Protein 1FRG (pdb70)

Foldseek 3Di:
DWAKAKPDQEDAAAFQAKDKIKIFTNWWQQDVVVRFRFKWKWWAAPPGDTDTAAGSQAHGDPPHDPQWGWDDGTTIIMIIRRGHHVVVFTWMWMWRPRDPPIDIYPTYGYAYDDDFAFWDKDKDWADVVVLVVWKTKIKIKTDFGDDPDKDKWKAFQRHTDDPQWDKAKDAQDPVHRGIMMMIIGMGTNVVNVVTFKIWMWMDDPVDPGTPIDIGGD/DWAWAKDWADEAAAQAKTKMKIAIPDDQLLQWKKWKWWQFPVRDIGTAKIAGSVGDDIGGDVVQPPFKDWGADSVRRMIMIIGGRHDQRRWGWIKMFIQDVPPRDPGPGIHDTGTHGYHPADFAAWDKAWFADPAAPPLDFKGKTKIKTWWGPDDDKDKDKPVPVQDPQKDKDDWDDDPRTIIIMMMHMDTSVDPPVPWIKIWIADPSVGDIDIGTNDPD/DDDDPPPD

Solvent-accessible surface area: 19704 Å² total; per-residue (Å²): 122,7,94,12,73,16,53,53,86,52,41,61,0,56,61,46,59,134,6,71,3,29,0,83,1,68,88,52,0,89,18,84,63,74,164,75,15,2,0,2,0,0,14,11,62,130,72,107,41,5,100,8,2,0,27,36,3,66,54,98,31,107,69,12,48,125,47,4,48,7,62,34,80,22,51,73,0,46,0,24,0,74,40,0,62,62,112,2,52,6,22,0,1,0,0,0,2,38,22,44,20,1,24,6,0,66,8,0,40,5,10,42,93,88,68,64,24,50,9,75,8,21,14,1,28,13,16,90,82,5,38,109,83,42,16,0,0,0,0,0,0,0,6,56,0,16,32,86,107,24,84,23,56,2,52,15,65,61,78,102,56,142,111,37,46,34,38,7,128,22,75,37,39,123,179,29,17,2,6,0,2,3,0,2,0,44,12,78,94,80,53,11,72,167,61,81,33,0,15,0,21,0,54,6,141,50,47,144,71,54,45,81,62,60,13,111,155,174,32,72,8,41,12,60,35,27,91,59,16,122,60,49,31,153,23,108,0,32,0,43,5,57,52,32,84,1,51,25,20,6,0,0,0,0,8,34,14,104,104,105,80,0,43,2,0,0,0,3,2,13,49,32,61,87,57,31,43,26,92,58,0,114,81,40,3,67,7,39,26,50,50,96,158,51,20,0,38,0,69,0,59,56,2,88,68,132,1,20,3,46,0,2,0,0,19,4,8,83,131,73,39,29,0,0,23,83,29,4,158,15,12,105,1,43,9,21,70,3,163,75,46,47,15,46,5,17,22,1,21,34,99,91,19,99,123,114,25,95,46,8,17,0,0,0,0,0,41,13,0,5,21,74,76,13,86,20,50,1,36,100,36,99,37,91,91,36,37,18,61,0,70,24,44,88,60,110,72,50,40,5,18,5,0,0,0,56,15,77,39,88,27,20,79,88,95,73,3,22,0,13,1,31,0,85,46,36,114,23,171,43,85,47,130,3,108,79,271,91,51,75,11,30,0,50,141

Secondary structure (DSSP, 8-state):
--EEEEE---EE-TT-EEEEEEEEESS-GGG--EEEEEE-TTS-EEEEEEE-TTSS-EEE-TTTTTTEEEEEETTTTEEEEEEES--GGG-EEEEEEE--TTT--S--EE---EEEEE--------EEEEE--SSSGGG-SEEEEEEEEEEESSS--EEEEGGGTB-TTEEEEEEEEETTEEEEEEEEEEETTTTTTS--EEEEEEGGGTEEEEEE----/---EEEE-SEEEE-TT--EEEEEEESS--EETTTTEE-EEEEEE-TTSPEEEEEETTTEEPTTS-TTEEEEEETTEEEEEESS--GGG-SEEEEEE-SSSSP-B---EEEEE----B--EEEEE---HHHHHTTEEEEEEEEEEEBSS-EEEEEEETTEEE-TTEEEEE----TTT--EEEEEEEEEEHHHHTT---EEEEEEETT-SS-EEEEE--/----TT--

Sequence (445 aa):
DIVMTQSPSSLTVTAGEKVTMSCKSSQSLFNSGKRKNFLTWYHQKPGQPPKLLIYWASTRESGVPDRFSGSGSGTDFTLTITSVQAEDLAIYYCQNDYSHPLTFGAGTKLELKRADAAPTVSIFPPSSEQLTSGGASVVCFLNNFYPKDINVKWKIDGSERQNGVLNSWTDQDSKDSTYSMSSTLTLTKDEYERHNSYTCEATHKTSTSPIVKSFNREVLLVESGGDLVKPGGFLKLSCAASGFTFSSFGMSWVRHTPDKRLEWVATISNGGGYTYYQDSVKGRFTISRDNAKNTLFLEMTSLKSEDAGLYYCARRERYDEKGFAYWGRGTLVTVSAAKTTAPSVYPLAPVCGDTTGSSVTLGCLVKGYFPEPVTLTWNSGSLSSGVHTFPAVLQSDLYTLSSSVTVTSSTWPSQSITCNVAHPASSTKVDKKIEPRDVPDYASL

Radius of gyration: 25.01 Å; Cα contacts (8 Å, |Δi|>4): 1168; chains: 3; bounding box: 58×56×66 Å

B-factor: mean 23.69, std 18.28, range [2.0, 121.55]

Nearest PDB structures (foldseek):
  1frg-assembly1_H  TM=1.005E+00  e=8.286E-42  Mus musculus
  1ifh-assembly1_H  TM=9.920E-01  e=3.451E-35  Mus musculus
  4kvc-assembly1_H  TM=8.945E-01  e=7.896E-33  Mus musculus
  4aei-assembly1_H  TM=6.975E-01  e=2.777E-32  Mus musculus
  4hdi-assembly2_B  TM=6.159E-01  e=4.699E-30  Mus musculus

Structure (mmCIF, N/CA/C/O backbone):
data_1FRG
#
_entry.id   1FRG
#
_cell.length_a   66.600
_cell.length_b   115.100
_cell.length_c   73.300
_cell.angle_alpha   90.00
_cell.angle_beta   90.00
_cell.angle_gamma   90.00
#
_symmetry.space_group_name_H-M   'P 21 21 21'
#
loop_
_entity.id
_entity.type
_entity.pdbx_description
1 polymer 'IGG2A 26/9 FAB (LIGHT CHAIN)'
2 polymer 'IGG2A 26/9 FAB (HEAVY CHAIN)'
3 polymer 'INFLUENZA HEMAGGLUTININ HA1 (STRAIN X47) (RESIDUES 101 - 108)'
4 water water
#
loop_
_atom_site.group_PDB
_atom_site.id
_atom_site.type_symbol
_atom_site.label_atom_id
_atom_site.label_alt_id
_atom_site.label_comp_id
_atom_site.label_asym_id
_atom_site.label_entity_id
_atom_site.label_seq_id
_atom_site.pdbx_PDB_ins_code
_atom_site.Cartn_x
_atom_site.Cartn_y
_atom_site.Cartn_z
_atom_site.occupancy
_atom_site.B_iso_or_equiv
_atom_site.auth_seq_id
_atom_site.auth_comp_id
_atom_site.auth_asym_id
_atom_site.auth_atom_id
_atom_site.pdbx_PDB_model_num
ATOM 1 N N . ASP A 1 1 ? -21.807 45.089 71.251 1.00 30.72 1 ASP L N 1
ATOM 2 C CA . ASP A 1 1 ? -20.734 45.805 70.585 1.00 29.51 1 ASP L CA 1
ATOM 3 C C . ASP A 1 1 ? -19.650 44.765 70.481 1.00 25.23 1 ASP L C 1
ATOM 4 O O . ASP A 1 1 ? -19.781 43.775 71.213 1.00 30.35 1 ASP L O 1
ATOM 9 N N . ILE A 1 2 ? -18.664 44.875 69.605 1.00 17.69 2 ILE L N 1
ATOM 10 C CA . ILE A 1 2 ? -17.570 43.934 69.683 1.00 12.20 2 ILE L CA 1
ATOM 11 C C . ILE A 1 2 ? -16.575 44.769 70.433 1.00 15.02 2 ILE L C 1
ATOM 12 O O . ILE A 1 2 ? -16.479 45.973 70.216 1.00 19.82 2 ILE L O 1
ATOM 17 N N . VAL A 1 3 ? -15.868 44.211 71.388 1.00 19.65 3 VAL L N 1
ATOM 18 C CA . VAL A 1 3 ? -14.992 45.014 72.204 1.00 23.46 3 VAL L CA 1
ATOM 19 C C . VAL A 1 3 ? -13.646 44.490 71.797 1.00 28.39 3 VAL L C 1
ATOM 20 O O . VAL A 1 3 ? -13.431 43.258 71.832 1.00 26.98 3 VAL L O 1
ATOM 24 N N . MET A 1 4 ? -12.830 45.481 71.389 1.00 25.79 4 MET L N 1
ATOM 25 C CA . MET A 1 4 ? -11.499 45.223 70.845 1.00 21.28 4 MET L CA 1
ATOM 26 C C . MET A 1 4 ? -10.428 45.511 71.890 1.00 16.53 4 MET L C 1
ATOM 27 O O . MET A 1 4 ? -10.353 46.668 72.318 1.00 19.83 4 MET L O 1
ATOM 32 N N . THR A 1 5 ? -9.625 44.537 72.343 1.00 12.12 5 THR L N 1
ATOM 33 C CA . THR A 1 5 ? -8.598 44.729 73.358 1.00 10.78 5 THR L CA 1
ATOM 34 C C . THR A 1 5 ? -7.166 44.738 72.827 1.00 12.01 5 THR L C 1
ATOM 35 O O . THR A 1 5 ? -6.650 43.769 72.247 1.00 15.98 5 THR L O 1
ATOM 39 N N . GLN A 1 6 ? -6.492 45.859 73.010 1.00 8.71 6 GLN L N 1
ATOM 40 C CA . GLN A 1 6 ? -5.138 45.948 72.535 1.00 12.56 6 GLN L CA 1
ATOM 41 C C . GLN A 1 6 ? -4.186 46.028 73.684 1.00 17.27 6 GLN L C 1
ATOM 42 O O . GLN A 1 6 ? -4.246 46.941 74.517 1.00 18.24 6 GLN L O 1
ATOM 48 N N . SER A 1 7 ? -3.412 44.952 73.723 1.00 24.67 7 SER L N 1
ATOM 49 C CA . SER A 1 7 ? -2.351 44.782 74.694 1.00 27.09 7 SER L CA 1
ATOM 50 C C . SER A 1 7 ? -1.044 44.695 73.915 1.00 25.27 7 SER L C 1
ATOM 51 O O . SER A 1 7 ? -0.913 43.945 72.927 1.00 28.33 7 SER L O 1
ATOM 54 N N . PRO A 1 8 ? -0.024 45.431 74.322 1.00 19.43 8 PRO L N 1
ATOM 55 C CA . PRO A 1 8 ? -0.035 46.168 75.563 1.00 15.69 8 PRO L CA 1
ATOM 56 C C . PRO A 1 8 ? -0.430 47.593 75.268 1.00 17.74 8 PRO L C 1
ATOM 57 O O . PRO A 1 8 ? -0.731 47.927 74.129 1.00 20.13 8 PRO L O 1
ATOM 61 N N . SER A 1 9 ? -0.321 48.453 76.265 1.00 18.77 9 SER L N 1
ATOM 62 C CA . SER A 1 9 ? -0.581 49.858 76.079 1.00 18.96 9 SER L CA 1
ATOM 63 C C . SER A 1 9 ? 0.603 50.598 75.476 1.00 18.49 9 SER L C 1
ATOM 64 O O . SER A 1 9 ? 0.430 51.579 74.745 1.00 17.98 9 SER L O 1
ATOM 67 N N . SER A 1 10 ? 1.828 50.192 75.832 1.00 19.16 10 SER L N 1
ATOM 68 C CA . SER A 1 10 ? 3.047 50.775 75.302 1.00 12.04 10 SER L CA 1
ATOM 69 C C . SER A 1 10 ? 3.986 49.661 74.975 1.00 10.86 10 SER L C 1
ATOM 70 O O . SER A 1 10 ? 3.916 48.619 75.625 1.00 12.35 10 SER L O 1
ATOM 73 N N . LEU A 1 11 ? 4.822 49.860 73.960 1.00 8.41 11 LEU L N 1
ATOM 74 C CA . LEU A 1 11 ? 5.868 48.930 73.635 1.00 5.50 11 LEU L CA 1
ATOM 75 C C . LEU A 1 11 ? 7.146 49.751 73.539 1.00 10.69 11 LEU L C 1
ATOM 76 O O . LEU A 1 11 ? 7.117 50.824 72.933 1.00 12.64 11 LEU L O 1
ATOM 81 N N . THR A 1 12 ? 8.271 49.353 74.153 1.00 14.97 12 THR L N 1
ATOM 82 C CA . THR A 1 12 ? 9.517 50.118 74.143 1.00 12.74 12 THR L CA 1
ATOM 83 C C . THR A 1 12 ? 10.303 49.363 73.111 1.00 12.14 12 THR L C 1
ATOM 84 O O . THR A 1 12 ? 10.377 48.139 73.193 1.00 18.38 12 THR L O 1
ATOM 88 N N . VAL A 1 13 ? 10.858 50.008 72.110 1.00 12.60 13 VAL L N 1
ATOM 89 C CA . VAL A 1 13 ? 11.480 49.288 71.019 1.00 11.70 13 VAL L CA 1
ATOM 90 C C . VAL A 1 13 ? 12.818 49.900 70.688 1.00 15.19 13 VAL L C 1
ATOM 91 O O . VAL A 1 13 ? 13.073 51.053 71.054 1.00 11.03 13 VAL L O 1
ATOM 95 N N . THR A 1 14 ? 13.693 49.155 70.016 1.00 10.38 14 THR L N 1
ATOM 96 C CA . THR A 1 14 ? 14.829 49.808 69.398 1.00 19.04 14 THR L CA 1
ATOM 97 C C . THR A 1 14 ? 14.764 49.342 67.952 1.00 16.61 14 THR L C 1
ATOM 98 O O . THR A 1 14 ? 14.232 48.263 67.669 1.00 19.03 14 THR L O 1
ATOM 102 N N . ALA A 1 15 ? 15.244 50.158 67.015 1.00 15.23 15 ALA L N 1
ATOM 103 C CA . ALA A 1 15 ? 15.134 49.846 65.598 1.00 19.37 15 ALA L CA 1
ATOM 104 C C . ALA A 1 15 ? 15.775 48.519 65.139 1.00 19.08 15 ALA L C 1
ATOM 105 O O . ALA A 1 15 ? 16.790 48.102 65.694 1.00 22.51 15 ALA L O 1
ATOM 107 N N . GLY A 1 16 ? 15.259 47.820 64.133 1.00 14.64 16 GLY L N 1
ATOM 108 C CA . GLY A 1 16 ? 15.764 46.527 63.756 1.00 8.75 16 GLY L CA 1
ATOM 109 C C . GLY A 1 16 ? 15.178 45.451 64.635 1.00 10.82 16 GLY L C 1
ATOM 110 O O . GLY A 1 16 ? 15.387 44.279 64.323 1.00 15.29 16 GLY L O 1
ATOM 111 N N . GLU A 1 17 ? 14.493 45.734 65.757 1.00 17.82 17 GLU L N 1
ATOM 112 C CA . GLU A 1 17 ? 13.777 44.681 66.516 1.00 20.42 17 GLU L CA 1
ATOM 113 C C . GLU A 1 17 ? 12.515 44.173 65.794 1.00 15.94 17 GLU L C 1
ATOM 114 O O . GLU A 1 17 ? 11.859 44.910 65.039 1.00 5.72 17 GLU L O 1
ATOM 120 N N . LYS A 1 18 ? 12.148 42.915 66.056 1.00 17.57 18 LYS L N 1
ATOM 121 C CA . LYS A 1 18 ? 10.871 42.364 65.605 1.00 20.30 18 LYS L CA 1
ATOM 122 C C . LYS A 1 18 ? 9.840 42.770 66.671 1.00 19.14 18 LYS L C 1
ATOM 123 O O . LYS A 1 18 ? 10.129 42.482 67.833 1.00 22.95 18 LYS L O 1
ATOM 129 N N . VAL A 1 19 ? 8.716 43.476 66.467 1.00 18.20 19 VAL L N 1
ATOM 130 C CA . VAL A 1 19 ? 7.728 43.689 67.535 1.00 16.54 19 VAL L CA 1
ATOM 131 C C . VAL A 1 19 ? 6.445 42.958 67.169 1.00 18.76 19 VAL L C 1
ATOM 132 O O . VAL A 1 19 ? 6.191 42.657 65.995 1.00 27.48 19 VAL L O 1
ATOM 136 N N . THR A 1 20 ? 5.562 42.771 68.128 1.00 20.48 20 THR L N 1
ATOM 137 C CA . THR A 1 20 ? 4.368 41.975 67.898 1.00 21.53 20 THR L CA 1
ATOM 138 C C . THR A 1 20 ? 3.394 42.621 68.844 1.00 21.03 20 THR L C 1
ATOM 139 O O . THR A 1 20 ? 3.774 42.845 70.004 1.00 25.97 20 THR L O 1
ATOM 143 N N . MET A 1 21 ? 2.198 43.003 68.419 1.00 20.68 21 MET L N 1
ATOM 144 C CA . MET A 1 21 ? 1.207 43.534 69.348 1.00 14.47 21 MET L CA 1
ATOM 145 C C . MET A 1 21 ? -0.152 42.874 69.115 1.00 16.42 21 MET L C 1
ATOM 146 O O . MET A 1 21 ? -0.472 42.474 67.976 1.00 18.53 21 MET L O 1
ATOM 151 N N . SER A 1 22 ? -0.910 42.639 70.191 1.00 17.64 22 SER L N 1
ATOM 152 C CA . SER A 1 22 ? -2.239 42.019 70.131 1.00 18.22 22 SER L CA 1
ATOM 153 C C . SER A 1 22 ? -3.465 42.895 69.988 1.00 13.67 22 SER L C 1
ATOM 154 O O . SER A 1 22 ? -3.576 44.053 70.424 1.00 10.52 22 SER L O 1
ATOM 157 N N . CYS A 1 23 ? -4.425 42.205 69.400 1.00 14.43 23 CYS L N 1
ATOM 158 C CA . CYS A 1 23 ? -5.769 42.738 69.294 1.00 17.28 23 CYS L CA 1
ATOM 159 C C . CYS A 1 23 ? -6.812 41.639 69.505 1.00 9.36 23 CYS L C 1
ATOM 160 O O . CYS A 1 23 ? -6.889 40.738 68.677 1.00 13.01 23 CYS L O 1
ATOM 163 N N . LYS A 1 24 ? -7.576 41.578 70.579 1.00 7.51 24 LYS L N 1
ATOM 164 C CA . LYS A 1 24 ? -8.588 40.548 70.710 1.00 10.93 24 LYS L CA 1
ATOM 165 C C . LYS A 1 24 ? -9.918 41.191 70.468 1.00 12.36 24 LYS L C 1
ATOM 166 O O . LYS A 1 24 ? -10.051 42.358 70.841 1.00 10.19 24 LYS L O 1
ATOM 172 N N . SER A 1 25 ? -10.883 40.521 69.833 1.00 10.57 25 SER L N 1
ATOM 173 C CA . SER A 1 25 ? -12.228 41.070 69.684 1.00 12.01 25 SER L CA 1
ATOM 174 C C . SER A 1 25 ? -13.230 40.188 70.438 1.00 18.87 25 SER L C 1
ATOM 175 O O . SER A 1 25 ? -13.055 38.963 70.402 1.00 23.73 25 SER L O 1
ATOM 178 N N . SER A 1 26 ? -14.277 40.661 71.124 1.00 22.15 26 SER L N 1
ATOM 179 C CA . SER A 1 26 ? -15.167 39.737 71.802 1.00 19.40 26 SER L CA 1
ATOM 180 C C . SER A 1 26 ? -15.935 38.828 70.862 1.00 23.23 26 SER L C 1
ATOM 181 O O . SER A 1 26 ? -16.283 37.713 71.247 1.00 24.86 26 SER L O 1
ATOM 184 N N . GLN A 1 27 ? -16.189 39.214 69.615 1.00 24.74 27 GLN L N 1
ATOM 185 C CA . GLN A 1 27 ? -16.895 38.329 68.719 1.00 31.01 27 GLN L CA 1
ATOM 186 C C . GLN A 1 27 ? -16.013 38.119 67.522 1.00 30.57 27 GLN L C 1
ATOM 187 O O . GLN A 1 27 ? -15.269 39.041 67.219 1.00 37.96 27 GLN L O 1
ATOM 193 N N . SER A 1 28 ? -16.059 36.981 66.836 1.00 29.00 28 SER L N 1
ATOM 194 C CA . SER A 1 28 ? -15.279 36.773 65.624 1.00 32.36 28 SER L CA 1
ATOM 195 C C . SER A 1 28 ? -15.586 37.828 64.579 1.00 28.49 28 SER L C 1
ATOM 196 O O . SER A 1 28 ? -16.739 38.218 64.423 1.00 30.14 28 SER L O 1
ATOM 199 N N . LEU A 1 29 ? -14.589 38.268 63.825 1.00 27.29 29 LEU L N 1
ATOM 200 C CA . LEU A 1 29 ? -14.836 39.275 62.821 1.00 25.57 29 LEU L CA 1
ATOM 201 C C . LEU A 1 29 ? -14.947 38.667 61.452 1.00 24.42 29 LEU L C 1
ATOM 202 O O . LEU A 1 29 ? -14.912 39.376 60.450 1.00 23.45 29 LEU L O 1
ATOM 207 N N . PHE A 1 30 ? -15.095 37.354 61.360 1.00 30.72 30 PHE L N 1
ATOM 208 C CA . PHE A 1 30 ? -15.188 36.674 60.085 1.00 34.86 30 PHE L CA 1
ATOM 209 C C . PHE A 1 30 ? -16.489 36.998 59.376 1.00 34.40 30 PHE L C 1
ATOM 210 O O . PHE A 1 30 ? -17.578 36.579 59.764 1.00 39.04 30 PHE L O 1
ATOM 218 N N . ASN A 1 31 ? -16.372 37.672 58.251 1.00 35.30 31 ASN L N 1
ATOM 219 C CA . ASN A 1 31 ? -17.501 37.959 57.402 1.00 35.80 31 ASN L CA 1
ATOM 220 C C . ASN A 1 31 ? -17.587 36.842 56.394 1.00 38.86 31 ASN L C 1
ATOM 221 O O . ASN A 1 31 ? -16.820 36.829 55.434 1.00 40.27 31 ASN L O 1
ATOM 226 N N . SER A 1 32 ? -18.524 35.910 56.567 1.00 47.41 32 SER L N 1
ATOM 227 C CA . SER A 1 32 ? -18.769 34.763 55.678 1.00 53.18 32 SER L CA 1
ATOM 228 C C . SER A 1 32 ? -18.996 35.028 54.185 1.00 53.28 32 SER L C 1
ATOM 229 O O . SER A 1 32 ? -18.855 34.111 53.382 1.00 50.12 32 SER L O 1
ATOM 232 N N . GLY A 1 33 ? -19.321 36.261 53.784 1.00 55.56 33 GLY L N 1
ATOM 233 C CA . GLY A 1 33 ? -19.607 36.600 52.391 1.00 56.39 33 GLY L CA 1
ATOM 234 C C . GLY A 1 33 ? -18.358 36.905 51.579 1.00 54.87 33 GLY L C 1
ATOM 235 O O . GLY A 1 33 ? -18.282 36.667 50.367 1.00 60.09 33 GLY L O 1
ATOM 236 N N . LYS A 1 34 ? -17.367 37.499 52.229 1.00 47.06 34 LYS L N 1
ATOM 237 C CA . LYS A 1 34 ? -16.112 37.704 51.541 1.00 44.24 34 LYS L CA 1
ATOM 238 C C . LYS A 1 34 ? -15.108 36.626 51.932 1.00 40.55 34 LYS L C 1
ATOM 239 O O . LYS A 1 34 ? -14.044 36.487 51.345 1.00 42.87 34 LYS L O 1
ATOM 245 N N . ARG A 1 35 ? -15.440 35.845 52.947 1.00 38.89 35 ARG L N 1
ATOM 246 C CA . ARG A 1 35 ? -14.576 34.871 53.587 1.00 37.93 35 ARG L CA 1
ATOM 247 C C . ARG A 1 35 ? -13.391 35.534 54.267 1.00 32.07 35 ARG L C 1
ATOM 248 O O . ARG A 1 35 ? -12.452 34.853 54.674 1.00 33.42 35 ARG L O 1
ATOM 256 N N . LYS A 1 36 ? -13.427 36.851 54.493 1.00 25.62 36 LYS L N 1
ATOM 257 C CA . LYS A 1 36 ? -12.333 37.552 55.146 1.00 23.04 36 LYS L CA 1
ATOM 258 C C . LYS A 1 36 ? -12.638 37.852 56.613 1.00 21.04 36 LYS L C 1
ATOM 259 O O . LYS A 1 36 ? -13.808 37.938 57.006 1.00 10.75 36 LYS L O 1
ATOM 265 N N . ASN A 1 37 ? -11.626 37.964 57.483 1.00 17.81 37 ASN L N 1
ATOM 266 C CA . ASN A 1 37 ? -11.895 38.466 58.817 1.00 17.06 37 ASN L CA 1
ATOM 267 C C . ASN A 1 37 ? -11.839 39.974 58.630 1.00 15.79 37 ASN L C 1
ATOM 268 O O . ASN A 1 37 ? -10.895 40.482 58.034 1.00 16.26 37 ASN L O 1
ATOM 273 N N . PHE A 1 38 ? -12.841 40.722 59.056 1.00 11.59 38 PHE L N 1
ATOM 274 C CA . PHE A 1 38 ? -12.879 42.156 58.925 1.00 7.42 38 PHE L CA 1
ATOM 275 C C . PHE A 1 38 ? -12.282 42.957 60.087 1.00 7.90 38 PHE L C 1
ATOM 276 O O . PHE A 1 38 ? -12.974 43.641 60.849 1.00 9.63 38 PHE L O 1
ATOM 284 N N . LEU A 1 39 ? -10.951 42.867 60.225 1.00 11.68 39 LEU L N 1
ATOM 285 C CA . LEU A 1 39 ? -10.162 43.653 61.187 1.00 12.04 39 LEU L CA 1
ATOM 286 C C . LEU A 1 39 ? -9.181 44.593 60.459 1.00 12.17 39 LEU L C 1
ATOM 287 O O . LEU A 1 39 ? -8.472 44.155 59.539 1.00 10.29 39 LEU L O 1
ATOM 292 N N . THR A 1 40 ? -9.099 45.875 60.812 1.00 10.62 40 THR L N 1
ATOM 293 C CA . THR A 1 40 ? -8.181 46.753 60.130 1.00 10.49 40 THR L CA 1
ATOM 294 C C . THR A 1 40 ? -7.258 47.394 61.135 1.00 12.04 40 THR L C 1
ATOM 295 O O . THR A 1 40 ? -7.644 47.756 62.246 1.00 17.94 40 THR L O 1
ATOM 299 N N . TRP A 1 41 ? -5.982 47.348 60.792 1.00 11.07 41 TRP L N 1
ATOM 300 C CA . TRP A 1 41 ? -4.933 47.932 61.586 1.00 7.49 41 TRP L CA 1
ATOM 301 C C . TRP A 1 41 ? -4.678 49.330 61.063 1.00 7.56 41 TRP L C 1
ATOM 302 O O . TRP A 1 41 ? -4.631 49.556 59.846 1.00 8.61 41 TRP L O 1
ATOM 313 N N . TYR A 1 42 ? -4.506 50.280 61.943 1.00 3.91 42 TYR L N 1
ATOM 314 C CA . TYR A 1 42 ? -4.260 51.654 61.569 1.00 10.21 42 TYR L CA 1
ATOM 315 C C . TYR A 1 42 ? -3.120 52.152 62.435 1.00 11.58 42 TYR L C 1
ATOM 316 O O . TYR A 1 42 ? -2.920 51.636 63.538 1.00 7.07 42 TYR L O 1
ATOM 325 N N . HIS A 1 43 ? -2.381 53.168 62.014 1.00 11.94 43 HIS L N 1
ATOM 326 C CA . HIS A 1 43 ? -1.534 53.816 63.003 1.00 14.51 43 HIS L CA 1
ATOM 327 C C . HIS A 1 43 ? -1.664 55.315 62.810 1.00 6.13 43 HIS L C 1
ATOM 328 O O . HIS A 1 43 ? -2.121 55.717 61.749 1.00 11.07 43 HIS L O 1
ATOM 335 N N . GLN A 1 44 ? -1.321 56.170 63.756 1.00 2.36 44 GLN L N 1
ATOM 336 C CA . GLN A 1 44 ? -1.590 57.593 63.662 1.00 2.85 44 GLN L CA 1
ATOM 337 C C . GLN A 1 44 ? -0.441 58.305 64.283 1.00 7.05 44 GLN L C 1
ATOM 338 O O . GLN A 1 44 ? 0.046 57.922 65.355 1.00 10.97 44 GLN L O 1
ATOM 344 N N . LYS A 1 45 ? 0.022 59.314 63.596 1.00 8.69 45 LYS L N 1
ATOM 345 C CA . LYS A 1 45 ? 1.161 60.017 64.135 1.00 13.39 45 LYS L CA 1
ATOM 346 C C . LYS A 1 45 ? 0.614 61.357 64.516 1.00 17.58 45 LYS L C 1
ATOM 347 O O . LYS A 1 45 ? -0.290 61.822 63.833 1.00 19.93 45 LYS L O 1
ATOM 353 N N . PRO A 1 46 ? 1.104 62.018 65.565 1.00 27.69 46 PRO L N 1
ATOM 354 C CA . PRO A 1 46 ? 0.630 63.311 66.047 1.00 29.90 46 PRO L CA 1
ATOM 355 C C . PRO A 1 46 ? 0.415 64.409 65.018 1.00 31.26 46 PRO L C 1
ATOM 356 O O . PRO A 1 46 ? 1.281 64.840 64.254 1.00 26.36 46 PRO L O 1
ATOM 360 N N . GLY A 1 47 ? -0.851 64.795 65.046 1.00 37.66 47 GLY L N 1
ATOM 361 C CA . GLY A 1 47 ? -1.360 65.807 64.149 1.00 45.37 47 GLY L CA 1
ATOM 362 C C . GLY A 1 47 ? -2.136 65.124 63.030 1.00 47.67 47 GLY L C 1
ATOM 363 O O . GLY A 1 47 ? -3.271 65.498 62.695 1.00 60.59 47 GLY L O 1
ATOM 364 N N . GLN A 1 48 ? -1.529 64.087 62.476 1.00 36.79 48 GLN L N 1
ATOM 365 C CA . GLN A 1 48 ? -2.113 63.411 61.365 1.00 28.02 48 GLN L CA 1
ATOM 366 C C . GLN A 1 48 ? -3.242 62.466 61.678 1.00 20.37 48 GLN L C 1
ATOM 367 O O . GLN A 1 48 ? -3.406 61.970 62.798 1.00 13.44 48 GLN L O 1
ATOM 373 N N . PRO A 1 49 ? -4.055 62.242 60.649 1.00 16.03 49 PRO L N 1
ATOM 374 C CA . PRO A 1 49 ? -5.104 61.232 60.639 1.00 16.04 49 PRO L CA 1
ATOM 375 C C . PRO A 1 49 ? -4.523 59.850 60.713 1.00 9.22 49 PRO L C 1
ATOM 376 O O . PRO A 1 49 ? -3.344 59.662 60.416 1.00 15.70 49 PRO L O 1
ATOM 380 N N . PRO A 1 50 ? -5.311 58.866 61.090 1.00 3.37 50 PRO L N 1
ATOM 381 C CA . PRO A 1 50 ? -4.910 57.491 61.020 1.00 3.41 50 PRO L CA 1
ATOM 382 C C . PRO A 1 50 ? -4.509 57.210 59.607 1.00 2.76 50 PRO L C 1
ATOM 383 O O . PRO A 1 50 ? -4.928 57.898 58.679 1.00 14.11 50 PRO L O 1
ATOM 387 N N . LYS A 1 51 ? -3.732 56.171 59.439 1.00 10.19 51 LYS L N 1
ATOM 388 C CA . LYS A 1 51 ? -3.266 55.730 58.145 1.00 11.72 51 LYS L CA 1
ATOM 389 C C . LYS A 1 51 ? -3.604 54.259 58.220 1.00 13.60 51 LYS L C 1
ATOM 390 O O . LYS A 1 51 ? -3.256 53.644 59.240 1.00 23.44 51 LYS L O 1
ATOM 396 N N . LEU A 1 52 ? -4.236 53.705 57.180 1.00 5.51 52 LEU L N 1
ATOM 397 C CA . LEU A 1 52 ? -4.597 52.303 57.088 1.00 6.17 52 LEU L CA 1
ATOM 398 C C . LEU A 1 52 ? -3.356 51.545 56.712 1.00 8.84 52 LEU L C 1
ATOM 399 O O . LEU A 1 52 ? -2.696 51.959 55.763 1.00 15.51 52 LEU L O 1
ATOM 404 N N . LEU A 1 53 ? -3.083 50.449 57.425 1.00 12.09 53 LEU L N 1
ATOM 405 C CA . LEU A 1 53 ? -1.901 49.637 57.252 1.00 7.83 53 LEU L CA 1
ATOM 406 C C . LEU A 1 53 ? -2.225 48.270 56.736 1.00 8.77 53 LEU L C 1
ATOM 407 O O . LEU A 1 53 ? -1.661 47.840 55.740 1.00 19.33 53 LEU L O 1
ATOM 412 N N . ILE A 1 54 ? -3.116 47.522 57.342 1.00 9.10 54 ILE L N 1
ATOM 413 C CA . ILE A 1 54 ? -3.423 46.158 56.910 1.00 6.26 54 ILE L CA 1
ATOM 414 C C . ILE A 1 54 ? -4.887 46.091 57.078 1.00 8.17 54 ILE L C 1
ATOM 415 O O . ILE A 1 54 ? -5.364 46.612 58.083 1.00 20.19 54 ILE L O 1
ATOM 420 N N . TYR A 1 55 ? -5.588 45.517 56.140 1.00 8.75 55 TYR L N 1
ATOM 421 C CA . TYR A 1 55 ? -7.004 45.265 56.296 1.00 11.22 55 TYR L CA 1
ATOM 422 C C . TYR A 1 55 ? -7.247 43.781 56.066 1.00 11.85 55 TYR L C 1
ATOM 423 O O . TYR A 1 55 ? -6.437 43.149 55.397 1.00 18.61 55 TYR L O 1
ATOM 432 N N . TRP A 1 56 ? -8.351 43.220 56.547 1.00 14.48 56 TRP L N 1
ATOM 433 C CA . TRP A 1 56 ? -8.754 41.823 56.432 1.00 11.59 56 TRP L CA 1
ATOM 434 C C . TRP A 1 56 ? -7.766 40.919 57.110 1.00 13.58 56 TRP L C 1
ATOM 435 O O . TRP A 1 56 ? -7.443 39.794 56.706 1.00 26.20 56 TRP L O 1
ATOM 446 N N . ALA A 1 57 ? -7.316 41.457 58.235 1.00 16.23 57 ALA L N 1
ATOM 447 C CA . ALA A 1 57 ? -6.376 40.861 59.186 1.00 17.23 57 ALA L CA 1
ATOM 448 C C . ALA A 1 57 ? -4.945 40.690 58.668 1.00 15.56 57 ALA L C 1
ATOM 449 O O . ALA A 1 57 ? -4.030 40.840 59.471 1.00 20.82 57 ALA L O 1
ATOM 451 N N . SER A 1 58 ? -4.709 40.559 57.360 1.00 11.44 58 SER L N 1
ATOM 452 C CA . SER A 1 58 ? -3.412 40.264 56.804 1.00 14.53 58 SER L CA 1
ATOM 453 C C . SER A 1 58 ? -3.104 40.850 55.455 1.00 12.92 58 SER L C 1
ATOM 454 O O . SER A 1 58 ? -2.037 40.575 54.903 1.00 16.11 58 SER L O 1
ATOM 457 N N . THR A 1 59 ? -3.969 41.636 54.857 1.00 9.19 59 THR L N 1
ATOM 458 C CA . THR A 1 59 ? -3.625 42.134 53.554 1.00 8.44 59 THR L CA 1
ATOM 459 C C . THR A 1 59 ? -3.169 43.537 53.809 1.00 9.19 59 THR L C 1
ATOM 460 O O . THR A 1 59 ? -3.740 44.301 54.575 1.00 16.10 59 THR L O 1
ATOM 464 N N . ARG A 1 60 ? -2.031 43.756 53.198 1.00 11.45 60 ARG L N 1
ATOM 465 C CA . ARG A 1 60 ? -1.263 44.948 53.338 1.00 14.83 60 ARG L CA 1
ATOM 466 C C . ARG A 1 60 ? -1.732 45.961 52.344 1.00 19.41 60 ARG L C 1
ATOM 467 O O . ARG A 1 60 ? -1.923 45.623 51.169 1.00 31.60 60 ARG L O 1
ATOM 475 N N . GLU A 1 61 ? -1.968 47.179 52.802 1.00 15.04 61 GLU L N 1
ATOM 476 C CA . GLU A 1 61 ? -2.349 48.231 51.900 1.00 14.48 61 GLU L CA 1
ATOM 477 C C . GLU A 1 61 ? -1.153 48.555 51.021 1.00 24.00 61 GLU L C 1
ATOM 478 O O . GLU A 1 61 ? 0.004 48.223 51.310 1.00 25.90 61 GLU L O 1
ATOM 484 N N . SER A 1 62 ? -1.400 49.255 49.928 1.00 32.54 62 SER L N 1
ATOM 485 C CA . SER A 1 62 ? -0.329 49.626 49.042 1.00 36.35 62 SER L CA 1
ATOM 486 C C . SER A 1 62 ? 0.251 50.949 49.514 1.00 38.83 62 SER L C 1
ATOM 487 O O . SER A 1 62 ? -0.420 51.937 49.867 1.00 40.18 62 SER L O 1
ATOM 490 N N . GLY A 1 63 ? 1.572 50.829 49.586 1.00 40.27 63 GLY L N 1
ATOM 491 C CA . GLY A 1 63 ? 2.408 51.923 50.036 1.00 38.41 63 GLY L CA 1
ATOM 492 C C . GLY A 1 63 ? 2.874 51.675 51.460 1.00 35.24 63 GLY L C 1
ATOM 493 O O . GLY A 1 63 ? 3.727 52.404 51.981 1.00 40.85 63 GLY L O 1
ATOM 494 N N . VAL A 1 64 ? 2.333 50.621 52.076 1.00 23.93 64 VAL L N 1
ATOM 495 C CA . VAL A 1 64 ? 2.700 50.284 53.415 1.00 16.16 64 VAL L CA 1
ATOM 496 C C . VAL A 1 64 ? 3.880 49.383 53.214 1.00 14.42 64 VAL L C 1
ATOM 497 O O . VAL A 1 64 ? 3.894 48.446 52.409 1.00 11.20 64 VAL L O 1
ATOM 501 N N . PRO A 1 65 ? 4.949 49.763 53.884 1.00 12.84 65 PRO L N 1
ATOM 502 C CA . PRO A 1 65 ? 6.158 49.004 53.858 1.00 12.10 65 PRO L CA 1
ATOM 503 C C . PRO A 1 65 ? 6.006 47.552 54.211 1.00 13.22 65 PRO L C 1
ATOM 504 O O . PRO A 1 65 ? 5.338 47.107 55.133 1.00 13.93 65 PRO L O 1
ATOM 508 N N . ASP A 1 66 ? 6.850 46.867 53.467 1.00 23.70 66 ASP L N 1
ATOM 509 C CA . ASP A 1 66 ? 7.022 45.432 53.481 1.00 21.92 66 ASP L CA 1
ATOM 510 C C . ASP A 1 66 ? 7.114 44.866 54.899 1.00 16.65 66 ASP L C 1
ATOM 511 O O . ASP A 1 66 ? 6.881 43.680 55.106 1.00 23.28 66 ASP L O 1
ATOM 516 N N . ARG A 1 67 ? 7.442 45.655 55.930 1.00 12.63 67 ARG L N 1
ATOM 517 C CA . ARG A 1 67 ? 7.679 45.092 57.249 1.00 6.33 67 ARG L CA 1
ATOM 518 C C . ARG A 1 67 ? 6.457 44.859 58.081 1.00 13.10 67 ARG L C 1
ATOM 519 O O . ARG A 1 67 ? 6.556 44.267 59.159 1.00 12.62 67 ARG L O 1
ATOM 527 N N . PHE A 1 68 ? 5.327 45.417 57.658 1.00 13.72 68 PHE L N 1
ATOM 528 C CA . PHE A 1 68 ? 4.144 45.248 58.443 1.00 7.53 68 PHE L CA 1
ATOM 529 C C . PHE A 1 68 ? 3.548 43.978 57.967 1.00 8.54 68 PHE L C 1
ATOM 530 O O . PHE A 1 68 ? 3.490 43.667 56.781 1.00 12.58 68 PHE L O 1
ATOM 538 N N . SER A 1 69 ? 3.236 43.190 58.951 1.00 2.38 69 SER L N 1
ATOM 539 C CA . SER A 1 69 ? 2.543 41.964 58.698 1.00 8.00 69 SER L CA 1
ATOM 540 C C . SER A 1 69 ? 1.381 41.911 59.694 1.00 15.30 69 SER L C 1
ATOM 541 O O . SER A 1 69 ? 1.500 42.362 60.856 1.00 15.37 69 SER L O 1
ATOM 544 N N . GLY A 1 70 ? 0.223 41.429 59.237 1.00 18.58 70 GLY L N 1
ATOM 545 C CA . GLY A 1 70 ? -0.893 41.241 60.150 1.00 21.69 70 GLY L CA 1
ATOM 546 C C . GLY A 1 70 ? -1.299 39.780 60.101 1.00 20.02 70 GLY L C 1
ATOM 547 O O . GLY A 1 70 ? -1.091 39.167 59.047 1.00 18.61 70 GLY L O 1
ATOM 548 N N . SER A 1 71 ? -1.815 39.155 61.154 1.00 21.43 71 SER L N 1
ATOM 549 C CA . SER A 1 71 ? -2.314 37.798 61.035 1.00 26.82 71 SER L CA 1
ATOM 550 C C . SER A 1 71 ? -3.182 37.455 62.233 1.00 26.72 71 SER L C 1
ATOM 551 O O . SER A 1 71 ? -3.268 38.206 63.204 1.00 30.10 71 SER L O 1
ATOM 554 N N . GLY A 1 72 ? -3.923 36.366 62.130 1.00 30.32 72 GLY L N 1
ATOM 555 C CA . GLY A 1 72 ? -4.746 35.864 63.207 1.00 31.93 72 GLY L CA 1
ATOM 556 C C . GLY A 1 72 ? -6.097 35.576 62.600 1.00 32.96 72 GLY L C 1
ATOM 557 O O . GLY A 1 72 ? -6.324 35.848 61.410 1.00 35.92 72 GLY L O 1
ATOM 558 N N . SER A 1 73 ? -6.989 35.027 63.402 1.00 36.03 73 SER L N 1
ATOM 559 C CA . SER A 1 73 ? -8.324 34.697 62.967 1.00 39.97 73 SER L CA 1
ATOM 560 C C . SER A 1 73 ? -9.288 34.511 64.129 1.00 42.09 73 SER L C 1
ATOM 561 O O . SER A 1 73 ? -8.956 34.133 65.272 1.00 41.33 73 SER L O 1
ATOM 564 N N . GLY A 1 74 ? -10.534 34.841 63.818 1.00 40.98 74 GLY L N 1
ATOM 565 C CA . GLY A 1 74 ? -11.561 34.669 64.806 1.00 36.95 74 GLY L CA 1
ATOM 566 C C . GLY A 1 74 ? -11.435 35.808 65.770 1.00 32.46 74 GLY L C 1
ATOM 567 O O . GLY A 1 74 ? -11.885 36.895 65.433 1.00 32.34 74 GLY L O 1
ATOM 568 N N . THR A 1 75 ? -10.725 35.584 66.859 1.00 27.12 75 THR L N 1
ATOM 569 C CA . THR A 1 75 ? -10.673 36.587 67.904 1.00 31.00 75 THR L CA 1
ATOM 570 C C . THR A 1 75 ? -9.304 37.182 68.245 1.00 31.73 75 THR L C 1
ATOM 571 O O . THR A 1 75 ? -9.205 38.247 68.874 1.00 29.77 75 THR L O 1
ATOM 575 N N . ASP A 1 76 ? -8.240 36.519 67.799 1.00 31.47 76 ASP L N 1
ATOM 576 C CA . ASP A 1 76 ? -6.898 36.927 68.133 1.00 27.91 76 ASP L CA 1
ATOM 577 C C . ASP A 1 76 ? -6.209 37.223 66.841 1.00 19.30 76 ASP L C 1
ATOM 578 O O . ASP A 1 76 ? -6.037 36.391 65.957 1.00 17.38 76 ASP L O 1
ATOM 583 N N . PHE A 1 77 ? -5.884 38.481 66.773 1.00 17.70 77 PHE L N 1
ATOM 584 C CA . PHE A 1 77 ? -5.251 39.067 65.629 1.00 17.91 77 PHE L CA 1
ATOM 585 C C . PHE A 1 77 ? -3.983 39.714 66.162 1.00 16.94 77 PHE L C 1
ATOM 586 O O . PHE A 1 77 ? -3.974 40.203 67.303 1.00 24.84 77 PHE L O 1
ATOM 594 N N . THR A 1 78 ? -2.899 39.737 65.402 1.00 12.19 78 THR L N 1
ATOM 595 C CA . THR A 1 78 ? -1.636 40.315 65.816 1.00 15.03 78 THR L CA 1
ATOM 596 C C . THR A 1 78 ? -0.945 41.036 64.674 1.00 13.53 78 THR L C 1
ATOM 597 O O . THR A 1 78 ? -1.127 40.667 63.503 1.00 11.36 78 THR L O 1
ATOM 601 N N . LEU A 1 79 ? -0.242 42.122 65.012 1.00 9.27 79 LEU L N 1
ATOM 602 C CA . LEU A 1 79 ? 0.513 42.906 64.043 1.00 7.61 79 LEU L CA 1
ATOM 603 C C . LEU A 1 79 ? 2.010 42.767 64.343 1.00 9.53 79 LEU L C 1
ATOM 604 O O . LEU A 1 79 ? 2.390 42.851 65.523 1.00 11.47 79 LEU L O 1
ATOM 609 N N . THR A 1 80 ? 2.862 42.577 63.331 1.00 8.05 80 THR L N 1
ATOM 610 C CA . THR A 1 80 ? 4.285 42.399 63.525 1.00 5.32 80 THR L CA 1
ATOM 611 C C . THR A 1 80 ? 5.010 43.345 62.643 1.00 10.20 80 THR L C 1
ATOM 612 O O . THR A 1 80 ? 4.651 43.496 61.469 1.00 21.54 80 THR L O 1
ATOM 616 N N . ILE A 1 81 ? 6.044 43.947 63.196 1.00 12.65 81 ILE L N 1
ATOM 617 C CA . ILE A 1 81 ? 6.875 44.879 62.437 1.00 10.70 81 ILE L CA 1
ATOM 618 C C . ILE A 1 81 ? 8.174 44.139 62.510 1.00 10.38 81 ILE L C 1
ATOM 619 O O . ILE A 1 81 ? 8.652 44.031 63.631 1.00 12.51 81 ILE L O 1
ATOM 624 N N . THR A 1 82 ? 8.777 43.586 61.462 1.00 15.87 82 THR L N 1
ATOM 625 C CA . THR A 1 82 ? 9.967 42.808 61.719 1.00 19.82 82 THR L CA 1
ATOM 626 C C . THR A 1 82 ? 11.261 43.535 61.966 1.00 20.87 82 THR L C 1
ATOM 627 O O . THR A 1 82 ? 12.163 42.938 62.573 1.00 31.89 82 THR L O 1
ATOM 631 N N . SER A 1 83 ? 11.386 44.767 61.519 1.00 6.78 83 SER L N 1
ATOM 632 C CA . SER A 1 83 ? 12.623 45.442 61.747 1.00 8.66 83 SER L CA 1
ATOM 633 C C . SER A 1 83 ? 12.071 46.790 62.046 1.00 9.04 83 SER L C 1
ATOM 634 O O . SER A 1 83 ? 12.050 47.624 61.153 1.00 9.51 83 SER L O 1
ATOM 637 N N . VAL A 1 84 ? 11.574 47.072 63.238 1.00 9.58 84 VAL L N 1
ATOM 638 C CA . VAL A 1 84 ? 10.951 48.373 63.488 1.00 10.56 84 VAL L CA 1
ATOM 639 C C . VAL A 1 84 ? 11.964 49.469 63.209 1.00 9.12 84 VAL L C 1
ATOM 640 O O . VAL A 1 84 ? 13.176 49.299 63.355 1.00 7.29 84 VAL L O 1
ATOM 644 N N . GLN A 1 85 ? 11.511 50.515 62.559 1.00 5.69 85 GLN L N 1
ATOM 645 C CA . GLN A 1 85 ? 12.445 51.561 62.219 1.00 7.41 85 GLN L CA 1
ATOM 646 C C . GLN A 1 85 ? 11.931 52.754 62.932 1.00 8.05 85 GLN L C 1
ATOM 647 O O . GLN A 1 85 ? 10.783 52.745 63.329 1.00 16.65 85 GLN L O 1
ATOM 653 N N . ALA A 1 86 ? 12.689 53.812 63.055 1.00 13.26 86 ALA L N 1
ATOM 654 C CA . ALA A 1 86 ? 12.254 54.924 63.850 1.00 15.81 86 ALA L CA 1
ATOM 655 C C . ALA A 1 86 ? 11.001 55.550 63.317 1.00 19.23 86 ALA L C 1
ATOM 656 O O . ALA A 1 86 ? 10.138 55.910 64.097 1.00 35.29 86 ALA L O 1
ATOM 658 N N . GLU A 1 87 ? 10.773 55.648 62.025 1.00 22.98 87 GLU L N 1
ATOM 659 C CA . GLU A 1 87 ? 9.520 56.226 61.542 1.00 20.31 87 GLU L CA 1
ATOM 660 C C . GLU A 1 87 ? 8.290 55.336 61.757 1.00 17.03 87 GLU L C 1
ATOM 661 O O . GLU A 1 87 ? 7.205 55.610 61.260 1.00 25.23 87 GLU L O 1
ATOM 667 N N . ASP A 1 88 ? 8.386 54.240 62.490 1.00 3.53 88 ASP L N 1
ATOM 668 C CA . ASP A 1 88 ? 7.248 53.424 62.792 1.00 3.77 88 ASP L CA 1
ATOM 669 C C . ASP A 1 88 ? 6.660 53.784 64.141 1.00 9.85 88 ASP L C 1
ATOM 670 O O . ASP A 1 88 ? 5.670 53.176 64.570 1.00 8.59 88 ASP L O 1
ATOM 675 N N . LEU A 1 89 ? 7.247 54.735 64.867 1.00 10.54 89 LEU L N 1
ATOM 676 C CA . LEU A 1 89 ? 6.751 55.054 66.195 1.00 11.70 89 LEU L CA 1
ATOM 677 C C . LEU A 1 89 ? 5.460 55.850 66.088 1.00 10.50 89 LEU L C 1
ATOM 678 O O . LEU A 1 89 ? 5.435 56.976 65.603 1.00 16.39 89 LEU L O 1
ATOM 683 N N . ALA A 1 90 ? 4.359 55.273 66.526 1.00 11.11 90 ALA L N 1
ATOM 684 C CA . ALA A 1 90 ? 3.055 55.886 66.461 1.00 2.00 90 ALA L CA 1
ATOM 685 C C . ALA A 1 90 ? 2.223 55.012 67.339 1.00 2.00 90 ALA L C 1
ATOM 686 O O . ALA A 1 90 ? 2.765 54.083 67.939 1.00 5.08 90 ALA L O 1
ATOM 688 N N . ILE A 1 91 ? 0.915 55.286 67.422 1.00 7.61 91 ILE L N 1
ATOM 689 C CA . ILE A 1 91 ? -0.036 54.467 68.178 1.00 2.00 91 ILE L CA 1
ATOM 690 C C . ILE A 1 91 ? -0.624 53.605 67.109 1.00 2.00 91 ILE L C 1
ATOM 691 O O . ILE A 1 91 ? -0.890 54.101 66.021 1.00 7.49 91 ILE L O 1
ATOM 696 N N . TYR A 1 92 ? -0.806 52.337 67.371 1.00 2.00 92 TYR L N 1
ATOM 697 C CA . TYR A 1 92 ? -1.364 51.398 66.441 1.00 4.23 92 TYR L CA 1
ATOM 698 C C . TYR A 1 92 ? -2.770 51.032 66.944 1.00 8.67 92 TYR L C 1
ATOM 699 O O . TYR A 1 92 ? -2.926 50.772 68.140 1.00 8.04 92 TYR L O 1
ATOM 708 N N . TYR A 1 93 ? -3.830 51.050 66.121 1.00 11.37 93 TYR L N 1
ATOM 709 C CA . TYR A 1 93 ? -5.184 50.725 66.536 1.00 7.39 93 TYR L CA 1
ATOM 710 C C . TYR A 1 93 ? -5.693 49.689 65.576 1.00 6.10 93 TYR L C 1
ATOM 711 O O . TYR A 1 93 ? -5.301 49.681 64.402 1.00 4.51 93 TYR L O 1
ATOM 720 N N . CYS A 1 94 ? -6.499 48.784 66.125 1.00 4.38 94 CYS L N 1
ATOM 721 C CA . CYS A 1 94 ? -7.191 47.772 65.344 1.00 4.49 94 CYS L CA 1
ATOM 722 C C . CYS A 1 94 ? -8.632 48.187 65.374 1.00 8.55 94 CYS L C 1
ATOM 723 O O . CYS A 1 94 ? -9.053 48.884 66.297 1.00 14.49 94 CYS L O 1
ATOM 726 N N . GLN A 1 95 ? -9.401 47.803 64.381 1.00 7.99 95 GLN L N 1
ATOM 727 C CA . GLN A 1 95 ? -10.731 48.280 64.271 1.00 4.73 95 GLN L CA 1
ATOM 728 C C . GLN A 1 95 ? -11.561 47.125 63.836 1.00 8.16 95 GLN L C 1
ATOM 729 O O . GLN A 1 95 ? -11.109 46.273 63.069 1.00 13.63 95 GLN L O 1
ATOM 735 N N . ASN A 1 96 ? -12.760 47.077 64.372 1.00 11.46 96 ASN L N 1
ATOM 736 C CA . ASN A 1 96 ? -13.727 46.097 63.912 1.00 16.05 96 ASN L CA 1
ATOM 737 C C . ASN A 1 96 ? -14.370 46.804 62.747 1.00 14.12 96 ASN L C 1
ATOM 738 O O . ASN A 1 96 ? -14.688 47.985 62.885 1.00 19.07 96 ASN L O 1
ATOM 743 N N . ASP A 1 97 ? -14.520 46.201 61.586 1.00 12.97 97 ASP L N 1
ATOM 744 C CA . ASP A 1 97 ? -15.209 46.850 60.481 1.00 13.38 97 ASP L CA 1
ATOM 745 C C . ASP A 1 97 ? -16.115 45.767 59.900 1.00 14.84 97 ASP L C 1
ATOM 746 O O . ASP A 1 97 ? -16.556 45.751 58.754 1.00 18.64 97 ASP L O 1
ATOM 751 N N . TYR A 1 98 ? -16.479 44.820 60.738 1.00 20.06 98 TYR L N 1
ATOM 752 C CA . TYR A 1 98 ? -17.321 43.705 60.353 1.00 20.84 98 TYR L CA 1
ATOM 753 C C . TYR A 1 98 ? -18.791 44.027 60.529 1.00 18.13 98 TYR L C 1
ATOM 754 O O . TYR A 1 98 ? -19.573 43.675 59.639 1.00 22.52 98 TYR L O 1
ATOM 763 N N . SER A 1 99 ? -19.146 44.634 61.676 1.00 11.08 99 SER L N 1
ATOM 764 C CA . SER A 1 99 ? -20.517 45.002 61.962 1.00 18.73 99 SER L CA 1
ATOM 765 C C . SER A 1 99 ? -20.609 46.229 62.816 1.00 19.65 99 SER L C 1
ATOM 766 O O . SER A 1 99 ? -19.707 46.488 63.622 1.00 25.08 99 SER L O 1
ATOM 769 N N . HIS A 1 100 ? -21.717 46.952 62.628 1.00 16.11 100 HIS L N 1
ATOM 770 C CA . HIS A 1 100 ? -21.971 48.169 63.370 1.00 15.12 100 HIS L CA 1
ATOM 771 C C . HIS A 1 100 ? -22.316 47.972 64.866 1.00 18.99 100 HIS L C 1
ATOM 772 O O . HIS A 1 100 ? -22.907 46.957 65.247 1.00 23.22 100 HIS L O 1
ATOM 779 N N . PRO A 1 101 ? -21.993 48.847 65.817 1.00 18.19 101 PRO L N 1
ATOM 780 C CA . PRO A 1 101 ? -21.009 49.906 65.652 1.00 18.17 101 PRO L CA 1
ATOM 781 C C . PRO A 1 101 ? -19.584 49.429 65.398 1.00 15.73 101 PRO L C 1
ATOM 782 O O . PRO A 1 101 ? -19.217 48.300 65.737 1.00 18.81 101 PRO L O 1
ATOM 786 N N . LEU A 1 102 ? -18.855 50.330 64.731 1.00 14.13 102 LEU L N 1
ATOM 787 C CA . LEU A 1 102 ? -17.463 50.123 64.417 1.00 9.71 102 LEU L CA 1
ATOM 788 C C . LEU A 1 102 ? -16.775 50.594 65.687 1.00 8.11 102 LEU L C 1
ATOM 789 O O . LEU A 1 102 ? -17.045 51.631 66.294 1.00 15.43 102 LEU L O 1
ATOM 794 N N . THR A 1 103 ? -15.934 49.712 66.169 1.00 11.78 103 THR L N 1
ATOM 795 C CA . THR A 1 103 ? -15.219 49.892 67.410 1.00 12.57 103 THR L CA 1
ATOM 796 C C . THR A 1 103 ? -13.716 49.860 67.193 1.00 11.77 103 THR L C 1
ATOM 797 O O . THR A 1 103 ? -13.222 49.008 66.443 1.00 13.03 103 THR L O 1
ATOM 801 N N . PHE A 1 104 ? -12.990 50.744 67.851 1.00 8.15 104 PHE L N 1
ATOM 802 C CA . PHE A 1 104 ? -11.568 50.770 67.745 1.00 6.62 104 PHE L CA 1
ATOM 803 C C . PHE A 1 104 ? -11.024 50.312 69.069 1.00 11.26 104 PHE L C 1
ATOM 804 O O . PHE A 1 104 ? -11.666 50.506 70.104 1.00 19.69 104 PHE L O 1
ATOM 812 N N . GLY A 1 105 ? -9.875 49.659 69.033 1.00 10.75 105 GLY L N 1
ATOM 813 C CA . GLY A 1 105 ? -9.152 49.341 70.229 1.00 3.89 105 GLY L CA 1
ATOM 814 C C . GLY A 1 105 ? -8.584 50.658 70.789 1.00 9.15 105 GLY L C 1
ATOM 815 O O . GLY A 1 105 ? -8.621 51.749 70.179 1.00 18.15 105 GLY L O 1
ATOM 816 N N . ALA A 1 106 ? -8.034 50.537 71.999 1.00 4.05 106 ALA L N 1
ATOM 817 C CA . ALA A 1 106 ? -7.517 51.670 72.723 1.00 3.36 106 ALA L CA 1
ATOM 818 C C . ALA A 1 106 ? -6.235 52.264 72.208 1.00 8.81 106 ALA L C 1
ATOM 819 O O . ALA A 1 106 ? -5.967 53.443 72.461 1.00 9.75 106 ALA L O 1
ATOM 821 N N . GLY A 1 107 ? -5.469 51.420 71.523 1.00 8.53 107 GLY L N 1
ATOM 822 C CA . GLY A 1 107 ? -4.181 51.809 71.001 1.00 13.29 107 GLY L CA 1
ATOM 823 C C . GLY A 1 107 ? -3.028 51.087 71.668 1.00 14.73 107 GLY L C 1
ATOM 824 O O . GLY A 1 107 ? -3.173 50.669 72.817 1.00 16.52 107 GLY L O 1
ATOM 825 N N . THR A 1 108 ? -1.935 50.832 70.933 1.00 11.99 108 THR L N 1
ATOM 826 C CA . THR A 1 108 ? -0.706 50.384 71.553 1.00 9.48 108 THR L CA 1
ATOM 827 C C . THR A 1 108 ? 0.265 51.439 71.113 1.00 7.32 108 THR L C 1
ATOM 828 O O . THR A 1 108 ? 0.366 51.783 69.948 1.00 15.42 108 THR L O 1
ATOM 832 N N . LYS A 1 109 ? 0.942 52.074 72.016 1.00 11.74 109 LYS L N 1
ATOM 833 C CA . LYS A 1 109 ? 1.838 53.147 71.667 1.00 14.11 109 LYS L CA 1
ATOM 834 C C . LYS A 1 109 ? 3.276 52.656 71.551 1.00 14.50 109 LYS L C 1
ATOM 835 O O . LYS A 1 109 ? 3.725 51.864 72.384 1.00 12.76 109 LYS L O 1
ATOM 841 N N . LEU A 1 110 ? 3.984 53.033 70.496 1.00 15.75 110 LEU L N 1
ATOM 842 C CA . LEU A 1 110 ? 5.366 52.652 70.384 1.00 11.25 110 LEU L CA 1
ATOM 843 C C . LEU A 1 110 ? 6.203 53.805 70.892 1.00 12.95 110 LEU L C 1
ATOM 844 O O . LEU A 1 110 ? 5.884 54.968 70.631 1.00 16.96 110 LEU L O 1
ATOM 849 N N . GLU A 1 111 ? 7.217 53.452 71.689 1.00 17.22 111 GLU L N 1
ATOM 850 C CA . GLU A 1 111 ? 8.174 54.355 72.313 1.00 20.43 111 GLU L CA 1
ATOM 851 C C . GLU A 1 111 ? 9.577 53.779 72.131 1.00 17.28 111 GLU L C 1
ATOM 852 O O . GLU A 1 111 ? 9.754 52.575 71.902 1.00 15.26 111 GLU L O 1
ATOM 858 N N . LEU A 1 112 ? 10.621 54.591 72.163 1.00 12.53 112 LEU L N 1
ATOM 859 C CA . LEU A 1 112 ? 11.921 54.059 71.878 1.00 13.37 112 LEU L CA 1
ATOM 860 C C . LEU A 1 112 ? 12.747 53.823 73.121 1.00 9.76 112 LEU L C 1
ATOM 861 O O . LEU A 1 112 ? 12.664 54.576 74.081 1.00 12.54 112 LEU L O 1
ATOM 866 N N . LYS A 1 113 ? 13.539 52.770 73.118 1.00 10.83 113 LYS L N 1
ATOM 867 C CA . LYS A 1 113 ? 14.418 52.464 74.212 1.00 11.45 113 LYS L CA 1
ATOM 868 C C . LYS A 1 113 ? 15.667 53.297 74.063 1.00 15.11 113 LYS L C 1
ATOM 869 O O . LYS A 1 113 ? 16.199 53.567 72.975 1.00 14.72 113 LYS L O 1
ATOM 875 N N . ARG A 1 114 ? 16.104 53.726 75.227 1.00 16.98 114 ARG L N 1
ATOM 876 C CA . ARG A 1 114 ? 17.385 54.357 75.360 1.00 19.33 114 ARG L CA 1
ATOM 877 C C . ARG A 1 114 ? 17.829 53.984 76.774 1.00 22.22 114 ARG L C 1
ATOM 878 O O . ARG A 1 114 ? 17.294 53.071 77.422 1.00 18.05 114 ARG L O 1
ATOM 886 N N . ALA A 1 115 ? 18.882 54.638 77.240 1.00 25.08 115 ALA L N 1
ATOM 887 C CA . ALA A 1 115 ? 19.457 54.310 78.523 1.00 23.95 115 ALA L CA 1
ATOM 888 C C . ALA A 1 115 ? 18.640 54.908 79.654 1.00 25.05 115 ALA L C 1
ATOM 889 O O . ALA A 1 115 ? 17.986 55.928 79.431 1.00 30.32 115 ALA L O 1
ATOM 891 N N . ASP A 1 116 ? 18.620 54.353 80.871 1.00 20.33 116 ASP L N 1
ATOM 892 C CA . ASP A 1 116 ? 17.926 55.020 81.957 1.00 15.43 116 ASP L CA 1
ATOM 893 C C . ASP A 1 116 ? 18.624 56.344 82.147 1.00 15.58 116 ASP L C 1
ATOM 894 O O . ASP A 1 116 ? 19.764 56.551 81.730 1.00 24.03 116 ASP L O 1
ATOM 899 N N . ALA A 1 117 ? 17.936 57.278 82.727 1.00 10.98 117 ALA L N 1
ATOM 900 C CA . ALA A 1 117 ? 18.478 58.583 82.945 1.00 3.91 117 ALA L CA 1
ATOM 901 C C . ALA A 1 117 ? 17.606 58.971 84.100 1.00 10.28 117 ALA L C 1
ATOM 902 O O . ALA A 1 117 ? 16.423 58.621 84.199 1.00 20.24 117 ALA L O 1
ATOM 904 N N . ALA A 1 118 ? 18.163 59.627 85.062 1.00 12.78 118 ALA L N 1
ATOM 905 C CA . ALA A 1 118 ? 17.399 59.969 86.231 1.00 10.34 118 ALA L CA 1
ATOM 906 C C . ALA A 1 118 ? 17.134 61.454 86.073 1.00 6.28 118 ALA L C 1
ATOM 907 O O . ALA A 1 118 ? 17.902 62.088 85.340 1.00 6.47 118 ALA L O 1
ATOM 909 N N . PRO A 1 119 ? 16.094 61.997 86.735 1.00 2.34 119 PRO L N 1
ATOM 910 C CA . PRO A 1 119 ? 15.578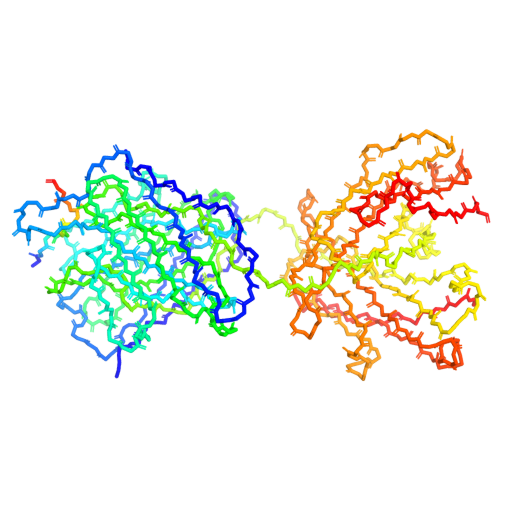 63.327 86.571 1.00 2.56 119 PRO L CA 1
ATOM 911 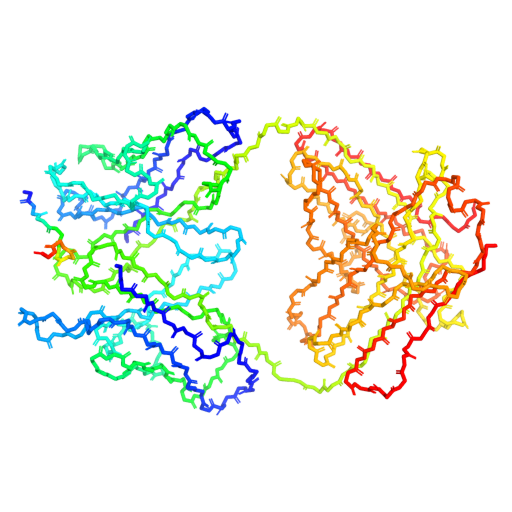C C . PRO A 1 119 ? 16.295 64.515 87.169 1.00 10.10 119 PRO L C 1
ATOM 912 O O . PRO A 1 119 ? 16.646 64.485 88.354 1.00 17.76 119 PRO L O 1
ATOM 916 N N . THR A 1 120 ? 16.416 65.605 86.416 1.00 6.28 120 THR L N 1
ATOM 917 C CA . THR A 1 120 ? 16.874 66.839 86.990 1.00 2.00 120 THR L CA 1
ATOM 918 C C . THR A 1 120 ? 15.684 67.564 87.663 1.00 6.50 120 THR L C 1
ATOM 919 O O . THR A 1 120 ? 14.868 68.259 87.046 1.00 12.31 120 THR L O 1
ATOM 923 N N . VAL A 1 121 ? 15.554 67.360 88.964 1.00 3.39 121 VAL L N 1
ATOM 924 C CA . VAL A 1 121 ? 14.491 67.923 89.773 1.00 2.00 121 VAL L CA 1
ATOM 925 C C . VAL A 1 121 ? 14.802 69.366 90.102 1.00 2.00 121 VAL L C 1
ATOM 926 O O . VAL A 1 121 ? 15.945 69.637 90.422 1.00 6.66 121 VAL L O 1
ATOM 930 N N . SER A 1 122 ? 13.912 70.356 90.015 1.00 4.58 122 SER L N 1
ATOM 931 C CA . SER A 1 122 ? 14.246 71.734 90.332 1.00 5.56 122 SER L CA 1
ATOM 932 C C . SER A 1 122 ? 12.959 72.281 90.953 1.00 10.95 122 SER L C 1
ATOM 933 O O . SER A 1 122 ? 11.912 72.073 90.342 1.00 14.72 122 SER L O 1
ATOM 936 N N . ILE A 1 123 ? 12.963 72.975 92.110 1.00 10.53 123 ILE L N 1
ATOM 937 C CA . ILE A 1 123 ? 11.757 73.461 92.800 1.00 13.97 123 ILE L CA 1
ATOM 938 C C . ILE A 1 123 ? 11.654 74.991 92.899 1.00 20.83 123 ILE L C 1
ATOM 939 O O . ILE A 1 123 ? 12.674 75.691 92.963 1.00 28.76 123 ILE L O 1
ATOM 944 N N . PHE A 1 124 ? 10.447 75.561 92.891 1.00 19.77 124 PHE L N 1
ATOM 945 C CA . PHE A 1 124 ? 10.288 76.992 92.798 1.00 14.15 124 PHE L CA 1
ATOM 946 C C . PHE A 1 124 ? 9.271 77.436 93.803 1.00 20.24 124 PHE L C 1
ATOM 947 O O . PHE A 1 124 ? 8.160 76.918 93.776 1.00 22.28 124 PHE L O 1
ATOM 955 N N . PRO A 1 125 ? 9.610 78.312 94.742 1.00 21.54 125 PRO L N 1
ATOM 956 C CA . PRO A 1 125 ? 8.700 79.214 95.438 1.00 22.04 125 PRO L CA 1
ATOM 957 C C . PRO A 1 125 ? 7.669 79.870 94.538 1.00 22.86 125 PRO L C 1
ATOM 958 O O . PRO A 1 125 ? 7.909 80.036 93.333 1.00 25.06 125 PRO L O 1
ATOM 962 N N . PRO A 1 126 ? 6.525 80.276 95.094 1.00 26.78 126 PRO L N 1
ATOM 963 C CA . PRO A 1 126 ? 5.608 81.213 94.445 1.00 34.84 126 PRO L CA 1
ATOM 964 C C . PRO A 1 126 ? 6.287 82.519 94.016 1.00 40.58 126 PRO L C 1
ATOM 965 O O . PRO A 1 126 ? 7.238 82.983 94.670 1.00 49.51 126 PRO L O 1
ATOM 969 N N . SER A 1 127 ? 5.853 83.110 92.900 1.00 42.97 127 SER L N 1
ATOM 970 C CA . SER A 1 127 ? 6.392 84.381 92.442 1.00 40.80 127 SER L CA 1
ATOM 971 C C . SER A 1 127 ? 5.674 85.467 93.234 1.00 41.83 127 SER L C 1
ATOM 972 O O . SER A 1 127 ? 4.521 85.242 93.634 1.00 43.51 127 SER L O 1
ATOM 975 N N . SER A 1 128 ? 6.244 86.670 93.436 1.00 43.68 128 SER L N 1
ATOM 976 C CA . SER A 1 128 ? 5.587 87.748 94.172 1.00 42.46 128 SER L CA 1
ATOM 977 C C . SER A 1 128 ? 4.230 87.995 93.523 1.00 39.57 128 SER L C 1
ATOM 978 O O . SER A 1 128 ? 3.208 87.877 94.186 1.00 41.97 128 SER L O 1
ATOM 981 N N . GLU A 1 129 ? 4.240 88.182 92.202 1.00 34.74 129 GLU L N 1
ATOM 982 C CA . GLU A 1 129 ? 3.075 88.381 91.370 1.00 33.75 129 GLU L CA 1
ATOM 983 C C . GLU A 1 129 ? 1.886 87.552 91.813 1.00 32.94 129 GLU L C 1
ATOM 984 O O . GLU A 1 129 ? 0.839 88.073 92.204 1.00 35.39 129 GLU L O 1
ATOM 990 N N . GLN A 1 130 ? 2.188 86.267 91.966 1.00 26.24 130 GLN L N 1
ATOM 991 C CA . GLN A 1 130 ? 1.187 85.308 92.320 1.00 24.66 130 GLN L CA 1
ATOM 992 C C . GLN A 1 130 ? 0.815 85.555 93.739 1.00 26.19 130 GLN L C 1
ATOM 993 O O . GLN A 1 130 ? -0.333 85.837 94.047 1.00 29.15 130 GLN L O 1
ATOM 999 N N . LEU A 1 131 ? 1.817 85.571 94.580 1.00 32.67 131 LEU L N 1
ATOM 1000 C CA . LEU A 1 131 ? 1.617 85.711 96.003 1.00 42.88 131 LEU L CA 1
ATOM 1001 C C . LEU A 1 131 ? 0.865 86.973 96.413 1.00 48.62 131 LEU L C 1
ATOM 1002 O O . LEU A 1 131 ? 0.293 87.065 97.499 1.00 50.89 131 LEU L O 1
ATOM 1007 N N . THR A 1 132 ? 0.838 87.947 95.504 1.00 54.94 132 THR L N 1
ATOM 1008 C CA . THR A 1 132 ? 0.088 89.173 95.674 1.00 58.97 132 THR L CA 1
ATOM 1009 C C . THR A 1 132 ? -1.344 88.808 95.308 1.00 58.29 132 THR L C 1
ATOM 1010 O O . THR A 1 132 ? -2.264 89.039 96.086 1.00 62.09 132 THR L O 1
ATOM 1014 N N . SER A 1 133 ? -1.573 88.128 94.191 1.00 56.99 133 SER L N 1
ATOM 1015 C CA . SER A 1 133 ? -2.898 87.769 93.724 1.00 54.50 133 SER L CA 1
ATOM 1016 C C . SER A 1 133 ? -3.581 86.642 94.507 1.00 54.63 133 SER L C 1
ATOM 1017 O O . SER A 1 133 ? -4.346 85.830 93.963 1.00 59.84 133 SER L O 1
ATOM 1020 N N . GLY A 1 134 ? -3.306 86.542 95.809 1.00 47.68 134 GLY L N 1
ATOM 1021 C CA . GLY A 1 134 ? -3.978 85.605 96.683 1.00 36.53 134 GLY L CA 1
ATOM 1022 C C . GLY A 1 134 ? -3.495 84.167 96.708 1.00 30.26 134 GLY L C 1
ATOM 1023 O O . GLY A 1 134 ? -3.842 83.491 97.693 1.00 27.40 134 GLY L O 1
ATOM 1024 N N . GLY A 1 135 ? -2.684 83.638 95.777 1.00 22.76 135 GLY L N 1
ATOM 1025 C CA . GLY A 1 135 ? -2.416 82.208 95.825 1.00 16.62 135 GLY L CA 1
ATOM 1026 C C . GLY A 1 135 ? -0.956 81.866 95.811 1.00 13.52 135 GLY L C 1
ATOM 1027 O O . GLY A 1 135 ? -0.128 82.748 95.629 1.00 22.83 135 GLY L O 1
ATOM 1028 N N . ALA A 1 136 ? -0.616 80.597 95.919 1.00 8.16 136 ALA L N 1
ATOM 1029 C CA . ALA A 1 136 ? 0.754 80.210 95.962 1.00 9.61 136 ALA L CA 1
ATOM 1030 C C . ALA A 1 136 ? 0.927 78.915 95.220 1.00 13.53 136 ALA L C 1
ATOM 1031 O O . ALA A 1 136 ? 0.320 77.941 95.651 1.00 20.36 136 ALA L O 1
ATOM 1033 N N . SER A 1 137 ? 1.646 78.850 94.093 1.00 16.29 137 SER L N 1
ATOM 1034 C CA . SER A 1 137 ? 1.927 77.588 93.431 1.00 13.03 137 SER L CA 1
ATOM 1035 C C . SER A 1 137 ? 3.441 77.406 93.423 1.00 15.98 137 SER L C 1
ATOM 1036 O O . SER A 1 137 ? 4.283 78.156 92.900 1.00 20.06 137 SER L O 1
ATOM 1039 N N . VAL A 1 138 ? 3.752 76.344 94.105 1.00 11.85 138 VAL L N 1
ATOM 1040 C CA . VAL A 1 138 ? 5.103 75.911 94.254 1.00 8.37 138 VAL L CA 1
ATOM 1041 C C . VAL A 1 138 ? 5.160 74.889 93.133 1.00 6.75 138 VAL L C 1
ATOM 1042 O O . VAL A 1 138 ? 4.277 74.050 92.991 1.00 6.32 138 VAL L O 1
ATOM 1046 N N . VAL A 1 139 ? 6.134 75.038 92.262 1.00 7.79 139 VAL L N 1
ATOM 1047 C CA . VAL A 1 139 ? 6.300 74.244 91.059 1.00 6.61 139 VAL L CA 1
ATOM 1048 C C . VAL A 1 139 ? 7.577 73.476 91.230 1.00 11.43 139 VAL L C 1
ATOM 1049 O O . VAL A 1 139 ? 8.528 73.911 91.894 1.00 17.99 139 VAL L O 1
ATOM 1053 N N . CYS A 1 140 ? 7.571 72.319 90.620 1.00 6.86 140 CYS L N 1
ATOM 1054 C CA . CYS A 1 140 ? 8.711 71.468 90.682 1.00 6.52 140 CYS L CA 1
ATOM 1055 C C . CYS A 1 140 ? 8.719 70.763 89.336 1.00 10.42 140 CYS L C 1
ATOM 1056 O O . CYS A 1 140 ? 7.720 70.195 88.908 1.00 14.76 140 CYS L O 1
ATOM 1059 N N . PHE A 1 141 ? 9.778 70.955 88.561 1.00 11.87 141 PHE L N 1
ATOM 1060 C CA . PHE A 1 141 ? 9.949 70.350 87.261 1.00 4.85 141 PHE L CA 1
ATOM 1061 C C . PHE A 1 141 ? 10.847 69.175 87.487 1.00 3.58 141 PHE L C 1
ATOM 1062 O O . PHE A 1 141 ? 11.689 69.247 88.361 1.00 2.95 141 PHE L O 1
ATOM 1070 N N . LEU A 1 142 ? 10.684 68.083 86.773 1.00 4.92 142 LEU L N 1
ATOM 1071 C CA . LEU A 1 142 ? 11.525 66.934 86.941 1.00 4.70 142 LEU L CA 1
ATOM 1072 C C . LEU A 1 142 ? 11.864 66.655 85.490 1.00 4.12 142 LEU L C 1
ATOM 1073 O O . LEU A 1 142 ? 11.051 66.143 84.733 1.00 2.00 142 LEU L O 1
ATOM 1078 N N . ASN A 1 143 ? 13.015 67.030 84.978 1.00 10.09 143 ASN L N 1
ATOM 1079 C CA . ASN A 1 143 ? 13.269 66.849 83.551 1.00 12.87 143 ASN L CA 1
ATOM 1080 C C . ASN A 1 143 ? 14.253 65.767 83.115 1.00 12.79 143 ASN L C 1
ATOM 1081 O O . ASN A 1 143 ? 15.026 65.208 83.897 1.00 10.60 143 ASN L O 1
ATOM 1086 N N . ASN A 1 144 ? 14.092 65.454 81.834 1.00 5.68 144 ASN L N 1
ATOM 1087 C CA . ASN A 1 144 ? 14.923 64.564 81.065 1.00 3.26 144 ASN L CA 1
ATOM 1088 C C . ASN A 1 144 ? 15.294 63.251 81.692 1.00 2.75 144 ASN L C 1
ATOM 1089 O O . ASN A 1 144 ? 16.458 62.924 81.896 1.00 15.19 144 ASN L O 1
ATOM 1094 N N . PHE A 1 145 ? 14.319 62.417 81.923 1.00 3.86 145 PHE L N 1
ATOM 1095 C CA . PHE A 1 145 ? 14.574 61.143 82.563 1.00 6.74 145 PHE L CA 1
ATOM 1096 C C . PHE A 1 145 ? 14.009 60.056 81.704 1.00 5.54 145 PHE L C 1
ATOM 1097 O O . PHE A 1 145 ? 13.191 60.296 80.827 1.00 14.09 145 PHE L O 1
ATOM 1105 N N . TYR A 1 146 ? 14.414 58.860 82.013 1.00 4.32 146 TYR L N 1
ATOM 1106 C CA . TYR A 1 146 ? 13.957 57.676 81.347 1.00 9.25 146 TYR L CA 1
ATOM 1107 C C . TYR A 1 146 ? 14.129 56.609 82.428 1.00 15.67 146 TYR L C 1
ATOM 1108 O O . TYR A 1 146 ? 15.064 56.688 83.238 1.00 20.57 146 TYR L O 1
ATOM 1117 N N . PRO A 1 147 ? 13.308 55.599 82.631 1.00 13.53 147 PRO L N 1
ATOM 1118 C CA . PRO A 1 147 ? 12.010 55.426 82.016 1.00 15.04 147 PRO L CA 1
ATOM 1119 C C . PRO A 1 147 ? 10.965 56.495 82.299 1.00 20.37 147 PRO L C 1
ATOM 1120 O O . PRO A 1 147 ? 11.201 57.391 83.114 1.00 21.40 147 PRO L O 1
ATOM 1124 N N . LYS A 1 148 ? 9.806 56.304 81.641 1.00 20.86 148 LYS L N 1
ATOM 1125 C CA . LYS A 1 148 ? 8.597 57.101 81.829 1.00 22.33 148 LYS L CA 1
ATOM 1126 C C . LYS A 1 148 ? 8.162 57.216 83.288 1.00 20.10 148 LYS L C 1
ATOM 1127 O O . LYS A 1 148 ? 7.727 58.258 83.778 1.00 19.71 148 LYS L O 1
ATOM 1133 N N . ASP A 1 149 ? 8.263 56.086 83.966 1.00 19.63 149 ASP L N 1
ATOM 1134 C CA . ASP A 1 149 ? 7.873 55.965 85.355 1.00 24.08 149 ASP L CA 1
ATOM 1135 C C . ASP A 1 149 ? 8.646 56.790 86.347 1.00 21.34 149 ASP L C 1
ATOM 1136 O O . ASP A 1 149 ? 9.846 56.589 86.574 1.00 32.87 149 ASP L O 1
ATOM 1141 N N . ILE A 1 150 ? 7.941 57.742 86.902 1.00 14.76 150 ILE L N 1
ATOM 1142 C CA . ILE A 1 150 ? 8.437 58.538 87.970 1.00 9.65 150 ILE L CA 1
ATOM 1143 C C . ILE A 1 150 ? 7.225 58.723 88.851 1.00 11.60 150 ILE L C 1
ATOM 1144 O O . ILE A 1 150 ? 6.088 58.729 88.383 1.00 14.63 150 ILE L O 1
ATOM 1149 N N . ASN A 1 151 ? 7.427 58.971 90.114 1.00 11.36 151 ASN L N 1
ATOM 1150 C CA . ASN A 1 151 ? 6.327 59.146 91.015 1.00 14.65 151 ASN L CA 1
ATOM 1151 C C . ASN A 1 151 ? 6.729 60.370 91.764 1.00 11.44 151 ASN L C 1
ATOM 1152 O O . ASN A 1 151 ? 7.899 60.414 92.106 1.00 23.10 151 ASN L O 1
ATOM 1157 N N . VAL A 1 152 ? 5.918 61.360 92.059 1.00 9.82 152 VAL L N 1
ATOM 1158 C CA . VAL A 1 152 ? 6.405 62.538 92.760 1.00 13.81 152 VAL L CA 1
ATOM 1159 C C . VAL A 1 152 ? 5.520 62.835 93.967 1.00 14.44 152 VAL L C 1
ATOM 1160 O O . VAL A 1 152 ? 4.296 62.831 93.864 1.00 26.75 152 VAL L O 1
ATOM 1164 N N . LYS A 1 153 ? 6.084 63.196 95.106 1.00 13.37 153 LYS L N 1
ATOM 1165 C CA . LYS A 1 153 ? 5.359 63.327 96.349 1.00 13.57 153 LYS L CA 1
ATOM 1166 C C . LYS A 1 153 ? 5.567 64.709 96.869 1.00 10.76 153 LYS L C 1
ATOM 1167 O O . LYS A 1 153 ? 6.692 65.174 96.764 1.00 17.04 153 LYS L O 1
ATOM 1173 N N . TRP A 1 154 ? 4.567 65.397 97.399 1.00 15.42 154 TRP L N 1
ATOM 1174 C CA . TRP A 1 154 ? 4.778 66.714 97.982 1.00 14.02 154 TRP L CA 1
ATOM 1175 C C . TRP A 1 154 ? 4.694 66.525 99.462 1.00 14.13 154 TRP L C 1
ATOM 1176 O O . TRP A 1 154 ? 4.065 65.576 99.934 1.00 14.67 154 TRP L O 1
ATOM 1187 N N . LYS A 1 155 ? 5.364 67.386 100.193 1.00 16.36 155 LYS L N 1
ATOM 1188 C CA . LYS A 1 155 ? 5.409 67.295 101.632 1.00 14.17 155 LYS L CA 1
ATOM 1189 C C . LYS A 1 155 ? 5.534 68.725 102.091 1.00 17.32 155 LYS L C 1
ATOM 1190 O O . LYS A 1 155 ? 6.346 69.460 101.523 1.00 18.17 155 LYS L O 1
ATOM 1196 N N . ILE A 1 156 ? 4.673 69.186 102.995 1.00 18.16 156 ILE L N 1
ATOM 1197 C CA . ILE A 1 156 ? 4.747 70.533 103.547 1.00 20.27 156 ILE L CA 1
ATOM 1198 C C . ILE A 1 156 ? 5.113 70.222 104.984 1.00 25.59 156 ILE L C 1
ATOM 1199 O O . ILE A 1 156 ? 4.480 69.322 105.552 1.00 28.36 156 ILE L O 1
ATOM 1204 N N . ASP A 1 157 ? 6.085 70.917 105.599 1.00 30.08 157 ASP L N 1
ATOM 1205 C CA . ASP A 1 157 ? 6.589 70.648 106.960 1.00 27.38 157 ASP L CA 1
ATOM 1206 C C . ASP A 1 157 ? 6.550 69.190 107.374 1.00 25.40 157 ASP L C 1
ATOM 1207 O O . ASP A 1 157 ? 5.884 68.732 108.302 1.00 32.55 157 ASP L O 1
ATOM 1212 N N . GLY A 1 158 ? 7.175 68.396 106.541 1.00 21.70 158 GLY L N 1
ATOM 1213 C CA . GLY A 1 158 ? 7.274 66.995 106.840 1.00 24.95 158 GLY L CA 1
ATOM 1214 C C . GLY A 1 158 ? 6.041 66.188 106.520 1.00 27.74 158 GLY L C 1
ATOM 1215 O O . GLY A 1 158 ? 6.207 64.984 106.292 1.00 29.07 158 GLY L O 1
ATOM 1216 N N . SER A 1 159 ? 4.820 66.713 106.474 1.00 30.00 159 SER L N 1
ATOM 1217 C CA . SER A 1 159 ? 3.740 65.818 106.110 1.00 36.16 159 SER L CA 1
ATOM 1218 C C . SER A 1 159 ? 3.449 65.802 104.611 1.00 35.76 159 SER L C 1
ATOM 1219 O O . SER A 1 159 ? 3.654 66.796 103.902 1.00 39.44 159 SER L O 1
ATOM 1222 N N . GLU A 1 160 ? 3.078 64.611 104.128 1.00 30.68 160 GLU L N 1
ATOM 1223 C CA . GLU A 1 160 ? 2.703 64.376 102.740 1.00 29.79 160 GLU L CA 1
ATOM 1224 C C . GLU A 1 160 ? 1.503 65.218 102.298 1.00 25.17 160 GLU L C 1
ATOM 1225 O O . GLU A 1 160 ? 0.592 65.465 103.069 1.00 23.40 160 GLU L O 1
ATOM 1231 N N . ARG A 1 161 ? 1.435 65.667 101.065 1.00 24.92 161 ARG L N 1
ATOM 1232 C CA . ARG A 1 161 ? 0.333 66.461 100.575 1.00 23.76 161 ARG L CA 1
ATOM 1233 C C . ARG A 1 161 ? -0.210 65.871 99.290 1.00 24.36 161 ARG L C 1
ATOM 1234 O O . ARG A 1 161 ? 0.504 65.651 98.307 1.00 26.54 161 ARG L O 1
ATOM 1242 N N . GLN A 1 162 ? -1.513 65.609 99.402 1.00 25.27 162 GLN L N 1
ATOM 1243 C CA . GLN A 1 162 ? -2.343 65.048 98.359 1.00 25.98 162 GLN L CA 1
ATOM 1244 C C . GLN A 1 162 ? -3.016 66.032 97.398 1.00 24.52 162 GLN L C 1
ATOM 1245 O O . GLN A 1 162 ? -2.890 65.955 96.175 1.00 29.87 162 GLN L O 1
ATOM 1251 N N . ASN A 1 163 ? -3.739 66.982 97.994 1.00 18.98 163 ASN L N 1
ATOM 1252 C CA . ASN A 1 163 ? -4.690 67.821 97.292 1.00 14.39 163 ASN L CA 1
ATOM 1253 C C . ASN A 1 163 ? -4.020 69.095 96.933 1.00 9.84 163 ASN L C 1
ATOM 1254 O O . ASN A 1 163 ? -3.333 69.650 97.769 1.00 9.44 163 ASN L O 1
ATOM 1259 N N . GLY A 1 164 ? -4.344 69.649 95.791 1.00 7.38 164 GLY L N 1
ATOM 1260 C CA . GLY A 1 164 ? -3.725 70.880 95.380 1.00 3.22 164 GLY L CA 1
ATOM 1261 C C . GLY A 1 164 ? -2.688 70.602 94.349 1.00 3.35 164 GLY L C 1
ATOM 1262 O O . GLY A 1 164 ? -2.108 71.527 93.792 1.00 15.12 164 GLY L O 1
ATOM 1263 N N . VAL A 1 165 ? -2.491 69.332 94.050 1.00 2.52 165 VAL L N 1
ATOM 1264 C CA . VAL A 1 165 ? -1.451 68.909 93.141 1.00 6.28 165 VAL L CA 1
ATOM 1265 C C . VAL A 1 165 ? -1.997 68.658 91.723 1.00 8.31 165 VAL L C 1
ATOM 1266 O O . VAL A 1 165 ? -2.842 67.760 91.535 1.00 13.02 165 VAL L O 1
ATOM 1270 N N . LEU A 1 166 ? -1.534 69.449 90.733 1.00 8.87 166 LEU L N 1
ATOM 1271 C CA . LEU A 1 166 ? -1.803 69.288 89.297 1.00 5.51 166 LEU L CA 1
ATOM 1272 C C . LEU A 1 166 ? -0.489 68.891 88.636 1.00 5.38 166 LEU L C 1
ATOM 1273 O O . LEU A 1 166 ? 0.431 69.703 88.733 1.00 10.87 166 LEU L O 1
ATOM 1278 N N . ASN A 1 167 ? -0.361 67.727 87.973 1.00 2.00 167 ASN L N 1
ATOM 1279 C CA . ASN A 1 167 ? 0.859 67.293 87.328 1.00 2.00 167 ASN L CA 1
ATOM 1280 C C . ASN A 1 167 ? 0.627 67.271 85.837 1.00 2.81 167 ASN L C 1
ATOM 1281 O O . ASN A 1 167 ? -0.512 67.166 85.415 1.00 6.98 167 ASN L O 1
ATOM 1286 N N . SER A 1 168 ? 1.645 67.332 84.996 1.00 8.08 168 SER L N 1
ATOM 1287 C CA . SER A 1 168 ? 1.511 67.297 83.556 1.00 5.43 168 SER L CA 1
ATOM 1288 C C . SER A 1 168 ? 2.830 66.765 83.051 1.00 10.38 168 SER L C 1
ATOM 1289 O O . SER A 1 168 ? 3.884 67.234 83.472 1.00 14.75 168 SER L O 1
ATOM 1292 N N . TRP A 1 169 ? 2.785 65.791 82.156 1.00 13.62 169 TRP L N 1
ATOM 1293 C CA . TRP A 1 169 ? 3.956 65.096 81.671 1.00 20.27 169 TRP L CA 1
ATOM 1294 C C . TRP A 1 169 ? 4.101 65.281 80.147 1.00 24.84 169 TRP L C 1
ATOM 1295 O O . TRP A 1 169 ? 3.137 65.282 79.368 1.00 28.41 169 TRP L O 1
ATOM 1306 N N . THR A 1 170 ? 5.333 65.479 79.701 1.00 24.23 170 THR L N 1
ATOM 1307 C CA . THR A 1 170 ? 5.699 65.603 78.306 1.00 15.36 170 THR L CA 1
ATOM 1308 C C . THR A 1 170 ? 5.598 64.197 77.722 1.00 19.47 170 THR L C 1
ATOM 1309 O O . THR A 1 170 ? 5.551 63.167 78.416 1.00 20.87 170 THR L O 1
ATOM 1313 N N . ASP A 1 171 ? 5.552 64.134 76.401 1.00 21.39 171 ASP L N 1
ATOM 1314 C CA . ASP A 1 171 ? 5.670 62.852 75.758 1.00 22.99 171 ASP L CA 1
ATOM 1315 C C . ASP A 1 171 ? 7.145 62.567 75.470 1.00 17.96 171 ASP L C 1
ATOM 1316 O O . ASP A 1 171 ? 7.988 63.423 75.746 1.00 17.27 171 ASP L O 1
ATOM 1321 N N . GLN A 1 172 ? 7.557 61.424 74.924 1.00 14.61 172 GLN L N 1
ATOM 1322 C CA . GLN A 1 172 ? 8.982 61.161 74.718 1.00 16.24 172 GLN L CA 1
ATOM 1323 C C . GLN A 1 172 ? 9.611 62.141 73.759 1.00 15.64 172 GLN L C 1
ATOM 1324 O O . GLN A 1 172 ? 9.154 62.238 72.637 1.00 16.65 172 GLN L O 1
ATOM 1330 N N . ASP A 1 173 ? 10.615 62.889 74.185 1.00 21.42 173 ASP L N 1
ATOM 1331 C CA . ASP A 1 173 ? 11.284 63.862 73.331 1.00 25.87 173 ASP L CA 1
ATOM 1332 C C . ASP A 1 173 ? 11.993 63.145 72.171 1.00 31.14 173 ASP L C 1
ATOM 1333 O O . ASP A 1 173 ? 12.524 62.052 72.324 1.00 25.76 173 ASP L O 1
ATOM 1338 N N . SER A 1 174 ? 12.057 63.829 71.025 1.00 40.93 174 SER L N 1
ATOM 1339 C CA . SER A 1 174 ? 12.553 63.369 69.732 1.00 44.98 174 SER L CA 1
ATOM 1340 C C . SER A 1 174 ? 14.059 63.402 69.546 1.00 47.31 174 SER L C 1
ATOM 1341 O O . SER A 1 174 ? 14.653 62.642 68.771 1.00 50.59 174 SER L O 1
ATOM 1344 N N . LYS A 1 175 ? 14.639 64.411 70.184 1.00 45.78 175 LYS L N 1
ATOM 1345 C CA . LYS A 1 175 ? 16.075 64.494 70.252 1.00 45.85 175 LYS L CA 1
ATOM 1346 C C . LYS A 1 175 ? 16.641 63.405 71.176 1.00 38.25 175 LYS L C 1
ATOM 1347 O O . LYS A 1 175 ? 17.498 62.627 70.772 1.00 41.74 175 LYS L O 1
ATOM 1353 N N . ASP A 1 176 ? 16.214 63.276 72.422 1.00 30.43 176 ASP L N 1
ATOM 1354 C CA . ASP A 1 176 ? 16.911 62.357 73.297 1.00 27.05 176 ASP L CA 1
ATOM 1355 C C . ASP A 1 176 ? 16.114 61.270 73.968 1.00 28.51 176 ASP L C 1
ATOM 1356 O O . ASP A 1 176 ? 16.585 60.609 74.896 1.00 36.35 176 ASP L O 1
ATOM 1361 N N . SER A 1 177 ? 14.871 61.126 73.554 1.00 22.95 177 SER L N 1
ATOM 1362 C CA . SER A 1 177 ? 13.993 60.123 74.108 1.00 22.07 177 SER L CA 1
ATOM 1363 C C . SER A 1 177 ? 13.714 60.169 75.598 1.00 18.10 177 SER L C 1
ATOM 1364 O O . SER A 1 177 ? 13.326 59.176 76.190 1.00 22.78 177 SER L O 1
ATOM 1367 N N . THR A 1 178 ? 13.755 61.330 76.220 1.00 17.73 178 THR L N 1
ATOM 1368 C CA . THR A 1 178 ? 13.547 61.449 77.644 1.00 12.57 178 THR L CA 1
ATOM 1369 C C . THR A 1 178 ? 12.296 62.240 77.942 1.00 17.36 178 THR L C 1
ATOM 1370 O O . THR A 1 178 ? 12.035 63.323 77.377 1.00 20.52 178 THR L O 1
ATOM 1374 N N . TYR A 1 179 ? 11.613 61.791 78.973 1.00 14.74 179 TYR L N 1
ATOM 1375 C CA . TYR A 1 179 ? 10.401 62.452 79.381 1.00 8.02 179 TYR L CA 1
ATOM 1376 C C . TYR A 1 179 ? 10.719 63.578 80.335 1.00 13.09 179 TYR L C 1
ATOM 1377 O O . TYR A 1 179 ? 11.870 63.799 80.725 1.00 17.36 179 TYR L O 1
ATOM 1386 N N . SER A 1 180 ? 9.726 64.405 80.617 1.00 12.30 180 SER L N 1
ATOM 1387 C CA . SER A 1 180 ? 9.802 65.422 81.641 1.00 7.69 180 SER L CA 1
ATOM 1388 C C . SER A 1 180 ? 8.404 65.516 82.266 1.00 10.99 180 SER L C 1
ATOM 1389 O O . SER A 1 180 ? 7.424 64.949 81.754 1.00 16.71 180 SER L O 1
ATOM 1392 N N . MET A 1 181 ? 8.239 66.115 83.426 1.00 11.57 181 MET L N 1
ATOM 1393 C CA . MET A 1 181 ? 6.913 66.341 83.933 1.00 9.34 181 MET L CA 1
ATOM 1394 C C . MET A 1 181 ? 6.964 67.559 84.854 1.00 7.18 181 MET L C 1
ATOM 1395 O O . MET A 1 181 ? 8.064 67.853 85.348 1.00 10.53 181 MET L O 1
ATOM 1400 N N . SER A 1 182 ? 5.909 68.369 85.026 1.00 5.90 182 SER L N 1
ATOM 1401 C CA . SER A 1 182 ? 5.897 69.381 86.062 1.00 6.28 182 SER L CA 1
ATOM 1402 C C . SER A 1 182 ? 4.891 68.895 87.051 1.00 6.35 182 SER L C 1
ATOM 1403 O O . SER A 1 182 ? 3.946 68.237 86.627 1.00 15.52 182 SER L O 1
ATOM 1406 N N . SER A 1 183 ? 5.161 69.093 88.333 1.00 7.77 183 SER L N 1
ATOM 1407 C CA . SER A 1 183 ? 4.203 68.923 89.387 1.00 9.23 183 SER L CA 1
ATOM 1408 C C . SER A 1 183 ? 4.043 70.333 89.975 1.00 7.87 183 SER L C 1
ATOM 1409 O O . SER A 1 183 ? 5.073 70.958 90.241 1.00 12.16 183 SER L O 1
ATOM 1412 N N . THR A 1 184 ? 2.841 70.921 90.100 1.00 10.21 184 THR L N 1
ATOM 1413 C CA . THR A 1 184 ? 2.585 72.262 90.645 1.00 5.61 184 THR L CA 1
ATOM 1414 C C . THR A 1 184 ? 1.627 72.042 91.782 1.00 6.37 184 THR L C 1
ATOM 1415 O O . THR A 1 184 ? 0.633 71.350 91.568 1.00 9.91 184 THR L O 1
ATOM 1419 N N . LEU A 1 185 ? 1.878 72.605 92.948 1.00 2.00 185 LEU L N 1
ATOM 1420 C CA . LEU A 1 185 ? 1.049 72.405 94.104 1.00 5.98 185 LEU L CA 1
ATOM 1421 C C . LEU A 1 185 ? 0.449 73.765 94.386 1.00 13.92 185 LEU L C 1
ATOM 1422 O O . LEU A 1 185 ? 1.249 74.692 94.597 1.00 22.58 185 LEU L O 1
ATOM 1427 N N . THR A 1 186 ? -0.867 73.989 94.387 1.00 12.81 186 THR L N 1
ATOM 1428 C CA . THR A 1 186 ? -1.333 75.331 94.655 1.00 9.54 186 THR L CA 1
ATOM 1429 C C . THR A 1 186 ? -1.883 75.361 96.076 1.00 12.36 186 THR L C 1
ATOM 1430 O O . THR A 1 186 ? -2.351 74.333 96.577 1.00 14.34 186 THR L O 1
ATOM 1434 N N . LEU A 1 187 ? -1.731 76.487 96.778 1.00 9.48 187 LEU L N 1
ATOM 1435 C CA . LEU A 1 187 ? -2.197 76.693 98.143 1.00 17.73 187 LEU L CA 1
ATOM 1436 C C . LEU A 1 187 ? -2.621 78.156 98.212 1.00 20.90 187 LEU L C 1
ATOM 1437 O O . LEU A 1 187 ? -2.469 78.862 97.204 1.00 28.27 187 LEU L O 1
ATOM 1442 N N . THR A 1 188 ? -3.135 78.693 99.333 1.00 19.85 188 THR L N 1
ATOM 1443 C CA . THR A 1 188 ? -3.483 80.116 99.374 1.00 26.16 188 THR L CA 1
ATOM 1444 C C . THR A 1 188 ? -2.283 80.910 99.936 1.00 25.50 188 THR L C 1
ATOM 1445 O O . THR A 1 188 ? -1.452 80.306 100.629 1.00 29.03 188 THR L O 1
ATOM 1449 N N . LYS A 1 189 ? -2.139 82.228 99.708 1.00 23.15 189 LYS L N 1
ATOM 1450 C CA . LYS A 1 189 ? -1.065 83.073 100.238 1.00 26.33 189 LYS L CA 1
ATOM 1451 C C . LYS A 1 189 ? -0.825 82.751 101.700 1.00 29.26 189 LYS L C 1
ATOM 1452 O O . LYS A 1 189 ? 0.267 82.431 102.137 1.00 29.49 189 LYS L O 1
ATOM 1458 N N . ASP A 1 190 ? -1.966 82.769 102.374 1.00 32.49 190 ASP L N 1
ATOM 1459 C CA . ASP A 1 190 ? -2.232 82.411 103.761 1.00 33.99 190 ASP L CA 1
ATOM 1460 C C . ASP A 1 190 ? -1.836 80.986 104.112 1.00 29.71 190 ASP L C 1
ATOM 1461 O O . ASP A 1 190 ? -1.102 80.764 105.065 1.00 34.24 190 ASP L O 1
ATOM 1466 N N . GLU A 1 191 ? -2.255 79.971 103.385 1.00 26.69 191 GLU L N 1
ATOM 1467 C CA . GLU A 1 191 ? -1.904 78.613 103.756 1.00 24.66 191 GLU L CA 1
ATOM 1468 C C . GLU A 1 191 ? -0.415 78.355 103.636 1.00 22.59 191 GLU L C 1
ATOM 1469 O O . GLU A 1 191 ? 0.188 77.569 104.382 1.00 16.61 191 GLU L O 1
ATOM 1475 N N . TYR A 1 192 ? 0.125 79.000 102.616 1.00 20.09 192 TYR L N 1
ATOM 1476 C CA . TYR A 1 192 ? 1.525 78.966 102.349 1.00 24.91 192 TYR L CA 1
ATOM 1477 C C . TYR A 1 192 ? 2.191 79.822 103.403 1.00 29.12 192 TYR L C 1
ATOM 1478 O O . TYR A 1 192 ? 3.305 79.532 103.809 1.00 34.13 192 TYR L O 1
ATOM 1487 N N . GLU A 1 193 ? 1.539 80.866 103.884 1.00 32.45 193 GLU L N 1
ATOM 1488 C CA . GLU A 1 193 ? 2.133 81.777 104.842 1.00 34.68 193 GLU L CA 1
ATOM 1489 C C . GLU A 1 193 ? 2.260 81.203 106.216 1.00 33.27 193 GLU L C 1
ATOM 1490 O O . GLU A 1 193 ? 2.767 81.889 107.103 1.00 43.05 193 GLU L O 1
ATOM 1496 N N . ARG A 1 194 ? 1.758 80.015 106.479 1.00 28.51 194 ARG L N 1
ATOM 1497 C CA . ARG A 1 194 ? 1.846 79.540 107.833 1.00 31.31 194 ARG L CA 1
ATOM 1498 C C . ARG A 1 194 ? 2.597 78.241 107.913 1.00 31.45 194 ARG L C 1
ATOM 1499 O O . ARG A 1 194 ? 2.377 77.417 108.809 1.00 29.42 194 ARG L O 1
ATOM 1507 N N . HIS A 1 195 ? 3.499 78.032 106.946 1.00 34.61 195 HIS L N 1
ATOM 1508 C CA . HIS A 1 195 ? 4.320 76.825 106.838 1.00 33.59 195 HIS L CA 1
ATOM 1509 C C . HIS A 1 195 ? 5.712 77.174 106.301 1.00 33.27 195 HIS L C 1
ATOM 1510 O O . HIS A 1 195 ? 5.925 78.224 105.705 1.00 34.04 195 HIS L O 1
ATOM 1517 N N . ASN A 1 196 ? 6.731 76.378 106.576 1.00 32.35 196 ASN L N 1
ATOM 1518 C CA . ASN A 1 196 ? 8.052 76.603 106.005 1.00 37.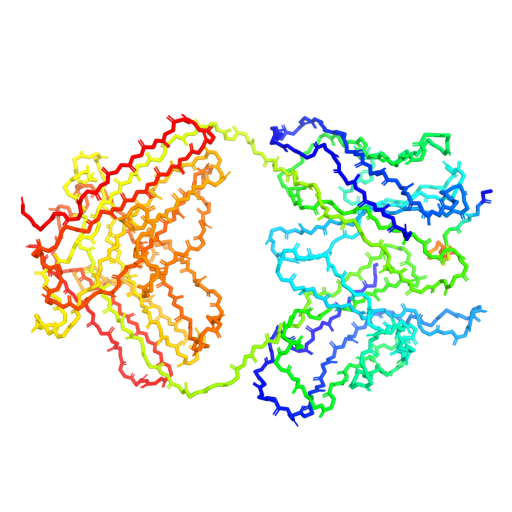14 196 ASN L CA 1
ATOM 1519 C C . ASN A 1 196 ? 8.450 75.221 105.484 1.00 34.46 196 ASN L C 1
ATOM 1520 O O . ASN A 1 196 ? 7.730 74.246 105.759 1.00 37.62 196 ASN L O 1
ATOM 1525 N N . SER A 1 197 ? 9.546 75.076 104.753 1.00 29.22 197 SER L N 1
ATOM 1526 C CA . SER A 1 197 ? 9.971 73.790 104.234 1.00 28.28 197 SER L CA 1
ATOM 1527 C C . SER A 1 197 ? 8.940 73.094 103.347 1.00 21.74 197 SER L C 1
ATOM 1528 O O . SER A 1 197 ? 7.999 72.434 103.790 1.00 23.77 197 SER L O 1
ATOM 1531 N N . TYR A 1 198 ? 9.136 73.315 102.055 1.00 15.54 198 TYR L N 1
ATOM 1532 C CA . TYR A 1 198 ? 8.342 72.705 101.011 1.00 15.23 198 TYR L CA 1
ATOM 1533 C C . TYR A 1 198 ? 9.271 71.749 100.300 1.00 11.56 198 TYR L C 1
ATOM 1534 O O . TYR A 1 198 ? 10.423 72.086 100.039 1.00 19.92 198 TYR L O 1
ATOM 1543 N N . THR A 1 199 ? 8.842 70.561 99.974 1.00 6.75 199 THR L N 1
ATOM 1544 C CA . THR A 1 199 ? 9.709 69.532 99.496 1.00 2.00 199 THR L CA 1
ATOM 1545 C C . THR A 1 199 ? 8.914 68.892 98.438 1.00 2.00 199 THR L C 1
ATOM 1546 O O . THR A 1 199 ? 7.717 68.741 98.577 1.00 9.47 199 THR L O 1
ATOM 1550 N N . CYS A 1 200 ? 9.627 68.394 97.482 1.00 3.80 200 CYS L N 1
ATOM 1551 C CA . CYS A 1 200 ? 9.107 67.797 96.293 1.00 4.09 200 CYS L CA 1
ATOM 1552 C C . CYS A 1 200 ? 9.980 66.577 96.220 1.00 5.86 200 CYS L C 1
ATOM 1553 O O . CYS A 1 200 ? 11.202 66.705 96.273 1.00 15.69 200 CYS L O 1
ATOM 1556 N N . GLU A 1 201 ? 9.452 65.388 96.108 1.00 6.35 201 GLU L N 1
ATOM 1557 C CA . GLU A 1 201 ? 10.257 64.222 96.282 1.00 2.00 201 GLU L CA 1
ATOM 1558 C C . GLU A 1 201 ? 10.037 63.291 95.137 1.00 4.97 201 GLU L C 1
ATOM 1559 O O . GLU A 1 201 ? 8.925 62.808 95.007 1.00 11.24 201 GLU L O 1
ATOM 1565 N N . ALA A 1 202 ? 10.980 62.997 94.276 1.00 7.14 202 ALA L N 1
ATOM 1566 C CA . ALA A 1 202 ? 10.705 62.106 93.178 1.00 4.32 202 ALA L CA 1
ATOM 1567 C C . ALA A 1 202 ? 11.178 60.715 93.501 1.00 7.04 202 ALA L C 1
ATOM 1568 O O . ALA A 1 202 ? 12.202 60.562 94.156 1.00 13.21 202 ALA L O 1
ATOM 1570 N N . THR A 1 203 ? 10.521 59.696 93.008 1.00 7.59 203 THR L N 1
ATOM 1571 C CA . THR A 1 203 ? 10.922 58.325 93.221 1.00 11.33 203 THR L CA 1
ATOM 1572 C C . THR A 1 203 ? 11.014 57.744 91.806 1.00 14.59 203 THR L C 1
ATOM 1573 O O . THR A 1 203 ? 9.992 57.718 91.113 1.00 11.97 203 THR L O 1
ATOM 1577 N N . HIS A 1 204 ? 12.170 57.277 91.303 1.00 15.58 204 HIS L N 1
ATOM 1578 C CA . HIS A 1 204 ? 12.337 56.846 89.914 1.00 6.54 204 HIS L CA 1
ATOM 1579 C C . HIS A 1 204 ? 13.208 55.616 89.904 1.00 11.38 204 HIS L C 1
ATOM 1580 O O . HIS A 1 204 ? 14.054 55.476 90.767 1.00 11.03 204 HIS L O 1
ATOM 1587 N N . LYS A 1 205 ? 13.069 54.776 88.875 1.00 23.75 205 LYS L N 1
ATOM 1588 C CA . LYS A 1 205 ? 13.814 53.515 88.667 1.00 27.99 205 LYS L CA 1
ATOM 1589 C C . LYS A 1 205 ? 15.287 53.532 89.013 1.00 26.41 205 LYS L C 1
ATOM 1590 O O . LYS A 1 205 ? 15.862 52.678 89.684 1.00 28.09 205 LYS L O 1
ATOM 1596 N N . THR A 1 206 ? 15.863 54.607 88.521 1.00 27.90 206 THR L N 1
ATOM 1597 C CA . THR A 1 206 ? 17.259 54.857 88.683 1.00 30.73 206 THR L CA 1
ATOM 1598 C C . THR A 1 206 ? 17.656 55.072 90.135 1.00 36.23 206 THR L C 1
ATOM 1599 O O . THR A 1 206 ? 18.805 55.435 90.352 1.00 42.14 206 THR L O 1
ATOM 1603 N N . SER A 1 207 ? 16.785 54.942 91.139 1.00 45.52 207 SER L N 1
ATOM 1604 C CA . SER A 1 207 ? 17.147 55.163 92.522 1.00 52.88 207 SER L CA 1
ATOM 1605 C C . SER A 1 207 ? 16.176 54.528 93.520 1.00 57.73 207 SER L C 1
ATOM 1606 O O . SER A 1 207 ? 14.946 54.401 93.392 1.00 60.99 207 SER L O 1
ATOM 1609 N N . THR A 1 208 ? 16.896 54.105 94.547 1.00 56.02 208 THR L N 1
ATOM 1610 C CA . THR A 1 208 ? 16.349 53.439 95.705 1.00 56.23 208 THR L CA 1
ATOM 1611 C C . THR A 1 208 ? 15.779 54.503 96.649 1.00 52.32 208 THR L C 1
ATOM 1612 O O . THR A 1 208 ? 14.721 54.358 97.277 1.00 56.78 208 THR L O 1
ATOM 1616 N N . SER A 1 209 ? 16.519 55.594 96.781 1.00 42.87 209 SER L N 1
ATOM 1617 C CA . SER A 1 209 ? 16.028 56.698 97.551 1.00 38.38 209 SER L CA 1
ATOM 1618 C C . SER A 1 209 ? 15.406 57.747 96.647 1.00 36.40 209 SER L C 1
ATOM 1619 O O . SER A 1 209 ? 15.636 57.800 95.433 1.00 36.85 209 SER L O 1
ATOM 1622 N N . PRO A 1 210 ? 14.545 58.562 97.248 1.00 31.72 210 PRO L N 1
ATOM 1623 C CA . PRO A 1 210 ? 14.020 59.766 96.665 1.00 26.58 210 PRO L CA 1
ATOM 1624 C C . PRO A 1 210 ? 14.999 60.844 96.332 1.00 24.24 210 PRO L C 1
ATOM 1625 O O . PRO A 1 210 ? 15.975 61.062 97.052 1.00 32.03 210 PRO L O 1
ATOM 1629 N N . ILE A 1 211 ? 14.711 61.514 95.228 1.00 16.43 211 ILE L N 1
ATOM 1630 C CA . ILE A 1 211 ? 15.450 62.691 94.882 1.00 6.81 211 ILE L CA 1
ATOM 1631 C C . ILE A 1 211 ? 14.631 63.703 95.665 1.00 7.27 211 ILE L C 1
ATOM 1632 O O . ILE A 1 211 ? 13.471 63.949 95.355 1.00 19.59 211 ILE L O 1
ATOM 1637 N N . VAL A 1 212 ? 15.139 64.211 96.764 1.00 4.01 212 VAL L N 1
ATOM 1638 C CA . VAL A 1 212 ? 14.432 65.168 97.569 1.00 4.87 212 VAL L CA 1
ATOM 1639 C C . VAL A 1 212 ? 14.870 66.584 97.240 1.00 11.15 212 VAL L C 1
ATOM 1640 O O . VAL A 1 212 ? 16.068 66.852 97.285 1.00 15.04 212 VAL L O 1
ATOM 1644 N N . LYS A 1 213 ? 13.991 67.543 96.961 1.00 13.34 213 LYS L N 1
ATOM 1645 C CA . LYS A 1 213 ? 14.392 68.915 96.750 1.00 13.82 213 LYS L CA 1
ATOM 1646 C C . LYS A 1 213 ? 13.523 69.769 97.645 1.00 14.20 213 LYS L C 1
ATOM 1647 O O . LYS A 1 213 ? 12.314 69.570 97.646 1.00 13.03 213 LYS L O 1
ATOM 1653 N N . SER A 1 214 ? 14.098 70.703 98.406 1.00 13.62 214 SER L N 1
ATOM 1654 C CA . SER A 1 214 ? 13.411 71.539 99.365 1.00 8.62 214 SER L CA 1
ATOM 1655 C C . SER A 1 214 ? 13.818 72.971 99.270 1.00 9.63 214 SER L C 1
ATOM 1656 O O . SER A 1 214 ? 14.870 73.262 98.697 1.00 17.26 214 SER L O 1
ATOM 1659 N N . PHE A 1 215 ? 12.987 73.837 99.858 1.00 11.35 215 PHE L N 1
ATOM 1660 C CA . PHE A 1 215 ? 13.263 75.256 100.034 1.00 13.11 215 PHE L CA 1
ATOM 1661 C C . PHE A 1 215 ? 12.652 75.656 101.382 1.00 19.75 215 PHE L C 1
ATOM 1662 O O . PHE A 1 215 ? 11.718 74.983 101.822 1.00 23.32 215 PHE L O 1
ATOM 1670 N N . ASN A 1 216 ? 13.045 76.710 102.101 1.00 28.93 216 ASN L N 1
ATOM 1671 C CA . ASN A 1 216 ? 12.511 76.912 103.450 1.00 40.32 216 ASN L CA 1
ATOM 1672 C C . ASN A 1 216 ? 11.432 77.974 103.473 1.00 42.96 216 ASN L C 1
ATOM 1673 O O . ASN A 1 216 ? 10.325 77.671 103.933 1.00 43.81 216 ASN L O 1
ATOM 1678 N N . ARG A 1 217 ? 11.818 79.146 102.953 1.00 43.11 217 ARG L N 1
ATOM 1679 C CA . ARG A 1 217 ? 11.113 80.421 102.814 1.00 48.44 217 ARG L CA 1
ATOM 1680 C C . ARG A 1 217 ? 12.101 81.379 103.496 1.00 56.07 217 ARG L C 1
ATOM 1681 O O . ARG A 1 217 ? 12.941 81.923 102.770 1.00 63.25 217 ARG L O 1
ATOM 1690 N N . GLU B 2 1 ? -6.540 63.292 43.132 1.00 28.11 218 GLU H N 1
ATOM 1691 C CA . GLU B 2 1 ? -6.336 62.380 44.227 1.00 31.76 218 GLU H CA 1
ATOM 1692 C C . GLU B 2 1 ? -7.571 62.580 45.104 1.00 29.16 218 GLU H C 1
ATOM 1693 O O . GLU B 2 1 ? -8.208 63.624 44.909 1.00 30.84 218 GLU H O 1
ATOM 1699 N N . VAL B 2 2 ? -7.960 61.664 45.997 1.00 22.72 219 VAL H N 1
ATOM 1700 C CA . VAL B 2 2 ? -9.142 61.852 46.835 1.00 19.30 219 VAL H CA 1
ATOM 1701 C C . VAL B 2 2 ? -8.909 62.966 47.852 1.00 17.54 219 VAL H C 1
ATOM 1702 O O . VAL B 2 2 ? -7.803 62.978 48.368 1.00 19.10 219 VAL H O 1
ATOM 1706 N N . LEU B 2 3 ? -9.777 63.910 48.209 1.00 13.72 220 LEU H N 1
ATOM 1707 C CA . LEU B 2 3 ? -9.437 64.902 49.207 1.00 9.96 220 LEU H CA 1
ATOM 1708 C C . LEU B 2 3 ? -10.646 65.026 50.118 1.00 14.10 220 LEU H C 1
ATOM 1709 O O . LEU B 2 3 ? -11.751 64.974 49.572 1.00 18.32 220 LEU H O 1
ATOM 1714 N N . LEU B 2 4 ? -10.563 65.120 51.463 1.00 11.73 221 LEU H N 1
ATOM 1715 C CA . LEU B 2 4 ? -11.729 65.335 52.311 1.00 7.28 221 LEU H CA 1
ATOM 1716 C C . LEU B 2 4 ? -11.286 66.438 53.259 1.00 8.53 221 LEU H C 1
ATOM 1717 O O . LEU B 2 4 ? -10.235 66.388 53.899 1.00 10.79 221 LEU H O 1
ATOM 1722 N N . VAL B 2 5 ? -12.061 67.518 53.259 1.00 10.76 222 VAL H N 1
ATOM 1723 C CA . VAL B 2 5 ? -11.772 68.738 53.986 1.00 10.18 222 VAL H CA 1
ATOM 1724 C C . VAL B 2 5 ? -12.964 69.173 54.826 1.00 13.79 222 VAL H C 1
ATOM 1725 O O . VAL B 2 5 ? -14.015 69.595 54.310 1.00 9.35 222 VAL H O 1
ATOM 1729 N N . GLU B 2 6 ? -12.707 69.093 56.132 1.00 8.40 223 GLU H N 1
ATOM 1730 C CA . GLU B 2 6 ? -13.670 69.387 57.160 1.00 9.11 223 GLU H CA 1
ATOM 1731 C C . GLU B 2 6 ? -13.788 70.867 57.502 1.00 17.70 223 GLU H C 1
ATOM 1732 O O . GLU B 2 6 ? -12.839 71.634 57.381 1.00 24.81 223 GLU H O 1
ATOM 1738 N N . SER B 2 7 ? -14.934 71.319 57.970 1.00 20.88 224 SER H N 1
ATOM 1739 C CA . SER B 2 7 ? -15.182 72.688 58.364 1.00 18.21 224 SER H CA 1
ATOM 1740 C C . SER B 2 7 ? -16.241 72.603 59.423 1.00 16.32 224 SER H C 1
ATOM 1741 O O . SER B 2 7 ? -16.933 71.578 59.447 1.00 15.67 224 SER H O 1
ATOM 1744 N N . GLY B 2 8 ? -16.320 73.626 60.293 1.00 13.09 225 GLY H N 1
ATOM 1745 C CA . GLY B 2 8 ? -17.419 73.748 61.224 1.00 7.81 225 GLY H CA 1
ATOM 1746 C C . GLY B 2 8 ? -17.090 73.621 62.684 1.00 13.75 225 GLY H C 1
ATOM 1747 O O . GLY B 2 8 ? -17.899 74.001 63.511 1.00 15.62 225 GLY H O 1
ATOM 1748 N N . GLY B 2 9 ? -15.970 73.050 63.081 1.00 18.48 226 GLY H N 1
ATOM 1749 C CA . GLY B 2 9 ? -15.680 72.907 64.490 1.00 17.27 226 GLY H CA 1
ATOM 1750 C C . GLY B 2 9 ? -15.402 74.273 65.084 1.00 18.91 226 GLY H C 1
ATOM 1751 O O . GLY B 2 9 ? -14.764 75.132 64.450 1.00 21.30 226 GLY H O 1
ATOM 1752 N N . ASP B 2 10 ? -15.885 74.409 66.317 1.00 14.85 227 ASP H N 1
ATOM 1753 C CA . ASP B 2 10 ? -15.817 75.633 67.066 1.00 13.72 227 ASP H CA 1
ATOM 1754 C C . ASP B 2 10 ? -16.197 75.295 68.493 1.00 16.83 227 ASP H C 1
ATOM 1755 O O . ASP B 2 10 ? -16.488 74.143 68.816 1.00 20.81 227 ASP H O 1
ATOM 1760 N N . LEU B 2 11 ? -16.133 76.294 69.367 1.00 19.34 228 LEU H N 1
ATOM 1761 C CA . LEU B 2 11 ? -16.402 76.166 70.785 1.00 23.73 228 LEU H CA 1
ATOM 1762 C C . LEU B 2 11 ? -17.885 76.420 71.014 1.00 24.71 228 LEU H C 1
ATOM 1763 O O . LEU B 2 11 ? -18.414 77.506 70.735 1.00 26.59 228 LEU H O 1
ATOM 1768 N N . VAL B 2 12 ? -18.526 75.399 71.539 1.00 18.96 229 VAL H N 1
ATOM 1769 C CA . VAL B 2 12 ? -19.944 75.394 71.677 1.00 15.86 229 VAL H CA 1
ATOM 1770 C C . VAL B 2 12 ? -20.236 75.223 73.129 1.00 14.66 229 VAL H C 1
ATOM 1771 O O . VAL B 2 12 ? -19.522 74.539 73.851 1.00 18.35 229 VAL H O 1
ATOM 1775 N N . LYS B 2 13 ? -21.307 75.821 73.579 1.00 15.77 230 LYS H N 1
ATOM 1776 C CA . LYS B 2 13 ? -21.637 75.692 74.982 1.00 21.16 230 LYS H CA 1
ATOM 1777 C C . LYS B 2 13 ? -22.499 74.460 75.047 1.00 19.33 230 LYS H C 1
ATOM 1778 O O . LYS B 2 13 ? -23.153 74.133 74.046 1.00 19.95 230 LYS H O 1
ATOM 1784 N N . PRO B 2 14 ? -22.489 73.683 76.127 1.00 15.47 231 PRO H N 1
ATOM 1785 C CA . PRO B 2 14 ? -23.142 72.401 76.154 1.00 16.24 231 PRO H CA 1
ATOM 1786 C C . PRO B 2 14 ? -24.636 72.658 76.006 1.00 22.99 231 PRO H C 1
ATOM 1787 O O . PRO B 2 14 ? -25.149 73.739 76.347 1.00 22.94 231 PRO H O 1
ATOM 1791 N N . GLY B 2 15 ? -25.298 71.680 75.391 1.00 24.47 232 GLY H N 1
ATOM 1792 C CA . GLY B 2 15 ? -26.717 71.762 75.078 1.00 24.90 232 GLY H CA 1
ATOM 1793 C C . GLY B 2 15 ? -26.930 72.319 73.674 1.00 23.36 232 GLY H C 1
ATOM 1794 O O . GLY B 2 15 ? -27.831 71.862 72.976 1.00 28.39 232 GLY H O 1
ATOM 1795 N N . GLY B 2 16 ? -26.103 73.250 73.196 1.00 21.34 233 GLY H N 1
ATOM 1796 C CA . GLY B 2 16 ? -26.263 73.849 71.876 1.00 19.67 233 GLY H CA 1
ATOM 1797 C C . GLY B 2 16 ? -26.095 72.911 70.686 1.00 19.69 233 GLY H C 1
ATOM 1798 O O . GLY B 2 16 ? -26.118 71.674 70.785 1.00 21.89 233 GLY H O 1
ATOM 1799 N N . PHE B 2 17 ? -25.880 73.535 69.532 1.00 18.26 234 PHE H N 1
ATOM 1800 C CA . PHE B 2 17 ? -25.727 72.794 68.300 1.00 21.98 234 PHE H CA 1
ATOM 1801 C C . PHE B 2 17 ? -24.607 73.349 67.446 1.00 16.50 234 PHE H C 1
ATOM 1802 O O . PHE B 2 17 ? -24.240 74.508 67.589 1.00 17.04 234 PHE H O 1
ATOM 1810 N N . LEU B 2 18 ? -24.047 72.536 66.564 1.00 16.01 235 LEU H N 1
ATOM 1811 C CA . LEU B 2 18 ? -22.980 72.914 65.653 1.00 9.20 235 LEU H CA 1
ATOM 1812 C C . LEU B 2 18 ? -23.269 72.042 64.444 1.00 9.51 235 LEU H C 1
ATOM 1813 O O . LEU B 2 18 ? -23.961 71.024 64.562 1.00 9.00 235 LEU H O 1
ATOM 1818 N N . LYS B 2 19 ? -22.813 72.392 63.256 1.00 11.54 236 LYS H N 1
ATOM 1819 C CA . LYS B 2 19 ? -23.034 71.567 62.083 1.00 14.16 236 LYS H CA 1
ATOM 1820 C C . LYS B 2 19 ? -21.712 71.602 61.359 1.00 12.16 236 LYS H C 1
ATOM 1821 O O . LYS B 2 19 ? -21.247 72.706 61.073 1.00 10.81 236 LYS H O 1
ATOM 1827 N N . LEU B 2 20 ? -21.136 70.428 61.092 1.00 15.21 237 LEU H N 1
ATOM 1828 C CA . LEU B 2 20 ? -19.854 70.251 60.410 1.00 13.36 237 LEU H CA 1
ATOM 1829 C C . LEU B 2 20 ? -20.075 69.866 58.945 1.00 16.78 237 LEU H C 1
ATOM 1830 O O . LEU B 2 20 ? -21.140 69.309 58.628 1.00 16.03 237 LEU H O 1
ATOM 1835 N N . SER B 2 21 ? -19.042 70.083 58.102 1.00 15.63 238 SER H N 1
ATOM 1836 C CA . SER B 2 21 ? -19.058 69.866 56.654 1.00 14.21 238 SER H CA 1
ATOM 1837 C C . SER B 2 21 ? -17.796 69.149 56.310 1.00 13.66 238 SER H C 1
ATOM 1838 O O . SER B 2 21 ? -16.758 69.380 56.934 1.00 12.11 238 SER H O 1
ATOM 1841 N N . CYS B 2 22 ? -17.859 68.322 55.295 1.00 12.43 239 CYS H N 1
ATOM 1842 C CA . CYS B 2 22 ? -16.666 67.686 54.784 1.00 13.51 239 CYS H CA 1
ATOM 1843 C C . CYS B 2 22 ? -16.799 67.717 53.269 1.00 14.77 239 CYS H C 1
ATOM 1844 O O . CYS B 2 22 ? -17.900 67.486 52.735 1.00 16.78 239 CYS H O 1
ATOM 1847 N N . ALA B 2 23 ? -15.707 68.084 52.576 1.00 14.28 240 ALA H N 1
ATOM 1848 C CA . ALA B 2 23 ? -15.768 68.307 51.146 1.00 8.41 240 ALA H CA 1
ATOM 1849 C C . ALA B 2 23 ? -14.867 67.428 50.319 1.00 17.79 240 ALA H C 1
ATOM 1850 O O . ALA B 2 23 ? -13.631 67.546 50.367 1.00 19.77 240 ALA H O 1
ATOM 1852 N N . ALA B 2 24 ? -15.567 66.633 49.491 1.00 15.35 241 ALA H N 1
ATOM 1853 C CA . ALA B 2 24 ? -14.936 65.582 48.746 1.00 14.28 241 ALA H CA 1
ATOM 1854 C C . ALA B 2 24 ? -14.47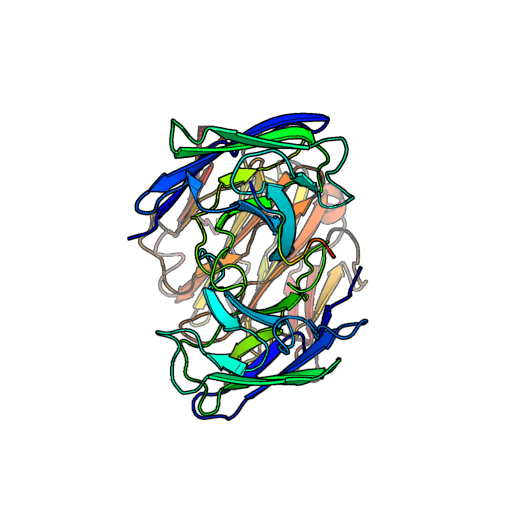0 65.791 47.320 1.00 16.83 241 ALA H C 1
ATOM 1855 O O . ALA B 2 24 ? -15.249 65.880 46.368 1.00 18.60 241 ALA H O 1
ATOM 1857 N N . SER B 2 25 ? -13.170 65.868 47.117 1.00 20.61 242 SER H N 1
ATOM 1858 C CA . SER B 2 25 ? -12.659 65.992 45.774 1.00 21.02 242 SER H CA 1
ATOM 1859 C C . SER B 2 25 ? -11.988 64.687 45.366 1.00 22.40 242 SER H C 1
ATOM 1860 O O . SER B 2 25 ? -11.514 63.871 46.171 1.00 17.40 242 SER H O 1
ATOM 1863 N N . GLY B 2 26 ? -12.043 64.518 44.046 1.00 19.12 243 GLY H N 1
ATOM 1864 C CA . GLY B 2 26 ? -11.191 63.581 43.383 1.00 13.33 243 GLY H CA 1
ATOM 1865 C C . GLY B 2 26 ? -11.651 62.176 43.393 1.00 19.39 243 GLY H C 1
ATOM 1866 O O . GLY B 2 26 ? -10.794 61.289 43.273 1.00 25.44 243 GLY H O 1
ATOM 1867 N N . PHE B 2 27 ? -12.976 62.035 43.551 1.00 22.25 244 PHE H N 1
ATOM 1868 C CA . PHE B 2 27 ? -13.692 60.763 43.369 1.00 20.26 244 PHE H CA 1
ATOM 1869 C C . PHE B 2 27 ? -15.182 61.078 43.140 1.00 20.01 244 PHE H C 1
ATOM 1870 O O . PHE B 2 27 ? -15.668 62.209 43.342 1.00 15.43 244 PHE H O 1
ATOM 1878 N N . THR B 2 28 ? -15.892 60.054 42.649 1.00 18.15 245 THR H N 1
ATOM 1879 C CA . THR B 2 28 ? -17.316 60.134 42.359 1.00 18.93 245 THR H CA 1
ATOM 1880 C C . THR B 2 28 ? -18.002 59.961 43.710 1.00 21.06 245 THR H C 1
ATOM 1881 O O . THR B 2 28 ? -18.323 58.851 44.162 1.00 21.64 245 THR H O 1
ATOM 1885 N N . PHE B 2 29 ? -18.177 61.127 44.346 1.00 17.72 246 PHE H N 1
ATOM 1886 C CA . PHE B 2 29 ? -18.757 61.222 45.672 1.00 13.45 246 PHE H CA 1
ATOM 1887 C C . PHE B 2 29 ? -19.955 60.311 45.867 1.00 11.37 246 PHE H C 1
ATOM 1888 O O . PHE B 2 29 ? -19.973 59.426 46.713 1.00 16.87 246 PHE H O 1
ATOM 1896 N N . SER B 2 30 ? -20.801 60.442 44.871 1.00 12.36 247 SER H N 1
ATOM 1897 C CA . SER B 2 30 ? -22.042 59.721 44.692 1.00 17.15 247 SER H CA 1
ATOM 1898 C C . SER B 2 30 ? -21.944 58.206 44.781 1.00 16.69 247 SER H C 1
ATOM 1899 O O . SER B 2 30 ? -22.915 57.549 45.155 1.00 23.98 247 SER H O 1
ATOM 1902 N N . SER B 2 31 ? -20.819 57.609 44.411 1.00 11.84 248 SER H N 1
ATOM 1903 C CA . SER B 2 31 ? -20.708 56.184 44.466 1.00 10.61 248 SER H CA 1
ATOM 1904 C C . SER B 2 31 ? -20.349 55.694 45.843 1.00 11.73 248 SER H C 1
ATOM 1905 O O . SER B 2 31 ? -20.449 54.488 46.089 1.00 13.61 248 SER H O 1
ATOM 1908 N N . PHE B 2 32 ? -19.993 56.561 46.788 1.00 7.99 249 PHE H N 1
ATOM 1909 C CA . PHE B 2 32 ? -19.463 56.064 48.029 1.00 5.29 249 PHE H CA 1
ATOM 1910 C C . PHE B 2 32 ? -20.163 56.530 49.239 1.00 6.46 249 PHE H C 1
ATOM 1911 O O . PHE B 2 32 ? -20.536 57.694 49.346 1.00 10.99 249 PHE H O 1
ATOM 1919 N N . GLY B 2 33 ? -20.280 55.613 50.180 1.00 3.71 250 GLY H N 1
ATOM 1920 C CA . GLY B 2 33 ? -20.786 56.000 51.481 1.00 6.13 250 GLY H CA 1
ATOM 1921 C C . GLY B 2 33 ? -19.724 56.821 52.212 1.00 10.60 250 GLY H C 1
ATOM 1922 O O . GLY B 2 33 ? -18.547 56.768 51.824 1.00 15.59 250 GLY H O 1
ATOM 1923 N N . MET B 2 34 ? -20.063 57.546 53.291 1.00 9.33 251 MET H N 1
ATOM 1924 C CA . MET B 2 34 ? -19.114 58.322 54.069 1.00 7.43 251 MET H CA 1
ATOM 1925 C C . MET B 2 34 ? -19.353 58.210 55.585 1.00 9.58 251 MET H C 1
ATOM 1926 O O . MET B 2 34 ? -20.469 57.894 55.991 1.00 22.08 251 MET H O 1
ATOM 1931 N N . SER B 2 35 ? -18.398 58.361 56.503 1.00 10.06 252 SER H N 1
ATOM 1932 C CA . SER B 2 35 ? -18.611 58.278 57.949 1.00 8.21 252 SER H CA 1
ATOM 1933 C C . SER B 2 35 ? -17.970 59.451 58.671 1.00 9.83 252 SER H C 1
ATOM 1934 O O . SER B 2 35 ? -17.153 60.171 58.070 1.00 4.93 252 SER H O 1
ATOM 1937 N N . TRP B 2 36 ? -18.362 59.684 59.926 1.00 9.72 253 TRP H N 1
ATOM 1938 C CA . TRP B 2 36 ? -17.659 60.657 60.736 1.00 8.87 253 TRP H CA 1
ATOM 1939 C C . TRP B 2 36 ? -17.164 59.813 61.886 1.00 8.00 253 TRP H C 1
ATOM 1940 O O . TRP B 2 36 ? -17.917 59.028 62.475 1.00 4.29 253 TRP H O 1
ATOM 1951 N N . VAL B 2 37 ? -15.848 59.916 62.062 1.00 10.28 254 VAL H N 1
ATOM 1952 C CA . VAL B 2 37 ? -15.052 59.251 63.082 1.00 4.48 254 VAL H CA 1
ATOM 1953 C C . VAL B 2 37 ? -14.522 60.381 63.924 1.00 2.00 254 VAL H C 1
ATOM 1954 O O . VAL B 2 37 ? -14.153 61.436 63.431 1.00 7.50 254 VAL H O 1
ATOM 1958 N N . ARG B 2 38 ? -14.460 60.202 65.207 1.00 4.56 255 ARG H N 1
ATOM 1959 C CA . ARG B 2 38 ? -14.127 61.228 66.168 1.00 8.38 255 ARG H CA 1
ATOM 1960 C C . ARG B 2 38 ? -12.856 60.844 66.913 1.00 15.57 255 ARG H C 1
ATOM 1961 O O . ARG B 2 38 ? -12.618 59.656 67.210 1.00 17.13 255 ARG H O 1
ATOM 1969 N N . HIS B 2 39 ? -12.028 61.820 67.263 1.00 13.80 256 HIS H N 1
ATOM 1970 C CA . HIS B 2 39 ? -10.783 61.547 67.949 1.00 12.53 256 HIS H CA 1
ATOM 1971 C C . HIS B 2 39 ? -10.885 62.332 69.221 1.00 9.94 256 HIS H C 1
ATOM 1972 O O . HIS B 2 39 ? -10.900 63.566 69.260 1.00 8.96 256 HIS H O 1
ATOM 1979 N N . THR B 2 40 ? -11.008 61.561 70.268 1.00 15.26 257 THR H N 1
ATOM 1980 C CA . THR B 2 40 ? -11.296 62.111 71.578 1.00 17.34 257 THR H CA 1
ATOM 1981 C C . THR B 2 40 ? -10.046 62.695 72.186 1.00 24.45 257 THR H C 1
ATOM 1982 O O . THR B 2 40 ? -8.948 62.243 71.844 1.00 28.58 257 THR H O 1
ATOM 1986 N N . PRO B 2 41 ? -10.176 63.583 73.159 1.00 31.12 258 PRO H N 1
ATOM 1987 C CA . PRO B 2 41 ? -9.063 64.114 73.932 1.00 40.34 258 PRO H CA 1
ATOM 1988 C C . PRO B 2 41 ? -8.221 63.023 74.588 1.00 44.18 258 PRO H C 1
ATOM 1989 O O . PRO B 2 41 ? -6.990 63.093 74.590 1.00 45.41 258 PRO H O 1
ATOM 1993 N N . ASP B 2 42 ? -8.880 61.933 75.015 1.00 41.76 259 ASP H N 1
ATOM 1994 C CA . ASP B 2 42 ? -8.194 60.808 75.624 1.00 38.05 259 ASP H CA 1
ATOM 1995 C C . ASP B 2 42 ? -7.544 59.955 74.552 1.00 34.39 259 ASP H C 1
ATOM 1996 O O . ASP B 2 42 ? -7.262 58.787 74.774 1.00 37.73 259 ASP H O 1
ATOM 2001 N N . LYS B 2 43 ? -7.329 60.497 73.360 1.00 29.66 260 LYS H N 1
ATOM 2002 C CA . LYS B 2 43 ? -6.716 59.892 72.219 1.00 29.99 260 LYS H CA 1
ATOM 2003 C C . LYS B 2 43 ? -7.487 58.783 71.563 1.00 31.20 260 LYS H C 1
ATOM 2004 O O . LYS B 2 43 ? -7.180 58.436 70.420 1.00 39.24 260 LYS H O 1
ATOM 2010 N N . ARG B 2 44 ? -8.539 58.264 72.167 1.00 29.68 261 ARG H N 1
ATOM 2011 C CA . ARG B 2 44 ? -9.378 57.246 71.567 1.00 21.11 261 ARG H CA 1
ATOM 2012 C C . ARG B 2 44 ? -9.993 57.704 70.234 1.00 20.65 261 ARG H C 1
ATOM 2013 O O . ARG B 2 44 ? -10.190 58.898 69.971 1.00 19.13 261 ARG H O 1
ATOM 2021 N N . LEU B 2 45 ? -10.274 56.742 69.379 1.00 16.31 262 LEU H N 1
ATOM 2022 C CA . LEU B 2 45 ? -11.006 56.948 68.152 1.00 13.37 262 LEU H CA 1
ATOM 2023 C C . LEU B 2 45 ? -12.446 56.428 68.374 1.00 12.08 262 LEU H C 1
ATOM 2024 O O . LEU B 2 45 ? -12.673 55.360 68.968 1.00 7.75 262 LEU H O 1
ATOM 2029 N N . GLU B 2 46 ? -13.473 57.107 67.878 1.00 9.82 263 GLU H N 1
ATOM 2030 C CA . GLU B 2 46 ? -14.840 56.679 68.071 1.00 8.04 263 GLU H CA 1
ATOM 2031 C C . GLU B 2 46 ? -15.551 56.784 66.733 1.00 6.55 263 GLU H C 1
ATOM 2032 O O . GLU B 2 46 ? -15.510 57.844 66.125 1.00 3.50 263 GLU H O 1
ATOM 2038 N N . TRP B 2 47 ? -16.166 55.759 66.174 1.00 2.00 264 TRP H N 1
ATOM 2039 C CA . TRP B 2 47 ? -17.029 55.970 65.033 1.00 2.89 264 TRP H CA 1
ATOM 2040 C C . TRP B 2 47 ? -18.249 56.746 65.535 1.00 6.52 264 TRP H C 1
ATOM 2041 O O . TRP B 2 47 ? -18.787 56.410 66.579 1.00 4.83 264 TRP H O 1
ATOM 2052 N N . VAL B 2 48 ? -18.678 57.810 64.871 1.00 4.44 265 VAL H N 1
ATOM 2053 C CA . VAL B 2 48 ? -19.860 58.529 65.221 1.00 2.00 265 VAL H CA 1
ATOM 2054 C C . VAL B 2 48 ? -21.075 58.186 64.362 1.00 2.30 265 VAL H C 1
ATOM 2055 O O . VAL B 2 48 ? -22.100 57.856 64.940 1.00 7.85 265 VAL H O 1
ATOM 2059 N N . ALA B 2 49 ? -21.062 58.194 63.031 1.00 5.34 266 ALA H N 1
ATOM 2060 C CA . ALA B 2 49 ? -22.213 57.982 62.160 1.00 2.00 266 ALA H CA 1
ATOM 2061 C C . ALA B 2 49 ? -21.780 57.564 60.758 1.00 9.64 266 ALA H C 1
ATOM 2062 O O . ALA B 2 49 ? -20.643 57.935 60.407 1.00 14.10 266 ALA H O 1
ATOM 2064 N N . THR B 2 50 ? -22.586 56.819 59.954 1.00 7.20 267 THR H N 1
ATOM 2065 C CA . THR B 2 50 ? -22.295 56.514 58.553 1.00 9.78 267 THR H CA 1
ATOM 2066 C C . THR B 2 50 ? -23.518 56.910 57.732 1.00 16.86 267 THR H C 1
ATOM 2067 O O . THR B 2 50 ? -24.636 56.853 58.264 1.00 21.14 267 THR H O 1
ATOM 2071 N N . ILE B 2 51 ? -23.340 57.340 56.478 1.00 9.93 268 ILE H N 1
ATOM 2072 C CA . ILE B 2 51 ? -24.444 57.529 55.587 1.00 8.12 268 ILE H CA 1
ATOM 2073 C C . ILE B 2 51 ? -24.094 56.707 54.362 1.00 12.79 268 ILE H C 1
ATOM 2074 O O . ILE B 2 51 ? -22.909 56.664 54.036 1.00 19.63 268 ILE H O 1
ATOM 2079 N N . SER B 2 52 ? -25.012 55.969 53.718 1.00 9.61 269 SER H N 1
ATOM 2080 C CA . SER B 2 52 ? -24.746 55.168 52.508 1.00 5.57 269 SER H CA 1
ATOM 2081 C C . SER B 2 52 ? -24.621 56.053 51.282 1.00 4.94 269 SER H C 1
ATOM 2082 O O . SER B 2 52 ? -25.082 57.187 51.324 1.00 5.77 269 SER H O 1
ATOM 2085 N N . ASN B 2 53 ? -24.173 55.605 50.126 1.00 5.68 270 ASN H N 1
ATOM 2086 C CA . ASN B 2 53 ? -23.995 56.492 48.984 1.00 6.89 270 ASN H CA 1
ATOM 2087 C C . ASN B 2 53 ? -25.193 57.238 48.441 1.00 13.91 270 ASN H C 1
ATOM 2088 O O . ASN B 2 53 ? -25.031 58.124 47.613 1.00 24.27 270 ASN H O 1
ATOM 2093 N N . GLY B 2 54 ? -26.427 56.914 48.802 1.00 19.19 271 GLY H N 1
ATOM 2094 C CA . GLY B 2 54 ? -27.573 57.627 48.257 1.00 11.29 271 GLY H CA 1
ATOM 2095 C C . GLY B 2 54 ? -28.267 58.451 49.299 1.00 17.18 271 GLY H C 1
ATOM 2096 O O . GLY B 2 54 ? -29.027 59.368 49.002 1.00 22.84 271 GLY H O 1
ATOM 2097 N N . GLY B 2 55 ? -28.065 58.063 50.551 1.00 21.39 272 GLY H N 1
ATOM 2098 C CA . GLY B 2 55 ? -28.568 58.875 51.633 1.00 23.00 272 GLY H CA 1
ATOM 2099 C C . GLY B 2 55 ? -29.712 58.282 52.404 1.00 31.32 272 GLY H C 1
ATOM 2100 O O . GLY B 2 55 ? -30.252 58.942 53.304 1.00 39.21 272 GLY H O 1
ATOM 2101 N N . GLY B 2 56 ? -30.019 57.007 52.157 1.00 31.42 273 GLY H N 1
ATOM 2102 C CA . GLY B 2 56 ? -31.230 56.453 52.743 1.00 29.16 273 GLY H CA 1
ATOM 2103 C C . GLY B 2 56 ? -31.029 55.357 53.747 1.00 26.25 273 GLY H C 1
ATOM 2104 O O . GLY B 2 56 ? -31.952 54.577 54.014 1.00 30.35 273 GLY H O 1
ATOM 2105 N N . TYR B 2 57 ? -29.782 55.250 54.192 1.00 20.12 274 TYR H N 1
ATOM 2106 C CA . TYR B 2 57 ? -29.418 54.335 55.253 1.00 16.65 274 TYR H CA 1
ATOM 2107 C C . TYR B 2 57 ? -28.451 55.203 56.060 1.00 17.97 274 TYR H C 1
ATOM 2108 O O . TYR B 2 57 ? -27.529 55.812 55.478 1.00 15.50 274 TYR H O 1
ATOM 2117 N N . THR B 2 58 ? -28.697 55.387 57.360 1.00 16.93 275 THR H N 1
ATOM 2118 C CA . THR B 2 58 ? -27.822 56.209 58.175 1.00 18.36 275 THR H CA 1
ATOM 2119 C C . THR B 2 58 ? -27.616 55.408 59.441 1.00 13.79 275 THR H C 1
ATOM 2120 O O . THR B 2 58 ? -28.541 54.827 59.997 1.00 17.40 275 THR H O 1
ATOM 2124 N N . TYR B 2 59 ? -26.379 55.243 59.840 1.00 8.70 276 TYR H N 1
ATOM 2125 C CA . TYR B 2 59 ? -26.043 54.358 60.930 1.00 5.36 276 TYR H CA 1
ATOM 2126 C C . TYR B 2 59 ? -25.487 55.263 62.020 1.00 7.18 276 TYR H C 1
ATOM 2127 O O . TYR B 2 59 ? -24.698 56.145 61.671 1.00 6.02 276 TYR H O 1
ATOM 2136 N N . TYR B 2 60 ? -25.839 55.149 63.307 1.00 5.40 277 TYR H N 1
ATOM 2137 C CA . TYR B 2 60 ? -25.362 56.083 64.313 1.00 5.92 277 TYR H CA 1
ATOM 2138 C C . TYR B 2 60 ? -24.747 55.387 65.476 1.00 6.67 277 TYR H C 1
ATOM 2139 O O . TYR B 2 60 ? -25.164 54.297 65.846 1.00 16.30 277 TYR H O 1
ATOM 2148 N N . GLN B 2 61 ? -23.737 55.980 66.079 1.00 9.19 278 GLN H N 1
ATOM 2149 C CA . GLN B 2 61 ? -23.136 55.388 67.253 1.00 12.28 278 GLN H CA 1
ATOM 2150 C C . GLN B 2 61 ? -24.223 55.624 68.306 1.00 15.90 278 GLN H C 1
ATOM 2151 O O . GLN B 2 61 ? -24.743 56.747 68.432 1.00 10.21 278 GLN H O 1
ATOM 2157 N N . ASP B 2 62 ? -24.592 54.597 69.068 1.00 16.88 279 ASP H N 1
ATOM 2158 C CA . ASP B 2 62 ? -25.642 54.706 70.074 1.00 19.28 279 ASP H CA 1
ATOM 2159 C C . ASP B 2 62 ? -25.586 55.920 70.973 1.00 21.13 279 ASP H C 1
ATOM 2160 O O . ASP B 2 62 ? -26.642 56.377 71.380 1.00 31.93 279 ASP H O 1
ATOM 2165 N N . SER B 2 63 ? -24.453 56.557 71.260 1.00 20.12 280 SER H N 1
ATOM 2166 C CA . SER B 2 63 ? -24.389 57.765 72.097 1.00 15.70 280 SER H CA 1
ATOM 2167 C C . SER B 2 63 ? -24.741 59.107 71.450 1.00 18.61 280 SER H C 1
ATOM 2168 O O . SER B 2 63 ? -24.710 60.171 72.091 1.00 19.63 280 SER H O 1
ATOM 2171 N N . VAL B 2 64 ? -24.965 58.976 70.135 1.00 21.46 281 VAL H N 1
ATOM 2172 C CA . VAL B 2 64 ? -25.131 60.032 69.141 1.00 20.71 281 VAL H CA 1
ATOM 2173 C C . VAL B 2 64 ? -26.538 59.972 68.528 1.00 25.54 281 VAL H C 1
ATOM 2174 O O . VAL B 2 64 ? -27.113 60.984 68.086 1.00 24.04 281 VAL H O 1
ATOM 2178 N N . LYS B 2 65 ? -27.086 58.750 68.505 1.00 24.61 282 LYS H N 1
ATOM 2179 C CA . LYS B 2 65 ? -28.396 58.444 67.993 1.00 23.94 282 LYS H CA 1
ATOM 2180 C C . LYS B 2 65 ? -29.349 59.363 68.706 1.00 25.56 282 LYS H C 1
ATOM 2181 O O . LYS B 2 65 ? -29.167 59.690 69.885 1.00 31.12 282 LYS H O 1
ATOM 2187 N N . GLY B 2 66 ? -30.330 59.876 67.984 1.00 22.54 283 GLY H N 1
ATOM 2188 C CA . GLY B 2 66 ? -31.202 60.843 68.586 1.00 16.32 283 GLY H CA 1
ATOM 2189 C C . GLY B 2 66 ? -30.624 62.207 68.366 1.00 17.70 283 GLY H C 1
ATOM 2190 O O . GLY B 2 66 ? -31.272 62.927 67.626 1.00 25.22 283 GLY H O 1
ATOM 2191 N N . ARG B 2 67 ? -29.413 62.559 68.837 1.00 19.51 284 ARG H N 1
ATOM 2192 C CA . ARG B 2 67 ? -28.860 63.931 68.761 1.00 16.50 284 ARG H CA 1
ATOM 2193 C C . ARG B 2 67 ? -28.163 64.455 67.480 1.00 19.68 284 ARG H C 1
ATOM 2194 O O . ARG B 2 67 ? -28.136 65.661 67.155 1.00 19.51 284 ARG H O 1
ATOM 2202 N N . PHE B 2 68 ? -27.477 63.578 66.760 1.00 17.78 285 PHE H N 1
ATOM 2203 C CA . PHE B 2 68 ? -26.717 63.987 65.602 1.00 15.82 285 PHE H CA 1
ATOM 2204 C C . PHE B 2 68 ? -27.463 63.470 64.383 1.00 13.61 285 PHE H C 1
ATOM 2205 O O . PHE B 2 68 ? -28.251 62.509 64.455 1.00 12.61 285 PHE H O 1
ATOM 2213 N N . THR B 2 69 ? -27.178 64.068 63.233 1.00 11.70 286 THR H N 1
ATOM 2214 C CA . THR B 2 69 ? -27.818 63.720 61.984 1.00 12.29 286 THR H CA 1
ATOM 2215 C C . THR B 2 69 ? -26.842 63.924 60.821 1.00 9.49 286 THR H C 1
ATOM 2216 O O . THR B 2 69 ? -26.364 65.033 60.551 1.00 10.57 286 THR H O 1
ATOM 2220 N N . ILE B 2 70 ? -26.498 62.841 60.127 1.00 10.28 287 ILE H N 1
ATOM 2221 C CA . ILE B 2 70 ? -25.567 62.902 59.005 1.00 10.04 287 ILE H CA 1
ATOM 2222 C C . ILE B 2 70 ? -26.325 63.037 57.669 1.00 8.47 287 ILE H C 1
ATOM 2223 O O . ILE B 2 70 ? -27.237 62.285 57.367 1.00 16.42 287 ILE H O 1
ATOM 2228 N N . SER B 2 71 ? -26.052 64.039 56.851 1.00 10.01 288 SER H N 1
ATOM 2229 C CA . SER B 2 71 ? -26.696 64.292 55.571 1.00 4.69 288 SER H CA 1
ATOM 2230 C C . SER B 2 71 ? -25.532 64.310 54.594 1.00 10.63 288 SER H C 1
ATOM 2231 O O . SER B 2 71 ? -24.360 64.300 54.983 1.00 16.46 288 SER H O 1
ATOM 2234 N N . ARG B 2 72 ? -25.810 64.373 53.310 1.00 13.08 289 ARG H N 1
ATOM 2235 C CA . ARG B 2 72 ? -24.816 64.565 52.268 1.00 13.55 289 ARG H CA 1
ATOM 2236 C C . ARG B 2 72 ? -25.632 65.217 51.168 1.00 17.95 289 ARG H C 1
ATOM 2237 O O . ARG B 2 72 ? -26.870 65.167 51.156 1.00 19.68 289 ARG H O 1
ATOM 2245 N N . ASP B 2 73 ? -24.972 65.862 50.247 1.00 18.00 290 ASP H N 1
ATOM 2246 C CA . ASP B 2 73 ? -25.658 66.557 49.210 1.00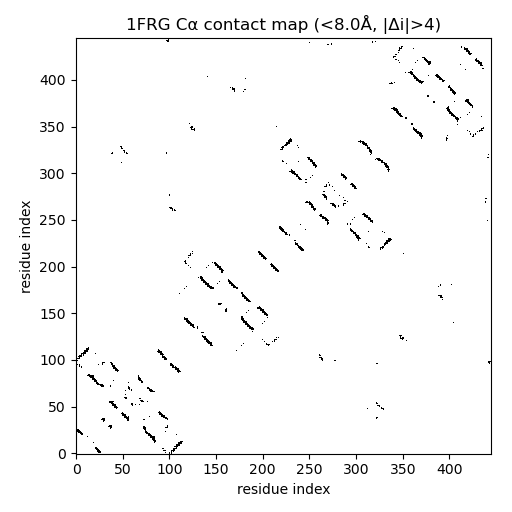 19.19 290 ASP H CA 1
ATOM 2247 C C . ASP B 2 73 ? -24.857 66.088 48.028 1.00 23.54 290 ASP H C 1
ATOM 2248 O O . ASP B 2 73 ? -23.928 66.786 47.624 1.00 26.20 290 ASP H O 1
ATOM 2253 N N . ASN B 2 74 ? -25.189 64.953 47.413 1.00 27.17 291 ASN H N 1
ATOM 2254 C CA . ASN B 2 74 ? -24.384 64.409 46.305 1.00 31.04 291 ASN H CA 1
ATOM 2255 C C . ASN B 2 74 ? -24.097 65.293 45.092 1.00 34.28 291 ASN H C 1
ATOM 2256 O O . ASN B 2 74 ? -23.219 65.023 44.268 1.00 35.31 291 ASN H O 1
ATOM 2261 N N . ALA B 2 75 ? -24.879 66.379 45.051 1.00 37.24 292 ALA H N 1
ATOM 2262 C CA . ALA B 2 75 ? -24.793 67.428 44.054 1.00 37.99 292 ALA H CA 1
ATOM 2263 C C . ALA B 2 75 ? -23.611 68.374 44.251 1.00 39.37 292 ALA H C 1
ATOM 2264 O O . ALA B 2 75 ? -22.914 68.730 43.297 1.00 43.10 292 ALA H O 1
ATOM 2266 N N . LYS B 2 76 ? -23.414 68.792 45.519 1.00 39.16 293 LYS H N 1
ATOM 2267 C CA . LYS B 2 76 ? -22.354 69.711 45.937 1.00 31.22 293 LYS H CA 1
ATOM 2268 C C . LYS B 2 76 ? -21.140 69.018 46.557 1.00 29.14 293 LYS H C 1
ATOM 2269 O O . LYS B 2 76 ? -20.241 69.651 47.104 1.00 28.71 293 LYS H O 1
ATOM 2275 N N . ASN B 2 77 ? -21.077 67.692 46.469 1.00 24.85 294 ASN H N 1
ATOM 2276 C CA . ASN B 2 77 ? -19.978 66.917 46.974 1.00 21.86 294 ASN H CA 1
ATOM 2277 C C . ASN B 2 77 ? -19.626 67.256 48.409 1.00 19.61 294 ASN H C 1
ATOM 2278 O O . ASN B 2 77 ? -18.478 67.450 48.786 1.00 25.19 294 ASN H O 1
ATOM 2283 N N . THR B 2 78 ? -20.634 67.258 49.261 1.00 19.49 295 THR H N 1
ATOM 2284 C CA . THR B 2 78 ? -20.494 67.616 50.656 1.00 15.43 295 THR H CA 1
ATOM 2285 C C . THR B 2 78 ? -21.296 66.677 51.525 1.00 16.33 295 THR H C 1
ATOM 2286 O O . THR B 2 78 ? -22.422 66.281 51.197 1.00 12.88 295 THR H O 1
ATOM 2290 N N . LEU B 2 79 ? -20.684 66.370 52.653 1.00 15.33 296 LEU H N 1
ATOM 2291 C CA . LEU B 2 79 ? -21.248 65.511 53.673 1.00 12.43 296 LEU H CA 1
ATOM 2292 C C . LEU B 2 79 ? -21.401 66.452 54.844 1.00 5.39 296 LEU H C 1
ATOM 2293 O O . LEU B 2 79 ? -20.589 67.364 54.984 1.00 14.28 296 LEU H O 1
ATOM 2298 N N . PHE B 2 80 ? -22.364 66.221 55.709 1.00 4.91 297 PHE H N 1
ATOM 2299 C CA . PHE B 2 80 ? -22.661 67.091 56.820 1.00 4.18 297 PHE H CA 1
ATOM 2300 C C . PHE B 2 80 ? -22.913 66.266 58.043 1.00 5.65 297 PHE H C 1
ATOM 2301 O O . PHE B 2 80 ? -23.266 65.100 57.947 1.00 6.18 297 PHE H O 1
ATOM 2309 N N . LEU B 2 81 ? -22.833 66.900 59.190 1.00 12.14 298 LEU H N 1
ATOM 2310 C CA . LEU B 2 81 ? -23.276 66.290 60.421 1.00 15.65 298 LEU H CA 1
ATOM 2311 C C . LEU B 2 81 ? -23.829 67.467 61.222 1.00 15.46 298 LEU H C 1
ATOM 2312 O O . LEU B 2 81 ? -23.064 68.380 61.527 1.00 12.33 298 LEU H O 1
ATOM 2317 N N . GLU B 2 82 ? -25.154 67.542 61.435 1.00 17.86 299 GLU H N 1
ATOM 2318 C CA . GLU B 2 82 ? -25.780 68.543 62.304 1.00 20.99 299 GLU H CA 1
ATOM 2319 C C . GLU B 2 82 ? -25.747 67.875 63.653 1.00 19.55 299 GLU H C 1
ATOM 2320 O O . GLU B 2 82 ? -26.124 66.697 63.756 1.00 22.82 299 GLU H O 1
ATOM 2326 N N . MET B 2 83 ? -25.328 68.585 64.688 1.00 14.82 300 MET H N 1
ATOM 2327 C CA . MET B 2 83 ? -25.109 67.961 65.982 1.00 18.74 300 MET H CA 1
ATOM 2328 C C . MET B 2 83 ? -25.879 68.790 66.943 1.00 18.51 300 MET H C 1
ATOM 2329 O O . MET B 2 83 ? -25.664 70.005 66.918 1.00 20.04 300 MET H O 1
ATOM 2334 N N . THR B 2 84 ? -26.769 68.211 67.745 1.00 21.74 301 THR H N 1
ATOM 2335 C CA . THR B 2 84 ? -27.499 69.005 68.726 1.00 24.68 301 THR H CA 1
ATOM 2336 C C . THR B 2 84 ? -27.351 68.389 70.111 1.00 29.90 301 THR H C 1
ATOM 2337 O O . THR B 2 84 ? -27.023 67.200 70.246 1.00 32.67 301 THR H O 1
ATOM 2341 N N . SER B 2 85 ? -27.586 69.228 71.125 1.00 33.73 302 SER H N 1
ATOM 2342 C CA . SER B 2 85 ? -27.539 68.880 72.541 1.00 35.61 302 SER H CA 1
ATOM 2343 C C . SER B 2 85 ? -26.219 68.224 72.965 1.00 34.25 302 SER H C 1
ATOM 2344 O O . SER B 2 85 ? -26.076 67.153 73.576 1.00 37.77 302 SER H O 1
ATOM 2347 N N . LEU B 2 86 ? -25.207 69.024 72.652 1.00 29.22 303 LEU H N 1
ATOM 2348 C CA . LEU B 2 86 ? -23.844 68.623 72.884 1.00 22.48 303 LEU H CA 1
ATOM 2349 C C . LEU B 2 86 ? -23.452 68.557 74.328 1.00 23.02 303 LEU H C 1
ATOM 2350 O O . LEU B 2 86 ? -23.542 69.472 75.135 1.00 26.57 303 LEU H O 1
ATOM 2355 N N . LYS B 2 87 ? -23.172 67.332 74.665 1.00 23.45 304 LYS H N 1
ATOM 2356 C CA . LYS B 2 87 ? -22.613 67.026 75.934 1.00 20.91 304 LYS H CA 1
ATOM 2357 C C . LYS B 2 87 ? -21.128 67.352 75.846 1.00 25.43 304 LYS H C 1
ATOM 2358 O O . LYS B 2 87 ? -20.512 67.301 74.783 1.00 21.97 304 LYS H O 1
ATOM 2364 N N . SER B 2 88 ? -20.503 67.599 76.994 1.00 31.59 305 SER H N 1
ATOM 2365 C CA . SER B 2 88 ? -19.064 67.794 77.085 1.00 30.06 305 SER H CA 1
ATOM 2366 C C . SER B 2 88 ? -18.317 66.586 76.549 1.00 27.73 305 SER H C 1
ATOM 2367 O O . SER B 2 88 ? -17.331 66.738 75.830 1.00 28.28 305 SER H O 1
ATOM 2370 N N . GLU B 2 89 ? -18.824 65.379 76.781 1.00 21.36 306 GLU H N 1
ATOM 2371 C CA . GLU B 2 89 ? -18.154 64.211 76.247 1.00 22.95 306 GLU H CA 1
ATOM 2372 C C . GLU B 2 89 ? -18.191 64.031 74.722 1.00 23.84 306 GLU H C 1
ATOM 2373 O O . GLU B 2 89 ? -17.913 62.929 74.246 1.00 22.05 306 GLU H O 1
ATOM 2379 N N . ASP B 2 90 ? -18.578 65.080 73.961 1.00 22.98 307 ASP H N 1
ATOM 2380 C CA . ASP B 2 90 ? -18.643 65.084 72.503 1.00 19.91 307 ASP H CA 1
ATOM 2381 C C . ASP B 2 90 ? -17.508 65.893 71.919 1.00 16.01 307 ASP H C 1
ATOM 2382 O O . ASP B 2 90 ? -17.389 65.984 70.703 1.00 18.26 307 ASP H O 1
ATOM 2387 N N . ALA B 2 91 ? -16.713 66.590 72.723 1.00 11.53 308 ALA H N 1
ATOM 2388 C CA . ALA B 2 91 ? -15.598 67.359 72.213 1.00 7.96 308 ALA H CA 1
ATOM 2389 C C . ALA B 2 91 ? -14.570 66.421 71.575 1.00 15.24 308 ALA H C 1
ATOM 2390 O O . ALA B 2 91 ? -14.443 65.223 71.933 1.00 21.22 308 ALA H O 1
ATOM 2392 N N . GLY B 2 92 ? -13.827 66.956 70.603 1.00 11.04 309 GLY H N 1
ATOM 2393 C CA . GLY B 2 92 ? -12.894 66.118 69.904 1.00 7.41 309 GLY H CA 1
ATOM 2394 C C . GLY B 2 92 ? -12.663 66.674 68.543 1.00 2.00 309 GLY H C 1
ATOM 2395 O O . GLY B 2 92 ? -13.165 67.718 68.173 1.00 8.17 309 GLY H O 1
ATOM 2396 N N . LEU B 2 93 ? -11.824 65.993 67.814 1.00 6.88 310 LEU H N 1
ATOM 2397 C CA . LEU B 2 93 ? -11.529 66.348 66.452 1.00 8.02 310 LEU H CA 1
ATOM 2398 C C . LEU B 2 93 ? -12.350 65.359 65.645 1.00 9.14 310 LEU H C 1
ATOM 2399 O O . LEU B 2 93 ? -12.297 64.140 65.866 1.00 12.28 310 LEU H O 1
ATOM 2404 N N . TYR B 2 94 ? -13.143 65.897 64.734 1.00 5.92 311 TYR H N 1
ATOM 2405 C CA . TYR B 2 94 ? -14.015 65.114 63.914 1.00 3.91 311 TYR H CA 1
ATOM 2406 C C . TYR B 2 94 ? -13.419 64.953 62.540 1.00 3.45 311 TYR H C 1
ATOM 2407 O O . TYR B 2 94 ? -13.042 65.942 61.926 1.00 4.55 311 TYR H O 1
ATOM 2416 N N . TYR B 2 95 ? -13.324 63.728 62.066 1.00 2.00 312 TYR H N 1
ATOM 2417 C CA . TYR B 2 95 ? -12.754 63.371 60.793 1.00 7.72 312 TYR H CA 1
ATOM 2418 C C . TYR B 2 95 ? -13.848 62.806 59.878 1.00 13.61 312 TYR H C 1
ATOM 2419 O O . TYR B 2 95 ? -14.553 61.900 60.344 1.00 12.53 312 TYR H O 1
ATOM 2428 N N . CYS B 2 96 ? -14.104 63.247 58.624 1.00 13.97 313 CYS H N 1
ATOM 2429 C CA . CYS B 2 96 ? -14.929 62.432 57.742 1.00 10.70 313 CYS H CA 1
ATOM 2430 C C . CYS B 2 96 ? -13.965 61.532 57.028 1.00 11.30 313 CYS H C 1
ATOM 2431 O O . CYS B 2 96 ? -12.839 61.942 56.728 1.00 6.67 313 CYS H O 1
ATOM 2434 N N . ALA B 2 97 ? -14.375 60.288 56.847 1.00 14.62 314 ALA H N 1
ATOM 2435 C CA . ALA B 2 97 ? -13.541 59.312 56.198 1.00 14.89 314 ALA H CA 1
ATOM 2436 C C . ALA B 2 97 ? -14.459 58.640 55.229 1.00 17.12 314 ALA H C 1
ATOM 2437 O O . ALA B 2 97 ? -15.653 58.462 55.486 1.00 16.93 314 ALA H O 1
ATOM 2439 N N . ARG B 2 98 ? -13.877 58.290 54.107 1.00 16.62 315 ARG H N 1
ATOM 2440 C CA . ARG B 2 98 ? -14.607 57.603 53.081 1.00 12.25 315 ARG H CA 1
ATOM 2441 C C . ARG B 2 98 ? -14.803 56.148 53.408 1.00 8.06 315 ARG H C 1
ATOM 2442 O O . ARG B 2 98 ? -13.915 55.451 53.894 1.00 8.95 315 ARG H O 1
ATOM 2450 N N . ARG B 2 99 ? -15.971 55.694 52.990 1.00 8.79 316 ARG H N 1
ATOM 2451 C CA . ARG B 2 99 ? -16.363 54.331 53.200 1.00 6.37 316 ARG H CA 1
ATOM 2452 C C . ARG B 2 99 ? -16.065 53.537 51.932 1.00 8.34 316 ARG H C 1
ATOM 2453 O O . ARG B 2 99 ? -16.520 53.858 50.820 1.00 4.89 316 ARG H O 1
ATOM 2461 N N . GLU B 2 100 ? -15.265 52.469 52.061 1.00 10.39 317 GLU H N 1
ATOM 2462 C CA . GLU B 2 100 ? -14.836 51.732 50.888 1.00 6.16 317 GLU H CA 1
ATOM 2463 C C . GLU B 2 100 ? -15.796 50.746 50.253 1.00 11.85 317 GLU H C 1
ATOM 2464 O O . GLU B 2 100 ? -15.659 49.523 50.285 1.00 13.40 317 GLU H O 1
ATOM 2470 N N . ARG B 2 101 ? -16.722 51.310 49.516 1.00 15.34 318 ARG H N 1
ATOM 2471 C CA . ARG B 2 101 ? -17.805 50.553 48.918 1.00 19.08 318 ARG H CA 1
ATOM 2472 C C . ARG B 2 101 ? -17.428 49.371 48.049 1.00 21.82 318 ARG H C 1
ATOM 2473 O O . ARG B 2 101 ? -18.117 48.357 48.047 1.00 23.55 318 ARG H O 1
ATOM 2481 N N . TYR B 2 102 ? -16.370 49.468 47.261 1.00 24.20 319 TYR H N 1
ATOM 2482 C CA . TYR B 2 102 ? -16.073 48.341 46.427 1.00 18.33 319 TYR H CA 1
ATOM 2483 C C . TYR B 2 102 ? -15.052 47.500 47.123 1.00 20.97 319 TYR H C 1
ATOM 2484 O O . TYR B 2 102 ? -15.193 46.291 47.066 1.00 26.65 319 TYR H O 1
ATOM 2493 N N . ASP B 2 103 ? -14.053 48.043 47.829 1.00 26.14 320 ASP H N 1
ATOM 2494 C CA . ASP B 2 103 ? -13.030 47.190 48.452 1.00 21.96 320 ASP H CA 1
ATOM 2495 C C . ASP B 2 103 ? -13.233 46.605 49.816 1.00 19.11 320 ASP H C 1
ATOM 2496 O O . ASP B 2 103 ? -12.447 45.771 50.242 1.00 20.69 320 ASP H O 1
ATOM 2501 N N . GLU B 2 104 ? -14.235 47.136 50.508 1.00 19.47 321 GLU H N 1
ATOM 2502 C CA . GLU B 2 104 ? -14.668 46.728 51.844 1.00 19.57 321 GLU H CA 1
ATOM 2503 C C . GLU B 2 104 ? -13.486 46.515 52.789 1.00 18.76 321 GLU H C 1
ATOM 2504 O O . GLU B 2 104 ? -13.395 45.533 53.525 1.00 21.71 321 GLU H O 1
ATOM 2510 N N . LYS B 2 105 ? -12.608 47.521 52.769 1.00 10.06 322 LYS H N 1
ATOM 2511 C CA . LYS B 2 105 ? -11.383 47.430 53.500 1.00 5.78 322 LYS H CA 1
ATOM 2512 C C . LYS B 2 105 ? -11.160 48.318 54.712 1.00 4.15 322 LYS H C 1
ATOM 2513 O O . LYS B 2 105 ? -10.093 48.280 55.293 1.00 11.88 322 LYS H O 1
ATOM 2519 N N . GLY B 2 106 ? -12.077 49.114 55.209 1.00 6.03 323 GLY H N 1
ATOM 2520 C CA . GLY B 2 106 ? -11.829 49.990 56.324 1.00 2.00 323 GLY H CA 1
ATOM 2521 C C . GLY B 2 106 ? -11.813 51.397 55.799 1.00 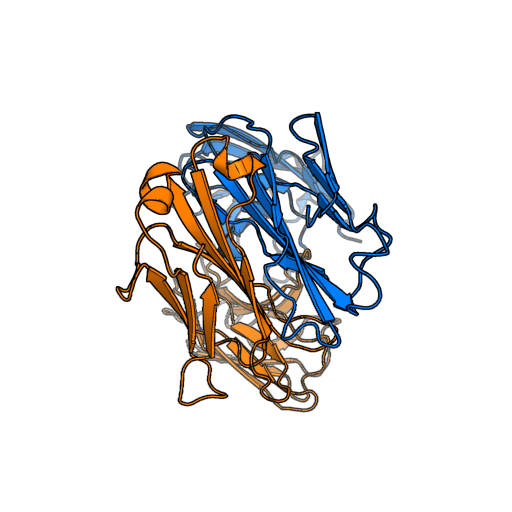2.85 323 GLY H C 1
ATOM 2522 O O . GLY B 2 106 ? -12.318 51.638 54.701 1.00 7.63 323 GLY H O 1
ATOM 2523 N N . PHE B 2 107 ? -11.333 52.315 56.637 1.00 3.36 324 PHE H N 1
ATOM 2524 C CA . PHE B 2 107 ? -11.154 53.715 56.290 1.00 9.61 324 PHE H CA 1
ATOM 2525 C C . PHE B 2 107 ? -9.784 54.009 55.690 1.00 9.30 324 PHE H C 1
ATOM 2526 O O . PHE B 2 107 ? -8.776 54.183 56.399 1.00 9.74 324 PHE H O 1
ATOM 2534 N N . ALA B 2 108 ? -9.739 54.035 54.362 1.00 8.53 325 ALA H N 1
ATOM 2535 C CA . ALA B 2 108 ? -8.505 54.361 53.688 1.00 2.78 325 ALA H CA 1
ATOM 2536 C C . ALA B 2 108 ? -8.447 55.852 53.435 1.00 10.33 325 ALA H C 1
ATOM 2537 O O . ALA B 2 108 ? -7.325 56.342 53.296 1.00 20.93 325 ALA H O 1
ATOM 2539 N N . TYR B 2 109 ? -9.523 56.656 53.367 1.00 4.81 326 TYR H N 1
ATOM 2540 C CA . TYR B 2 109 ? -9.326 58.062 53.057 1.00 2.12 326 TYR H CA 1
ATOM 2541 C C . TYR B 2 109 ? -9.878 58.874 54.155 1.00 2.25 326 TYR H C 1
ATOM 2542 O O . TYR B 2 109 ? -11.061 58.792 54.453 1.00 9.22 326 TYR H O 1
ATOM 2551 N N . TRP B 2 110 ? -8.996 59.600 54.782 1.00 4.04 327 TRP H N 1
ATOM 2552 C CA . TRP B 2 110 ? -9.368 60.418 55.902 1.00 7.86 327 TRP H CA 1
ATOM 2553 C C . TRP B 2 110 ? -9.214 61.873 55.543 1.00 4.66 327 TRP H C 1
ATOM 2554 O O . TRP B 2 110 ? -8.575 62.215 54.551 1.00 20.48 327 TRP H O 1
ATOM 2565 N N . GLY B 2 111 ? -9.899 62.719 56.274 1.00 6.10 328 GLY H N 1
ATOM 2566 C CA . GLY B 2 111 ? -9.819 64.139 56.068 1.00 8.37 328 GLY H CA 1
ATOM 2567 C C . GLY B 2 111 ? -8.783 64.687 57.016 1.00 15.24 328 GLY H C 1
ATOM 2568 O O . GLY B 2 111 ? -8.000 63.920 57.575 1.00 17.30 328 GLY H O 1
ATOM 2569 N N . ARG B 2 112 ? -8.794 65.996 57.243 1.00 11.17 329 ARG H N 1
ATOM 2570 C CA . ARG B 2 112 ? -7.826 66.580 58.127 1.00 11.36 329 ARG H CA 1
ATOM 2571 C C . ARG B 2 112 ? -8.321 66.726 59.554 1.00 9.43 329 ARG H C 1
ATOM 2572 O O . ARG B 2 112 ? -7.505 66.679 60.468 1.00 16.27 329 ARG H O 1
ATOM 2580 N N . GLY B 2 113 ? -9.611 66.926 59.793 1.00 5.30 330 GLY H N 1
ATOM 2581 C CA . GLY B 2 113 ? -10.134 67.070 61.147 1.00 2.00 330 GLY H CA 1
ATOM 2582 C C . GLY B 2 113 ? -10.764 68.417 61.456 1.00 5.47 330 GLY H C 1
ATOM 2583 O O . GLY B 2 113 ? -10.220 69.436 61.023 1.00 15.59 330 GLY H O 1
ATOM 2584 N N . THR B 2 114 ? -11.908 68.557 62.121 1.00 2.45 331 THR H N 1
ATOM 2585 C CA . THR B 2 114 ? -12.354 69.879 62.524 1.00 2.96 331 THR H CA 1
ATOM 2586 C C . THR B 2 114 ? -12.535 69.718 64.027 1.00 9.71 331 THR H C 1
ATOM 2587 O O . THR B 2 114 ? -12.956 68.664 64.515 1.00 9.44 331 THR H O 1
ATOM 2591 N N . LEU B 2 115 ? -12.101 70.689 64.819 1.00 8.85 332 LEU H N 1
ATOM 2592 C CA . LEU B 2 115 ? -12.182 70.505 66.230 1.00 3.19 332 LEU H CA 1
ATOM 2593 C C . LEU B 2 115 ? -13.406 71.150 66.860 1.00 10.23 332 LEU H C 1
ATOM 2594 O O . LEU B 2 115 ? -13.644 72.362 66.770 1.00 14.16 332 LEU H O 1
ATOM 2599 N N . VAL B 2 116 ? -14.159 70.291 67.532 1.00 10.32 333 VAL H N 1
ATOM 2600 C CA . VAL B 2 116 ? -15.307 70.665 68.305 1.00 7.25 333 VAL H CA 1
ATOM 2601 C C . VAL B 2 116 ? -14.905 70.706 69.770 1.00 9.65 333 VAL H C 1
ATOM 2602 O O . VAL B 2 116 ? -14.460 69.682 70.297 1.00 7.60 333 VAL H O 1
ATOM 2606 N N . THR B 2 117 ? -15.104 71.822 70.466 1.00 13.59 334 THR H N 1
ATOM 2607 C CA . THR B 2 117 ? -14.845 71.940 71.901 1.00 14.06 334 THR H CA 1
ATOM 2608 C C . THR B 2 117 ? -16.220 72.184 72.518 1.00 16.56 334 THR H C 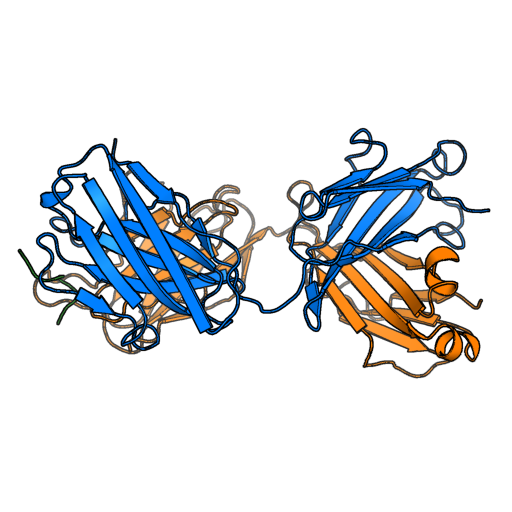1
ATOM 2609 O O . THR B 2 117 ? -16.984 72.961 71.944 1.00 22.89 334 THR H O 1
ATOM 2613 N N . VAL B 2 118 ? -16.606 71.599 73.663 1.00 21.88 335 VAL H N 1
ATOM 2614 C CA . VAL B 2 118 ? -17.905 71.819 74.307 1.00 16.65 335 VAL H CA 1
ATOM 2615 C C . VAL B 2 118 ? -17.642 72.184 75.772 1.00 20.37 335 VAL H C 1
ATOM 2616 O O . VAL B 2 118 ? -17.108 71.376 76.526 1.00 22.97 335 VAL H O 1
ATOM 2620 N N . SER B 2 119 ? -17.914 73.427 76.160 1.00 27.05 336 SER H N 1
ATOM 2621 C CA . SER B 2 119 ? -17.857 73.903 77.526 1.00 31.27 336 SER H CA 1
ATOM 2622 C C . SER B 2 119 ? -18.552 75.252 77.624 1.00 35.25 336 SER H C 1
ATOM 2623 O O . SER B 2 119 ? -18.561 76.118 76.744 1.00 33.09 336 SER H O 1
ATOM 2626 N N . ALA B 2 120 ? -19.058 75.366 78.845 1.00 34.92 337 ALA H N 1
ATOM 2627 C CA . ALA B 2 120 ? -19.822 76.505 79.304 1.00 35.72 337 ALA H CA 1
ATOM 2628 C C . ALA B 2 120 ? -18.935 77.593 79.866 1.00 37.11 337 ALA H C 1
ATOM 2629 O O . ALA B 2 120 ? -19.407 78.624 80.365 1.00 41.18 337 ALA H O 1
ATOM 2631 N N . ALA B 2 121 ? -17.638 77.300 79.859 1.00 36.49 338 ALA H N 1
ATOM 2632 C CA . ALA B 2 121 ? -16.665 78.195 80.422 1.00 33.11 338 ALA H CA 1
ATOM 2633 C C . ALA B 2 121 ? -16.630 79.476 79.635 1.00 33.44 338 ALA H C 1
ATOM 2634 O O . ALA B 2 121 ? -17.021 79.555 78.470 1.00 36.13 338 ALA H O 1
ATOM 2636 N N . LYS B 2 122 ? -16.112 80.462 80.328 1.00 35.67 339 LYS H N 1
ATOM 2637 C CA . LYS B 2 122 ? -16.038 81.789 79.782 1.00 41.80 339 LYS H CA 1
ATOM 2638 C C . LYS B 2 122 ? -14.616 82.062 79.365 1.00 40.36 339 LYS H C 1
ATOM 2639 O O . LYS 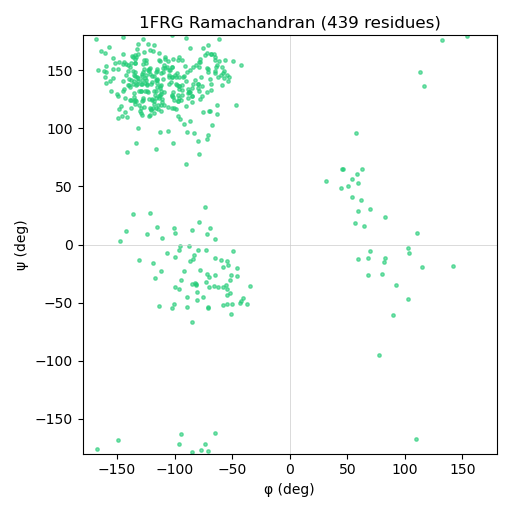B 2 122 ? -13.694 81.462 79.920 1.00 44.32 339 LYS H O 1
ATOM 2645 N N . THR B 2 123 ? -14.396 82.886 78.355 1.00 37.17 340 THR H N 1
ATOM 2646 C CA . THR B 2 123 ? -13.048 83.177 77.926 1.00 38.31 340 THR H CA 1
ATOM 2647 C C . THR B 2 123 ? -12.300 83.960 78.985 1.00 40.35 340 THR H C 1
ATOM 2648 O O . THR B 2 123 ? -12.556 85.148 79.175 1.00 50.50 340 THR H O 1
ATOM 2652 N N . THR B 2 124 ? -11.435 83.279 79.720 1.00 38.12 341 THR H N 1
ATOM 2653 C CA . THR B 2 124 ? -10.628 83.916 80.732 1.00 33.97 341 THR H CA 1
ATOM 2654 C C . THR B 2 124 ? -9.194 84.041 80.214 1.00 32.35 341 THR H C 1
ATOM 2655 O O . THR B 2 124 ? -8.655 83.155 79.544 1.00 34.84 341 THR H O 1
ATOM 2659 N N . ALA B 2 125 ? -8.538 85.173 80.445 1.00 35.50 342 ALA H N 1
ATOM 2660 C CA . ALA B 2 125 ? -7.162 85.410 80.009 1.00 33.77 342 ALA H CA 1
ATOM 2661 C C . ALA B 2 125 ? -6.160 85.022 81.112 1.00 29.80 342 ALA H C 1
ATOM 2662 O O . ALA B 2 125 ? -6.471 85.182 82.298 1.00 26.84 342 ALA H O 1
ATOM 2664 N N . PRO B 2 126 ? -4.981 84.479 80.768 1.00 28.73 343 PRO H N 1
ATOM 2665 C CA . PRO B 2 126 ? -4.064 83.877 81.709 1.00 26.91 343 PRO H CA 1
ATOM 2666 C C . PRO B 2 126 ? -3.403 84.846 82.680 1.00 28.91 343 PRO H C 1
ATOM 2667 O O . PRO B 2 126 ? -3.392 86.076 82.496 1.00 31.62 343 PRO H O 1
ATOM 2671 N N . SER B 2 127 ? -2.840 84.235 83.728 1.00 28.17 344 SER H N 1
ATOM 2672 C CA . SER B 2 127 ? -1.906 84.900 84.616 1.00 23.53 344 SER H CA 1
ATOM 2673 C C . SER B 2 127 ? -0.581 84.214 84.307 1.00 21.78 344 SER H C 1
ATOM 2674 O O . SER B 2 127 ? -0.488 82.985 84.335 1.00 18.19 344 SER H O 1
ATOM 2677 N N . VAL B 2 128 ? 0.413 84.997 83.909 1.00 18.87 345 VAL H N 1
ATOM 2678 C CA . VAL B 2 128 ? 1.737 84.500 83.609 1.00 17.16 345 VAL H CA 1
ATOM 2679 C C . VAL B 2 128 ? 2.587 84.813 84.837 1.00 22.12 345 VAL H C 1
ATOM 2680 O O . VAL B 2 128 ? 2.733 85.975 85.223 1.00 27.29 345 VAL H O 1
ATOM 2684 N N . TYR B 2 129 ? 3.104 83.807 85.503 1.00 21.14 346 TYR H N 1
ATOM 2685 C CA . TYR B 2 129 ? 3.919 83.961 86.678 1.00 16.48 346 TYR H CA 1
ATOM 2686 C C . TYR B 2 129 ? 5.316 83.527 86.311 1.00 17.00 346 TYR H C 1
ATOM 2687 O O . TYR B 2 129 ? 5.507 82.459 85.716 1.00 20.35 346 TYR H O 1
ATOM 2696 N N . PRO B 2 130 ? 6.326 84.331 86.607 1.00 17.34 347 PRO H N 1
ATOM 2697 C CA . PRO B 2 130 ? 7.739 84.005 86.420 1.00 18.59 347 PRO H CA 1
ATOM 2698 C C . PRO B 2 130 ? 8.273 83.051 87.469 1.00 18.81 347 PRO H C 1
ATOM 2699 O O . PRO B 2 130 ? 8.164 83.329 88.668 1.00 24.14 347 PRO H O 1
ATOM 2703 N N . LEU B 2 131 ? 8.901 81.956 87.076 1.00 18.17 348 LEU H N 1
ATOM 2704 C CA . LEU B 2 131 ? 9.445 81.055 88.050 1.00 17.95 348 LEU H CA 1
ATOM 2705 C C . LEU B 2 131 ? 10.955 81.019 88.036 1.00 20.62 348 LEU H C 1
ATOM 2706 O O . LEU B 2 131 ? 11.619 80.360 87.227 1.00 23.01 348 LEU H O 1
ATOM 2711 N N . ALA B 2 132 ? 11.490 81.800 88.955 1.00 21.63 349 ALA H N 1
ATOM 2712 C CA . ALA B 2 132 ? 12.924 81.897 89.115 1.00 25.35 349 ALA H CA 1
ATOM 2713 C C . ALA B 2 132 ? 13.308 81.059 90.311 1.00 27.63 349 ALA H C 1
ATOM 2714 O O . ALA B 2 132 ? 12.471 80.877 91.199 1.00 31.96 349 ALA H O 1
ATOM 2716 N N . PRO B 2 133 ? 14.524 80.534 90.376 1.00 29.72 350 PRO H N 1
ATOM 2717 C CA . PRO B 2 133 ? 14.987 79.708 91.473 1.00 37.39 350 PRO H CA 1
ATOM 2718 C C . PRO B 2 133 ? 15.364 80.435 92.757 1.00 45.35 350 PRO H C 1
ATOM 2719 O O . PRO B 2 133 ? 15.222 81.647 92.910 1.00 42.45 350 PRO H O 1
ATOM 2723 N N . VAL B 2 134 ? 15.853 79.625 93.698 1.00 58.89 351 VAL H N 1
ATOM 2724 C CA . VAL B 2 134 ? 16.447 80.111 94.950 1.00 69.99 351 VAL H CA 1
ATOM 2725 C C . VAL B 2 134 ? 17.982 80.113 94.852 1.00 82.09 351 VAL H C 1
ATOM 2726 O O . VAL B 2 134 ? 18.691 80.950 95.416 1.00 86.52 351 VAL H O 1
ATOM 2730 N N . CYS B 2 135 ? 18.478 79.082 94.155 1.00 93.96 352 CYS H N 1
ATOM 2731 C CA . CYS B 2 135 ? 19.875 78.823 93.802 1.00 98.95 352 CYS H CA 1
ATOM 2732 C C . CYS B 2 135 ? 19.776 77.867 92.625 1.00 105.61 352 CYS H C 1
ATOM 2733 O O . CYS B 2 135 ? 18.790 77.114 92.513 1.00 107.45 352 CYS H O 1
ATOM 2736 N N . GLY B 2 136 ? 20.730 77.929 91.688 1.00 111.03 353 GLY H N 1
ATOM 2737 C CA . GLY B 2 136 ? 20.798 76.899 90.655 1.00 116.25 353 GLY H CA 1
ATOM 2738 C C . GLY B 2 136 ? 21.286 75.613 91.340 1.00 119.10 353 GLY H C 1
ATOM 2739 O O . GLY B 2 136 ? 21.540 75.646 92.562 1.00 121.55 353 GLY H O 1
ATOM 2740 N N . ASP B 2 137 ? 21.498 74.475 90.656 1.00 116.26 354 ASP H N 1
ATOM 2741 C CA . ASP B 2 137 ? 21.991 73.288 91.345 1.00 112.07 354 ASP H CA 1
ATOM 2742 C C . ASP B 2 137 ? 23.446 73.636 91.679 1.00 109.52 354 ASP H C 1
ATOM 2743 O O . ASP B 2 137 ? 24.339 73.598 90.836 1.00 111.27 354 ASP H O 1
ATOM 2748 N N . THR B 2 138 ? 23.587 74.156 92.908 1.00 105.17 355 THR H N 1
ATOM 2749 C CA . THR B 2 138 ? 24.815 74.657 93.553 1.00 100.60 355 THR H CA 1
ATOM 2750 C C . THR B 2 138 ? 25.644 75.717 92.839 1.00 95.75 355 THR H C 1
ATOM 2751 O O . THR B 2 138 ? 26.884 75.795 92.824 1.00 91.59 355 THR H O 1
ATOM 2755 N N . THR B 2 139 ? 24.811 76.611 92.289 1.00 91.60 356 THR H N 1
ATOM 2756 C CA . THR B 2 139 ? 25.257 77.720 91.457 1.00 84.76 356 THR H CA 1
ATOM 2757 C C . THR B 2 139 ? 26.062 77.157 90.271 1.00 78.11 356 THR H C 1
ATOM 2758 O O . THR B 2 139 ? 26.770 77.888 89.579 1.00 80.96 356 THR H O 1
ATOM 2762 N N . GLY B 2 140 ? 25.902 75.858 89.986 1.00 68.15 357 GLY H N 1
ATOM 2763 C CA . GLY B 2 140 ? 26.697 75.141 89.029 1.00 57.05 357 GLY H CA 1
ATOM 2764 C C . GLY B 2 140 ? 26.356 75.482 87.606 1.00 51.87 357 GLY H C 1
ATOM 2765 O O . GLY B 2 140 ? 25.567 76.365 87.285 1.00 50.91 357 GLY H O 1
ATOM 2766 N N . SER B 2 141 ? 26.962 74.689 86.753 1.00 48.26 358 SER H N 1
ATOM 2767 C CA . SER B 2 141 ? 26.875 74.813 85.318 1.00 49.46 358 SER H CA 1
ATOM 2768 C C . SER B 2 141 ? 25.575 75.291 84.661 1.00 51.23 358 SER H C 1
ATOM 2769 O O . SER B 2 141 ? 25.630 76.032 83.669 1.00 56.92 358 SER H O 1
ATOM 2772 N N . SER B 2 142 ? 24.403 74.934 85.193 1.00 47.47 359 SER H N 1
ATOM 2773 C CA . SER B 2 142 ? 23.137 75.298 84.600 1.00 38.24 359 SER H CA 1
ATOM 2774 C C . SER B 2 142 ? 22.209 75.833 85.668 1.00 33.29 359 SER H C 1
ATOM 2775 O O . SER B 2 142 ? 22.413 75.665 86.881 1.00 23.30 359 SER H O 1
ATOM 2778 N N . VAL B 2 143 ? 21.214 76.530 85.121 1.00 35.49 360 VAL H N 1
ATOM 2779 C CA . VAL B 2 143 ? 20.139 77.163 85.844 1.00 33.20 360 VAL H CA 1
ATOM 2780 C C . VAL B 2 143 ? 18.899 76.993 84.959 1.00 34.55 360 VAL H C 1
ATOM 2781 O O . VAL B 2 143 ? 18.849 77.187 83.740 1.00 35.58 360 VAL H O 1
ATOM 2785 N N . THR B 2 144 ? 17.918 76.423 85.636 1.00 36.05 361 THR H N 1
ATOM 2786 C CA . THR B 2 144 ? 16.651 76.054 85.041 1.00 32.09 361 THR H CA 1
ATOM 2787 C C . THR B 2 144 ? 15.659 77.009 85.647 1.00 25.09 361 THR H C 1
ATOM 2788 O O . THR B 2 144 ? 15.578 77.179 86.872 1.00 25.49 361 THR H O 1
ATOM 2792 N N . LEU B 2 145 ? 14.994 77.663 84.726 1.00 19.99 362 LEU H N 1
ATOM 2793 C CA . LEU B 2 145 ? 13.978 78.635 85.044 1.00 13.08 362 LEU H CA 1
ATOM 2794 C C . LEU B 2 145 ? 12.675 78.106 84.450 1.00 9.98 362 LEU H C 1
ATOM 2795 O O . LEU B 2 145 ? 12.633 77.140 83.668 1.00 9.56 362 LEU H O 1
ATOM 2800 N N . GLY B 2 146 ? 11.585 78.747 84.770 1.00 5.01 363 GLY H N 1
ATOM 2801 C CA . GLY B 2 146 ? 10.334 78.368 84.185 1.00 8.88 363 GLY H CA 1
ATOM 2802 C C . GLY B 2 146 ? 9.377 79.537 84.250 1.00 16.92 363 GLY H C 1
ATOM 2803 O O . GLY B 2 146 ? 9.654 80.548 84.912 1.00 12.38 363 GLY H O 1
ATOM 2804 N N . CYS B 2 147 ? 8.250 79.375 83.549 1.00 17.73 364 CYS H N 1
ATOM 2805 C CA . CYS B 2 147 ? 7.179 80.360 83.496 1.00 16.72 364 CYS H CA 1
ATOM 2806 C C . CYS B 2 147 ? 5.860 79.619 83.664 1.00 14.73 364 CYS H C 1
ATOM 2807 O O . CYS B 2 147 ? 5.707 78.527 83.086 1.00 7.74 364 CYS H O 1
ATOM 2810 N N . LEU B 2 148 ? 4.893 80.163 84.404 1.00 14.07 365 LEU H N 1
ATOM 2811 C CA . LEU B 2 148 ? 3.690 79.429 84.772 1.00 18.29 365 LEU H CA 1
ATOM 2812 C C . LEU B 2 148 ? 2.531 80.173 84.159 1.00 22.07 365 LEU H C 1
ATOM 2813 O O . LEU B 2 148 ? 2.339 81.337 84.504 1.00 28.97 365 LEU H O 1
ATOM 2818 N N . VAL B 2 149 ? 1.724 79.567 83.295 1.00 21.60 366 VAL H N 1
ATOM 2819 C CA . VAL B 2 149 ? 0.566 80.253 82.745 1.00 18.23 366 VAL H CA 1
ATOM 2820 C C . VAL B 2 149 ? -0.641 79.647 83.457 1.00 14.58 366 VAL H C 1
ATOM 2821 O O . VAL B 2 149 ? -1.084 78.550 83.123 1.00 21.14 366 VAL H O 1
ATOM 2825 N N . LYS B 2 150 ? -1.152 80.285 84.495 1.00 14.75 367 LYS H N 1
ATOM 2826 C CA . LYS B 2 150 ? -2.258 79.734 85.262 1.00 23.41 367 LYS H CA 1
ATOM 2827 C C . LYS B 2 150 ? -3.646 80.260 84.858 1.00 27.94 367 LYS H C 1
ATOM 2828 O O . LYS B 2 150 ? -3.789 81.452 84.564 1.00 26.37 367 LYS H O 1
ATOM 2834 N N . GLY B 2 151 ? -4.646 79.376 84.755 1.00 28.58 368 GLY H N 1
ATOM 2835 C CA . GLY B 2 151 ? -6.047 79.720 84.568 1.00 27.94 368 GLY H CA 1
ATOM 2836 C C . GLY B 2 151 ? -6.485 80.459 83.309 1.00 27.85 368 GLY H C 1
ATOM 2837 O O . GLY B 2 151 ? -6.999 81.571 83.397 1.00 30.60 368 GLY H O 1
ATOM 2838 N N . TYR B 2 152 ? -6.391 79.914 82.120 1.00 21.35 369 TYR H N 1
ATOM 2839 C CA . TYR B 2 152 ? -6.880 80.617 80.963 1.00 16.06 369 TYR H CA 1
ATOM 2840 C C . TYR B 2 152 ? -7.937 79.762 80.304 1.00 26.48 369 TYR H C 1
ATOM 2841 O O . TYR B 2 152 ? -8.081 78.569 80.607 1.00 37.61 369 TYR H O 1
ATOM 2850 N N . PHE B 2 153 ? -8.682 80.322 79.378 1.00 28.45 370 PHE H N 1
ATOM 2851 C CA . PHE B 2 153 ? -9.688 79.598 78.641 1.00 29.40 370 PHE H CA 1
ATOM 2852 C C . PHE B 2 153 ? -9.869 80.473 77.430 1.00 33.47 370 PHE H C 1
ATOM 2853 O O . PHE B 2 153 ? -9.844 81.687 77.559 1.00 33.96 370 PHE H O 1
ATOM 2861 N N . PRO B 2 154 ? -10.016 80.015 76.206 1.00 44.49 371 PRO H N 1
ATOM 2862 C CA . PRO B 2 154 ? -9.740 78.624 75.864 1.00 46.47 371 PRO H CA 1
ATOM 2863 C C . PRO B 2 154 ? -8.263 78.398 75.575 1.00 45.05 371 PRO H C 1
ATOM 2864 O O . PRO B 2 154 ? -7.412 79.293 75.672 1.00 48.22 371 PRO H O 1
ATOM 2868 N N . GLU B 2 155 ? -8.015 77.147 75.241 1.00 41.31 372 GLU H N 1
ATOM 2869 C CA . GLU B 2 155 ? -6.727 76.698 74.771 1.00 38.12 372 GLU H CA 1
ATOM 2870 C C . GLU B 2 155 ? -6.623 77.308 73.366 1.00 33.57 372 GLU H C 1
ATOM 2871 O O . GLU B 2 155 ? -7.703 77.484 72.805 1.00 34.57 372 GLU H O 1
ATOM 2877 N N . PRO B 2 156 ? -5.522 77.678 72.696 1.00 34.20 373 PRO H N 1
ATOM 2878 C CA . PRO B 2 156 ? -4.178 77.736 73.252 1.00 33.50 373 PRO H CA 1
ATOM 2879 C C . PRO B 2 156 ? -3.611 79.099 73.638 1.00 31.42 373 PRO H C 1
ATOM 2880 O O . PRO B 2 156 ? -4.222 80.171 73.522 1.00 36.16 373 PRO H O 1
ATOM 2884 N N . VAL B 2 157 ? -2.382 78.900 74.119 1.00 28.49 374 VAL H N 1
ATOM 2885 C CA . VAL B 2 157 ? -1.387 79.888 74.473 1.00 23.38 374 VAL H CA 1
ATOM 2886 C C . VAL B 2 157 ? -0.201 79.444 73.631 1.00 25.80 374 VAL H C 1
ATOM 2887 O O . VAL B 2 157 ? -0.119 78.263 73.247 1.00 24.86 374 VAL H O 1
ATOM 2891 N N . THR B 2 158 ? 0.697 80.386 73.347 1.00 30.34 375 THR H N 1
ATOM 2892 C CA . THR B 2 158 ? 1.997 80.048 72.774 1.00 31.06 375 THR H CA 1
ATOM 2893 C C . THR B 2 158 ? 3.016 80.725 73.678 1.00 26.11 375 THR H C 1
ATOM 2894 O O . THR B 2 158 ? 2.925 81.913 74.023 1.00 28.49 375 THR H O 1
ATOM 2898 N N . LEU B 2 159 ? 3.902 79.884 74.164 1.00 23.84 376 LEU H N 1
ATOM 2899 C CA . LEU B 2 159 ? 4.900 80.326 75.105 1.00 24.12 376 LEU H CA 1
ATOM 2900 C C . LEU B 2 159 ? 6.191 80.192 74.340 1.00 28.12 376 LEU H C 1
ATOM 2901 O O . LEU B 2 159 ? 6.396 79.127 73.732 1.00 30.55 376 LEU H O 1
ATOM 2906 N N . THR B 2 160 ? 7.000 81.254 74.316 1.00 25.66 377 THR H N 1
ATOM 2907 C CA . THR B 2 160 ? 8.356 81.173 73.789 1.00 27.84 377 THR H CA 1
ATOM 2908 C C . THR B 2 160 ? 9.243 81.851 74.811 1.00 27.20 377 THR H C 1
ATOM 2909 O O . THR B 2 160 ? 8.751 82.539 75.720 1.00 25.56 377 THR H O 1
ATOM 2913 N N . TRP B 2 161 ? 10.555 81.696 74.685 1.00 27.74 378 TRP H N 1
ATOM 2914 C CA . TRP B 2 161 ? 11.446 82.319 75.639 1.00 30.69 378 TRP H CA 1
ATOM 2915 C C . TRP B 2 161 ? 12.293 83.224 74.814 1.00 35.62 378 TRP H C 1
ATOM 2916 O O . TRP B 2 161 ? 12.884 82.781 73.812 1.00 39.92 378 TRP H O 1
ATOM 2927 N N . ASN B 2 162 ? 12.284 84.497 75.211 1.00 38.06 379 ASN H N 1
ATOM 2928 C CA . ASN B 2 162 ? 13.078 85.546 74.578 1.00 40.52 379 ASN H CA 1
ATOM 2929 C C . ASN B 2 162 ? 12.664 85.584 73.141 1.00 40.01 379 ASN H C 1
ATOM 2930 O O . ASN B 2 162 ? 13.360 85.147 72.221 1.00 33.19 379 ASN H O 1
ATOM 2935 N N . SER B 2 163 ? 11.376 85.863 73.028 1.00 43.46 380 SER H N 1
ATOM 2936 C CA . SER B 2 163 ? 10.712 86.051 71.751 1.00 45.68 380 SER H CA 1
ATOM 2937 C C . SER B 2 163 ? 10.744 84.876 70.757 1.00 42.75 380 SER H C 1
ATOM 2938 O O . SER B 2 163 ? 9.944 84.854 69.826 1.00 43.97 380 SER H O 1
ATOM 2941 N N . GLY B 2 164 ? 11.562 83.841 70.949 1.00 38.13 381 GLY H N 1
ATOM 2942 C CA . GLY B 2 164 ? 11.677 82.741 70.029 1.00 42.68 381 GLY H CA 1
ATOM 2943 C C . GLY B 2 164 ? 13.130 82.305 69.947 1.00 50.75 381 GLY H C 1
ATOM 2944 O O . GLY B 2 164 ? 13.410 81.196 69.483 1.00 57.63 381 GLY H O 1
ATOM 2945 N N . SER B 2 165 ? 14.056 83.182 70.380 1.00 54.40 382 SER H N 1
ATOM 2946 C CA . SER B 2 165 ? 15.513 82.986 70.356 1.00 54.06 382 SER H CA 1
ATOM 2947 C C . SER B 2 165 ? 15.989 81.710 71.043 1.00 52.82 382 SER H C 1
ATOM 2948 O O . SER B 2 165 ? 16.864 80.971 70.577 1.00 53.50 382 SER H O 1
ATOM 2951 N N . LEU B 2 166 ? 15.370 81.488 72.200 1.00 50.26 383 LEU H N 1
ATOM 2952 C CA . LEU B 2 166 ? 15.711 80.396 73.065 1.00 44.42 383 LEU H CA 1
ATOM 2953 C C . LEU B 2 166 ? 14.721 79.261 72.787 1.00 44.01 383 LEU H C 1
ATOM 2954 O O . LEU B 2 166 ? 13.503 79.358 73.004 1.00 41.61 383 LEU H O 1
ATOM 2959 N N . SER B 2 167 ? 15.282 78.213 72.191 1.00 44.57 384 SER H N 1
ATOM 2960 C CA . SER B 2 167 ? 14.482 77.067 71.805 1.00 52.74 384 SER H CA 1
ATOM 2961 C C . SER B 2 167 ? 15.055 75.741 72.246 1.00 52.94 384 SER H C 1
ATOM 2962 O O . SER B 2 167 ? 14.386 74.702 72.183 1.00 56.89 384 SER H O 1
ATOM 2965 N N . SER B 2 168 ? 16.315 75.758 72.670 1.00 52.90 385 SER H N 1
ATOM 2966 C CA . SER B 2 168 ? 16.931 74.542 73.152 1.00 52.26 385 SER H CA 1
ATOM 2967 C C . SER B 2 168 ? 16.855 74.581 74.668 1.00 49.08 385 SER H C 1
ATOM 2968 O O . SER B 2 168 ? 16.934 75.633 75.311 1.00 45.36 385 SER H O 1
ATOM 2971 N N . GLY B 2 169 ? 16.648 73.369 75.179 1.00 50.08 386 GLY H N 1
ATOM 2972 C CA . GLY B 2 169 ? 16.501 73.132 76.600 1.00 46.07 386 GLY H CA 1
ATOM 2973 C C . GLY B 2 169 ? 15.203 73.703 77.138 1.00 44.47 386 GLY H C 1
ATOM 2974 O O . GLY B 2 169 ? 15.171 74.109 78.301 1.00 49.43 386 GLY H O 1
ATOM 2975 N N . VAL B 2 170 ? 14.134 73.762 76.330 1.00 39.65 387 VAL H N 1
ATOM 2976 C CA . VAL B 2 170 ? 12.827 74.231 76.796 1.00 37.09 387 VAL H CA 1
ATOM 2977 C C . VAL B 2 170 ? 11.919 73.012 76.963 1.00 36.32 387 VAL H C 1
ATOM 2978 O O . VAL B 2 170 ? 12.125 71.973 76.313 1.00 35.86 387 VAL H O 1
ATOM 2982 N N . HIS B 2 171 ? 10.962 73.045 77.895 1.00 31.95 388 HIS H N 1
ATOM 2983 C CA . HIS B 2 171 ? 9.948 72.005 77.998 1.00 24.20 388 HIS H CA 1
ATOM 2984 C C . HIS B 2 171 ? 8.631 72.690 78.253 1.00 24.47 388 HIS H C 1
ATOM 2985 O O . HIS B 2 171 ? 8.485 73.414 79.254 1.00 24.96 388 HIS H O 1
ATOM 2992 N N . THR B 2 172 ? 7.710 72.524 77.315 1.00 22.24 389 THR H N 1
ATOM 2993 C CA . THR B 2 172 ? 6.394 73.057 77.552 1.00 21.59 389 THR H CA 1
ATOM 2994 C C . THR B 2 172 ? 5.538 71.813 77.637 1.00 20.47 389 THR H C 1
ATOM 2995 O O . THR B 2 172 ? 5.438 70.909 76.780 1.00 21.35 389 THR H O 1
ATOM 2999 N N . PHE B 2 173 ? 5.068 71.811 78.867 1.00 14.50 390 PHE H N 1
ATOM 3000 C CA . PHE B 2 173 ? 4.216 70.759 79.330 1.00 14.72 390 PHE H CA 1
ATOM 3001 C C . PHE B 2 173 ? 2.820 71.114 78.889 1.00 17.29 390 PHE H C 1
ATOM 3002 O O . PHE B 2 173 ? 2.423 72.293 78.991 1.00 20.22 390 PHE H O 1
ATOM 3010 N N . PRO B 2 174 ? 2.086 70.094 78.411 1.00 14.47 391 PRO H N 1
ATOM 3011 C CA . PRO B 2 174 ? 0.689 70.177 78.018 1.00 13.93 391 PRO H CA 1
ATOM 3012 C C . PRO B 2 174 ? -0.171 70.842 79.084 1.00 17.00 391 PRO H C 1
ATOM 3013 O O . PRO B 2 174 ? 0.170 70.882 80.287 1.00 24.66 391 PRO H O 1
ATOM 3017 N N . ALA B 2 175 ? -1.302 71.347 78.603 1.00 16.32 392 ALA H N 1
ATOM 3018 C CA . ALA B 2 175 ? -2.169 72.097 79.482 1.00 17.12 392 ALA H CA 1
ATOM 3019 C C . ALA B 2 175 ? -3.090 71.139 80.195 1.00 16.54 392 ALA H C 1
ATOM 3020 O O . ALA B 2 175 ? -3.380 70.075 79.657 1.00 17.90 392 ALA H O 1
ATOM 3022 N N . VAL B 2 176 ? -3.535 71.431 81.401 1.00 12.06 393 VAL H N 1
ATOM 3023 C CA . VAL B 2 176 ? -4.411 70.529 82.094 1.00 10.44 393 VAL H CA 1
ATOM 3024 C C . VAL B 2 176 ? -5.580 71.445 82.426 1.00 16.91 393 VAL H C 1
ATOM 3025 O O . VAL B 2 176 ? -5.387 72.647 82.673 1.00 19.47 393 VAL H O 1
ATOM 3029 N N . LEU B 2 177 ? -6.795 70.897 82.366 1.00 12.12 394 LEU H N 1
ATOM 3030 C CA . LEU B 2 177 ? -7.969 71.657 82.659 1.00 14.19 394 LEU H CA 1
ATOM 3031 C C . LEU B 2 177 ? -8.416 71.285 84.039 1.00 17.89 394 LEU H C 1
ATOM 3032 O O . LEU B 2 177 ? -8.441 70.133 84.441 1.00 23.43 394 LEU H O 1
ATOM 3037 N N . GLN B 2 178 ? -8.917 72.250 84.745 1.00 27.09 395 GLN H N 1
ATOM 3038 C CA . GLN B 2 178 ? -9.283 72.073 86.119 1.00 36.49 395 GLN H CA 1
ATOM 3039 C C . GLN B 2 178 ? -10.451 73.021 86.350 1.00 32.64 395 GLN H C 1
ATOM 3040 O O . GLN B 2 178 ? -10.234 74.233 86.328 1.00 32.35 395 GLN H O 1
ATOM 3046 N N . SER B 2 179 ? -11.701 72.567 86.517 1.00 34.51 396 SER H N 1
ATOM 3047 C CA . SER B 2 179 ? -12.853 73.469 86.736 1.00 33.93 396 SER H CA 1
ATOM 3048 C C . SER B 2 179 ? -12.869 74.677 85.788 1.00 32.17 396 SER H C 1
ATOM 3049 O O . SER B 2 179 ? -12.587 75.816 86.145 1.00 25.18 396 SER H O 1
ATOM 3052 N N . ASP B 2 180 ? -13.042 74.329 84.511 1.00 33.33 397 ASP H N 1
ATOM 3053 C CA . ASP B 2 180 ? -13.187 75.293 83.451 1.00 29.62 397 ASP H CA 1
ATOM 3054 C C . ASP B 2 180 ? -11.937 76.070 83.129 1.00 29.00 397 ASP H C 1
ATOM 3055 O O . ASP B 2 180 ? -11.984 76.825 82.157 1.00 29.62 397 ASP H O 1
ATOM 3060 N N . LEU B 2 181 ? -10.818 75.954 83.862 1.00 26.56 398 LEU H N 1
ATOM 3061 C CA . LEU B 2 181 ? -9.618 76.690 83.487 1.00 20.42 398 LEU H CA 1
ATOM 3062 C C . LEU B 2 181 ? -8.377 75.857 83.220 1.00 20.17 398 LEU H C 1
ATOM 3063 O O . LEU B 2 181 ? -8.228 74.733 83.709 1.00 22.56 398 LEU H O 1
ATOM 3068 N N . TYR B 2 182 ? -7.507 76.341 82.362 1.00 14.40 399 TYR H N 1
ATOM 3069 C CA . TYR B 2 182 ? -6.305 75.608 82.038 1.00 13.47 399 TYR H CA 1
ATOM 3070 C C . TYR B 2 182 ? -5.123 76.050 82.837 1.00 12.37 399 TYR H C 1
ATOM 3071 O O . TYR B 2 182 ? -5.179 77.164 83.370 1.00 10.62 399 TYR H O 1
ATOM 3080 N N . THR B 2 183 ? -4.079 75.216 82.896 1.00 14.06 400 THR H N 1
ATOM 3081 C CA . THR B 2 183 ? -2.764 75.663 83.343 1.00 12.83 400 THR H CA 1
ATOM 3082 C C . THR B 2 183 ? -1.685 75.025 82.475 1.00 12.02 400 THR H C 1
ATOM 3083 O O . THR B 2 183 ? -1.781 73.854 82.070 1.00 15.09 400 THR H O 1
ATOM 3087 N N . LEU B 2 184 ? -0.689 75.810 82.096 1.00 12.76 401 LEU H N 1
ATOM 3088 C CA . LEU B 2 184 ? 0.422 75.330 81.275 1.00 20.51 401 LEU H CA 1
ATOM 3089 C C . LEU B 2 184 ? 1.692 75.723 82.021 1.00 21.57 401 LEU H C 1
ATOM 3090 O O . LEU B 2 184 ? 1.641 76.675 82.812 1.00 26.74 401 LEU H O 1
ATOM 3095 N N . SER B 2 185 ? 2.827 75.038 81.835 1.00 20.19 402 SER H N 1
ATOM 3096 C CA . SER B 2 185 ? 4.080 75.436 82.448 1.00 15.63 402 SER H CA 1
ATOM 3097 C C . SER B 2 185 ? 5.267 75.150 81.540 1.00 16.57 402 SER H C 1
ATOM 3098 O O . SER B 2 185 ? 5.296 74.105 80.885 1.00 15.94 402 SER H O 1
ATOM 3101 N N . SER B 2 186 ? 6.259 76.020 81.471 1.00 18.75 403 SER H N 1
ATOM 3102 C CA . SER B 2 186 ? 7.394 75.729 80.640 1.00 25.26 403 SER H CA 1
ATOM 3103 C C . SER B 2 186 ? 8.706 75.885 81.401 1.00 25.97 403 SER H C 1
ATOM 3104 O O . SER B 2 186 ? 8.772 76.814 82.216 1.00 29.01 403 SER H O 1
ATOM 3107 N N . SER B 2 187 ? 9.728 75.035 81.198 1.00 21.56 404 SER H N 1
ATOM 3108 C CA . SER B 2 187 ? 11.040 75.212 81.804 1.00 16.31 404 SER H CA 1
ATOM 3109 C C . SER B 2 187 ? 12.038 75.596 80.723 1.00 19.95 404 SER H C 1
ATOM 3110 O O . SER B 2 187 ? 11.846 75.216 79.551 1.00 13.10 404 SER H O 1
ATOM 3113 N N . VAL B 2 188 ? 13.097 76.335 81.068 1.00 23.92 405 VAL H N 1
ATOM 3114 C CA . VAL B 2 188 ? 14.210 76.551 80.152 1.00 23.80 405 VAL H CA 1
ATOM 3115 C C . VAL B 2 188 ? 15.458 76.278 80.977 1.00 19.94 405 VAL H C 1
ATOM 3116 O O . VAL B 2 188 ? 15.501 76.642 82.152 1.00 18.54 405 VAL H O 1
ATOM 3120 N N . THR B 2 189 ? 16.468 75.603 80.455 1.00 26.76 406 THR H N 1
ATOM 3121 C CA . THR B 2 189 ? 17.703 75.289 81.171 1.00 27.54 406 THR H CA 1
ATOM 3122 C C . THR B 2 189 ? 18.799 75.917 80.349 1.00 31.09 406 THR H C 1
ATOM 3123 O O . THR B 2 189 ? 19.078 75.529 79.208 1.00 29.67 406 THR H O 1
ATOM 3127 N N . VAL B 2 190 ? 19.387 76.946 80.943 1.00 35.13 407 VAL H N 1
ATOM 3128 C CA . VAL B 2 190 ? 20.483 77.677 80.338 1.00 36.13 407 VAL H CA 1
ATOM 3129 C C . VAL B 2 190 ? 21.682 77.597 81.282 1.00 38.92 407 VAL H C 1
ATOM 3130 O O . VAL B 2 190 ? 21.496 77.432 82.490 1.00 41.79 407 VAL H O 1
ATOM 3134 N N . THR B 2 191 ? 22.920 77.668 80.788 1.00 39.79 408 THR H N 1
ATOM 3135 C CA . THR B 2 191 ? 24.122 77.688 81.615 1.00 34.56 408 THR H CA 1
ATOM 3136 C C . THR B 2 191 ? 24.087 78.847 82.601 1.00 31.07 408 THR H C 1
ATOM 3137 O O . THR B 2 191 ? 23.556 79.915 82.283 1.00 28.77 408 THR H O 1
ATOM 3141 N N . SER B 2 192 ? 24.680 78.718 83.771 1.00 30.43 409 SER H N 1
ATOM 3142 C CA . SER B 2 192 ? 24.719 79.781 84.785 1.00 37.97 409 SER H CA 1
ATOM 3143 C C . SER B 2 192 ? 25.488 81.055 84.415 1.00 40.55 409 SER H C 1
ATOM 3144 O O . SER B 2 192 ? 25.490 82.100 85.078 1.00 38.96 409 SER H O 1
ATOM 3147 N N . SER B 2 193 ? 26.210 80.898 83.306 1.00 44.13 410 SER H N 1
ATOM 3148 C CA . SER B 2 193 ? 26.931 81.972 82.626 1.00 41.84 410 SER H CA 1
ATOM 3149 C C . SER B 2 193 ? 25.942 82.956 81.956 1.00 42.26 410 SER H C 1
ATOM 3150 O O . SER B 2 193 ? 26.218 84.155 81.761 1.00 42.56 410 SER H O 1
ATOM 3153 N N . THR B 2 194 ? 24.765 82.420 81.600 1.00 36.10 411 THR H N 1
ATOM 3154 C CA . THR B 2 194 ? 23.750 83.181 80.926 1.00 31.24 411 THR H CA 1
ATOM 3155 C C . THR B 2 194 ? 22.867 83.959 81.861 1.00 34.32 411 THR H C 1
ATOM 3156 O O . THR B 2 194 ? 22.855 85.193 81.859 1.00 35.29 411 THR H O 1
ATOM 3160 N N . TRP B 2 195 ? 22.078 83.276 82.660 1.00 34.33 412 TRP H N 1
ATOM 3161 C CA . TRP B 2 195 ? 21.169 84.021 83.490 1.00 34.34 412 TRP H CA 1
ATOM 3162 C C . TRP B 2 195 ? 21.951 84.178 84.770 1.00 31.38 412 TRP H C 1
ATOM 3163 O O . TRP B 2 195 ? 22.472 83.147 85.198 1.00 35.86 412 TRP H O 1
ATOM 3174 N N . PRO B 2 196 ? 22.086 85.324 85.449 1.00 30.36 413 PRO H N 1
ATOM 3175 C CA . PRO B 2 196 ? 21.253 86.524 85.293 1.00 35.74 413 PRO H CA 1
ATOM 3176 C C . PRO B 2 196 ? 21.715 87.651 84.402 1.00 41.97 413 PRO H C 1
ATOM 3177 O O . PRO B 2 196 ? 21.022 88.671 84.287 1.00 42.53 413 PRO H O 1
ATOM 3181 N N . SER B 2 197 ? 22.943 87.475 83.903 1.00 50.92 414 SER H N 1
ATOM 3182 C CA . SER B 2 197 ? 23.647 88.456 83.093 1.00 55.74 414 SER H CA 1
ATOM 3183 C C . SER B 2 197 ? 22.689 88.853 81.969 1.00 62.08 414 SER H C 1
ATOM 3184 O O . SER B 2 197 ? 22.225 89.994 81.845 1.00 64.83 414 SER H O 1
ATOM 3187 N N . GLN B 2 198 ? 22.330 87.818 81.212 1.00 66.00 415 GLN H N 1
ATOM 3188 C CA . GLN B 2 198 ? 21.393 87.890 80.112 1.00 69.36 415 GLN H CA 1
ATOM 3189 C C . GLN B 2 198 ? 20.025 87.878 80.772 1.00 67.81 415 GLN H C 1
ATOM 3190 O O . GLN B 2 198 ? 19.797 87.133 81.739 1.00 71.08 415 GLN H O 1
ATOM 3196 N N . SER B 2 199 ? 19.113 88.707 80.277 1.00 62.67 416 SER H N 1
ATOM 3197 C CA . SER B 2 199 ? 17.743 88.661 80.751 1.00 58.91 416 SER H CA 1
ATOM 3198 C C . SER B 2 199 ? 17.083 87.485 80.029 1.00 56.17 416 SER H C 1
ATOM 3199 O O . SER B 2 199 ? 17.416 87.262 78.849 1.00 55.96 416 SER H O 1
ATOM 3202 N N . ILE B 2 200 ? 16.268 86.649 80.698 1.00 48.63 417 ILE H N 1
ATOM 3203 C CA . ILE B 2 200 ? 15.521 85.640 79.957 1.00 38.81 417 ILE H CA 1
ATOM 3204 C C . ILE B 2 200 ? 14.092 86.059 80.233 1.00 34.52 417 ILE H C 1
ATOM 3205 O O . ILE B 2 200 ? 13.685 86.341 81.363 1.00 24.70 417 ILE H O 1
ATOM 3210 N N . THR B 2 201 ? 13.354 86.180 79.153 1.00 36.50 418 THR H N 1
ATOM 3211 C CA . THR B 2 201 ? 11.989 86.602 79.198 1.00 36.39 418 THR H CA 1
ATOM 3212 C C . THR B 2 201 ? 11.169 85.483 78.612 1.00 36.12 418 THR H C 1
ATOM 3213 O O . THR B 2 201 ? 11.578 84.685 77.757 1.00 29.65 418 THR H O 1
ATOM 3217 N N . CYS B 2 202 ? 10.024 85.437 79.261 1.00 36.32 419 CYS H N 1
ATOM 3218 C CA . CYS B 2 202 ? 8.995 84.469 79.019 1.00 33.04 419 CYS H CA 1
ATOM 3219 C C . CYS B 2 202 ? 7.865 85.213 78.362 1.00 32.17 419 CYS H C 1
ATOM 3220 O O . CYS B 2 202 ? 7.310 86.154 78.947 1.00 35.86 419 CYS H O 1
ATOM 3223 N N . ASN B 2 203 ? 7.494 84.823 77.167 1.00 32.15 420 ASN H N 1
ATOM 3224 C CA . ASN B 2 203 ? 6.420 85.534 76.512 1.00 38.02 420 ASN H CA 1
ATOM 3225 C C . ASN B 2 203 ? 5.324 84.596 76.092 1.00 38.52 420 ASN H C 1
ATOM 3226 O O . ASN B 2 203 ? 5.559 83.522 75.525 1.00 42.44 420 ASN H O 1
ATOM 3231 N N . VAL B 2 204 ? 4.128 85.045 76.453 1.00 37.86 421 VAL H N 1
ATOM 3232 C CA . VAL B 2 204 ? 2.894 84.296 76.325 1.00 36.52 421 VAL H CA 1
ATOM 3233 C C . VAL B 2 204 ? 1.817 85.108 75.616 1.00 34.91 421 VAL H C 1
ATOM 3234 O O . VAL B 2 204 ? 1.382 86.176 76.077 1.00 29.67 421 VAL H O 1
ATOM 3238 N N . ALA B 2 205 ? 1.388 84.614 74.465 1.00 35.17 422 ALA H N 1
ATOM 3239 C CA . ALA B 2 205 ? 0.270 85.246 73.779 1.00 33.18 422 ALA H CA 1
ATOM 3240 C C . ALA B 2 205 ? -0.872 84.251 73.861 1.00 30.93 422 ALA H C 1
ATOM 3241 O O . ALA B 2 205 ? -0.689 83.035 73.645 1.00 28.32 422 ALA H O 1
ATOM 3243 N N . HIS B 2 206 ? -2.031 84.765 74.253 1.00 25.47 423 HIS H N 1
ATOM 3244 C CA . HIS B 2 206 ? -3.262 83.991 74.375 1.00 27.96 423 HIS H CA 1
ATOM 3245 C C . HIS B 2 206 ? -4.221 84.574 73.359 1.00 28.70 423 HIS H C 1
ATOM 3246 O O . HIS B 2 206 ? -5.088 85.389 73.727 1.00 25.38 423 HIS H O 1
ATOM 3253 N N . PRO B 2 207 ? -4.103 84.159 72.088 1.00 28.80 424 PRO H N 1
ATOM 3254 C CA . PRO B 2 207 ? -4.712 84.829 70.947 1.00 27.01 424 PRO H CA 1
ATOM 3255 C C . PRO B 2 207 ? -6.179 85.063 71.245 1.00 27.24 424 PRO H C 1
ATOM 3256 O O . PRO B 2 207 ? -6.633 86.195 71.343 1.00 28.27 424 PRO H O 1
ATOM 3260 N N . ALA B 2 208 ? -6.837 83.983 71.655 1.00 30.46 425 ALA H N 1
ATOM 3261 C CA . ALA B 2 208 ? -8.235 83.971 72.029 1.00 27.55 425 ALA H CA 1
ATOM 3262 C C . ALA B 2 208 ? -8.714 85.027 73.010 1.00 25.57 425 ALA H C 1
ATOM 3263 O O . ALA B 2 208 ? -9.894 84.981 73.317 1.00 29.11 425 ALA H O 1
ATOM 3265 N N . SER B 2 209 ? -7.917 85.897 73.637 1.00 23.16 426 SER H N 1
ATOM 3266 C CA . SER B 2 209 ? -8.492 86.942 74.458 1.00 24.83 426 SER H CA 1
ATOM 3267 C C . SER B 2 209 ? -7.719 88.224 74.308 1.00 32.06 426 SER H C 1
ATOM 3268 O O . SER B 2 209 ? -7.938 89.159 75.079 1.00 35.72 426 SER H O 1
ATOM 3271 N N . SER B 2 210 ? -6.833 88.268 73.300 1.00 34.90 427 SER H N 1
ATOM 3272 C CA . SER B 2 210 ? -6.001 89.419 72.985 1.00 36.45 427 SER H CA 1
ATOM 3273 C C . SER B 2 210 ? -5.097 89.814 74.145 1.00 35.70 427 SER H C 1
ATOM 3274 O O . SER B 2 210 ? -5.041 90.944 74.624 1.00 35.02 427 SER H O 1
ATOM 3277 N N . THR B 2 211 ? -4.376 88.785 74.590 1.00 36.14 428 THR H N 1
ATOM 3278 C CA . THR B 2 211 ? -3.421 88.869 75.670 1.00 33.24 428 THR H CA 1
ATOM 3279 C C . THR B 2 211 ? -2.038 88.534 75.134 1.00 34.19 428 THR H C 1
ATOM 3280 O O . THR B 2 211 ? -1.808 87.514 74.476 1.00 39.92 428 THR H O 1
ATOM 3284 N N . LYS B 2 212 ? -1.118 89.442 75.321 1.00 32.59 429 LYS H N 1
ATOM 3285 C CA . LYS B 2 212 ? 0.249 89.182 74.986 1.00 36.74 429 LYS H CA 1
ATOM 3286 C C . LYS B 2 212 ? 0.833 89.771 76.251 1.00 39.65 429 LYS H C 1
ATOM 3287 O O . LYS B 2 212 ? 0.459 90.880 76.683 1.00 36.77 429 LYS H O 1
ATOM 3293 N N . VAL B 2 213 ? 1.604 88.912 76.927 1.00 44.48 430 VAL H N 1
ATOM 3294 C CA . VAL B 2 213 ? 2.284 89.249 78.173 1.00 42.80 430 VAL H CA 1
ATOM 3295 C C . VAL B 2 213 ? 3.722 88.774 78.009 1.00 43.77 430 VAL H C 1
ATOM 3296 O O . VAL B 2 213 ? 4.029 87.798 77.311 1.00 41.86 430 VAL H O 1
ATOM 3300 N N . ASP B 2 214 ? 4.601 89.602 78.578 1.00 47.18 431 ASP H N 1
ATOM 3301 C CA . ASP B 2 214 ? 6.030 89.381 78.610 1.00 43.97 431 ASP H CA 1
ATOM 3302 C C . ASP B 2 214 ? 6.537 89.577 80.050 1.00 43.21 431 ASP H C 1
ATOM 3303 O O . ASP B 2 214 ? 6.333 90.609 80.714 1.00 38.13 431 ASP H O 1
ATOM 3308 N N . LYS B 2 215 ? 7.119 88.482 80.558 1.00 40.89 432 LYS H N 1
ATOM 3309 C CA . LYS B 2 215 ? 7.638 88.392 81.908 1.00 35.00 432 LYS H CA 1
ATOM 3310 C C . LYS B 2 215 ? 9.137 88.171 81.939 1.00 37.11 432 LYS H C 1
ATOM 3311 O O . LYS B 2 215 ? 9.654 87.170 81.415 1.00 35.55 432 LYS H O 1
ATOM 3317 N N . LYS B 2 216 ? 9.857 89.140 82.517 1.00 37.90 433 LYS H N 1
ATOM 3318 C CA . LYS B 2 216 ? 11.305 89.026 82.698 1.00 33.93 433 LYS H CA 1
ATOM 3319 C C . LYS B 2 216 ? 11.491 88.103 83.898 1.00 29.04 433 LYS H C 1
ATOM 3320 O O . LYS B 2 216 ? 10.895 88.368 84.947 1.00 27.10 433 LYS H O 1
ATOM 3326 N N . ILE B 2 217 ? 12.243 87.013 83.800 1.00 28.71 434 ILE H N 1
ATOM 3327 C CA . ILE B 2 217 ? 12.596 86.183 84.956 1.00 31.40 434 ILE H CA 1
ATOM 3328 C C . ILE B 2 217 ? 13.637 86.946 85.832 1.00 33.62 434 ILE H C 1
ATOM 3329 O O . ILE B 2 217 ? 14.869 86.927 85.653 1.00 24.49 434 ILE H O 1
ATOM 3334 N N . GLU B 2 218 ? 13.092 87.702 86.781 1.00 38.89 435 GLU H N 1
ATOM 3335 C CA . GLU B 2 218 ? 13.891 88.536 87.658 1.00 48.39 435 GLU H CA 1
ATOM 3336 C C . GLU B 2 218 ? 14.213 87.795 88.924 1.00 47.14 435 GLU H C 1
ATOM 3337 O O . GLU B 2 218 ? 13.276 87.277 89.534 1.00 49.70 435 GLU H O 1
ATOM 3343 N N . PRO B 2 219 ? 15.481 87.718 89.336 1.00 45.91 436 PRO H N 1
ATOM 3344 C CA . PRO B 2 219 ? 15.874 87.214 90.637 1.00 49.57 436 PRO H CA 1
ATOM 3345 C C . PRO B 2 219 ? 15.517 88.113 91.813 1.00 62.76 436 PRO H C 1
ATOM 3346 O O . PRO B 2 219 ? 15.213 87.630 92.911 1.00 66.02 436 PRO H O 1
ATOM 3350 N N . ARG B 2 220 ? 15.626 89.422 91.537 1.00 79.36 437 ARG H N 1
ATOM 3351 C CA . ARG B 2 220 ? 15.513 90.573 92.446 1.00 92.24 437 ARG H CA 1
ATOM 3352 C C . ARG B 2 220 ? 15.216 91.777 91.538 1.00 95.51 437 ARG H C 1
ATOM 3353 O O . ARG B 2 220 ? 14.383 92.606 91.909 1.00 99.41 437 ARG H O 1
ATOM 3365 N N . ASP C 3 2 ? -28.564 53.303 45.842 1.00 27.93 2 ASP P N 1
ATOM 3366 C CA . ASP C 3 2 ? -28.245 53.380 47.252 1.00 19.88 2 ASP P CA 1
ATOM 3367 C C . ASP C 3 2 ? -28.005 51.942 47.683 1.00 18.62 2 ASP P C 1
ATOM 3368 O O . ASP C 3 2 ? -28.711 51.038 47.229 1.00 18.13 2 ASP P O 1
ATOM 3373 N N . VAL C 3 3 ? -26.937 51.736 48.448 1.00 14.55 3 VAL P N 1
ATOM 3374 C CA . VAL C 3 3 ? -26.562 50.436 48.917 1.00 14.23 3 VAL P CA 1
ATOM 3375 C C . VAL C 3 3 ? -26.208 50.545 50.373 1.00 18.13 3 VAL P C 1
ATOM 3376 O O . VAL C 3 3 ? -25.713 51.595 50.814 1.00 19.40 3 VAL P O 1
ATOM 3380 N N . PRO C 3 4 ? -26.522 49.479 51.143 1.00 19.64 4 PRO P N 1
ATOM 3381 C CA . PRO C 3 4 ? -26.242 49.344 52.560 1.00 21.25 4 PRO P CA 1
ATOM 3382 C C . PRO C 3 4 ? -24.748 49.279 52.816 1.00 25.18 4 PRO P C 1
ATOM 3383 O O . PRO C 3 4 ? -23.936 49.002 51.928 1.00 29.88 4 PRO P O 1
ATOM 3387 N N . ASP C 3 5 ? -24.388 49.489 54.068 1.00 21.81 5 ASP P N 1
ATOM 3388 C CA . ASP C 3 5 ? -23.008 49.386 54.422 1.00 20.60 5 ASP P CA 1
ATOM 3389 C C . ASP C 3 5 ? -22.751 47.916 54.684 1.00 20.17 5 ASP P C 1
ATOM 3390 O O . ASP C 3 5 ? -23.527 47.313 55.414 1.00 27.93 5 ASP P O 1
ATOM 3395 N N . TYR C 3 6 ? -21.664 47.328 54.176 1.00 11.43 6 TYR P N 1
ATOM 3396 C CA . TYR C 3 6 ? -21.261 45.954 54.462 1.00 6.66 6 TYR P CA 1
ATOM 3397 C C . TYR C 3 6 ? -21.215 45.639 55.949 1.00 7.68 6 TYR P C 1
ATOM 3398 O O . TYR C 3 6 ? -21.336 44.486 56.367 1.00 17.48 6 TYR P O 1
ATOM 3407 N N . ALA C 3 7 ? -20.997 46.662 56.776 1.00 5.26 7 ALA P N 1
ATOM 3408 C CA . ALA C 3 7 ? -21.015 46.467 58.208 1.00 5.43 7 ALA P CA 1
ATOM 3409 C C . ALA C 3 7 ? -22.417 46.551 58.803 1.00 13.70 7 ALA P C 1
ATOM 3410 O O . ALA C 3 7 ? -22.590 46.768 60.013 1.00 16.12 7 ALA P O 1
ATOM 3412 N N . SER C 3 8 ? -23.480 46.539 57.999 1.00 20.75 8 SER P N 1
ATOM 3413 C CA . SER C 3 8 ? -24.863 46.598 58.483 1.00 24.77 8 SER P CA 1
ATOM 3414 C C . SER C 3 8 ? -25.247 45.134 58.370 1.00 23.77 8 SER P C 1
ATOM 3415 O O . SER C 3 8 ? -25.733 44.682 57.346 1.00 21.83 8 SER P O 1
ATOM 3418 N N . LEU C 3 9 ? -24.965 44.353 59.416 1.00 28.14 9 LEU P N 1
ATOM 3419 C CA . LEU C 3 9 ? -25.284 42.935 59.362 1.00 32.95 9 LEU P CA 1
ATOM 3420 C C . LEU C 3 9 ? -26.689 42.480 59.723 1.00 37.91 9 LEU P C 1
ATOM 3421 O O . LEU C 3 9 ? -27.427 41.976 58.877 1.00 42.03 9 LEU P O 1
#